Protein AF-A0A7C4PJX9-F1 (afdb_monomer)

Structure (mmCIF, N/CA/C/O backbone):
data_AF-A0A7C4PJX9-F1
#
_entry.id   AF-A0A7C4PJX9-F1
#
loop_
_atom_site.group_PDB
_atom_site.id
_atom_site.type_symbol
_atom_site.label_atom_id
_atom_site.label_alt_id
_atom_site.label_comp_id
_atom_site.label_asym_id
_atom_site.label_entity_id
_atom_site.label_seq_id
_atom_site.pdbx_PDB_ins_code
_atom_site.Cartn_x
_atom_site.Cartn_y
_atom_site.Cartn_z
_atom_site.occupancy
_atom_site.B_iso_or_equiv
_atom_site.auth_seq_id
_atom_site.auth_comp_id
_atom_site.auth_asym_id
_atom_site.auth_atom_id
_atom_site.pdbx_PDB_model_num
ATOM 1 N N . MET A 1 1 ? -7.390 -19.485 -11.712 1.00 56.84 1 MET A N 1
ATOM 2 C CA . MET A 1 1 ? -7.363 -19.940 -10.306 1.00 56.84 1 MET A CA 1
ATOM 3 C C . MET A 1 1 ? -5.936 -19.762 -9.829 1.00 56.84 1 MET A C 1
ATOM 5 O O . MET A 1 1 ? -5.062 -20.282 -10.514 1.00 56.84 1 MET A O 1
ATOM 9 N N . PRO A 1 2 ? -5.689 -19.004 -8.754 1.00 65.12 2 PRO A N 1
ATOM 10 C CA . PRO A 1 2 ? -4.346 -18.823 -8.218 1.00 65.12 2 PRO A CA 1
ATOM 11 C C . PRO A 1 2 ? -3.757 -20.163 -7.769 1.00 65.12 2 PRO A C 1
ATOM 13 O O . PRO A 1 2 ? -4.494 -21.071 -7.369 1.00 65.12 2 PRO A O 1
ATOM 16 N N . ALA A 1 3 ? -2.431 -20.285 -7.821 1.00 69.81 3 ALA A N 1
ATOM 17 C CA . ALA A 1 3 ? -1.739 -21.431 -7.244 1.00 69.81 3 ALA A CA 1
ATOM 18 C C . ALA A 1 3 ? -2.084 -21.565 -5.748 1.00 69.81 3 ALA A C 1
ATOM 20 O O . ALA A 1 3 ? -2.091 -20.576 -5.015 1.00 69.81 3 ALA A O 1
ATOM 21 N N . SER A 1 4 ? -2.327 -22.789 -5.262 1.00 69.38 4 SER A N 1
ATOM 22 C CA . SER A 1 4 ? -2.661 -23.030 -3.844 1.00 69.38 4 SER A CA 1
ATOM 23 C C . SER A 1 4 ? -1.623 -22.435 -2.880 1.00 69.38 4 SER A C 1
ATOM 25 O O . SER A 1 4 ? -1.973 -22.034 -1.771 1.00 69.38 4 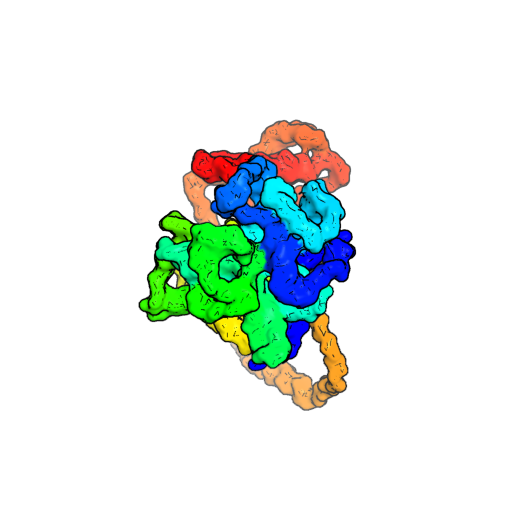SER A O 1
ATOM 27 N N . ASN A 1 5 ? -0.358 -22.349 -3.304 1.00 84.25 5 ASN A N 1
ATOM 28 C CA . ASN A 1 5 ? 0.725 -21.776 -2.510 1.00 84.25 5 ASN A CA 1
ATOM 29 C C . ASN A 1 5 ? 0.586 -20.260 -2.315 1.00 84.25 5 ASN A C 1
ATOM 31 O O . ASN A 1 5 ? 0.915 -19.767 -1.237 1.00 84.25 5 ASN A O 1
ATOM 35 N N . SER A 1 6 ? 0.063 -19.517 -3.299 1.00 92.44 6 SER A N 1
ATOM 36 C CA . SER A 1 6 ? -0.053 -18.057 -3.194 1.00 92.44 6 SER A CA 1
ATOM 37 C C . SER A 1 6 ? -1.141 -17.641 -2.202 1.00 92.44 6 SER A C 1
ATOM 39 O O . SER A 1 6 ? -0.950 -16.693 -1.443 1.00 92.44 6 SER A O 1
ATOM 41 N N . LEU A 1 7 ? -2.249 -18.386 -2.123 1.00 95.69 7 LEU A N 1
ATOM 42 C CA . LEU A 1 7 ? -3.302 -18.137 -1.133 1.00 95.69 7 LEU A CA 1
ATOM 43 C C . LEU A 1 7 ? -2.803 -18.369 0.298 1.00 95.69 7 LEU A C 1
ATOM 45 O O . LEU A 1 7 ? -2.981 -17.506 1.156 1.00 95.69 7 LEU A O 1
ATOM 49 N N . VAL A 1 8 ? -2.114 -19.491 0.542 1.00 95.00 8 VAL A N 1
ATOM 50 C CA . VAL A 1 8 ? -1.496 -19.784 1.849 1.00 95.00 8 VAL A CA 1
ATOM 51 C C . VAL A 1 8 ? -0.460 -18.722 2.202 1.00 95.00 8 VAL A C 1
ATOM 53 O O . VAL A 1 8 ? -0.429 -18.231 3.332 1.00 95.00 8 VAL A O 1
ATOM 56 N N . TYR A 1 9 ? 0.356 -18.321 1.226 1.00 96.31 9 TYR A N 1
ATOM 57 C CA . TYR A 1 9 ? 1.306 -17.238 1.403 1.00 96.31 9 TYR A CA 1
ATOM 58 C C . TYR A 1 9 ? 0.586 -15.958 1.833 1.00 96.31 9 TYR A C 1
ATOM 60 O O . TYR A 1 9 ? 0.879 -15.442 2.906 1.00 96.31 9 TYR A O 1
ATOM 68 N N . TYR A 1 10 ? -0.395 -15.467 1.080 1.00 98.19 10 TYR A N 1
ATOM 69 C CA . TYR A 1 10 ? -1.060 -14.196 1.378 1.00 98.19 10 TYR A CA 1
ATOM 70 C C . TYR A 1 10 ? -1.984 -14.219 2.605 1.00 98.19 10 TYR A C 1
ATOM 72 O O . TYR A 1 10 ? -2.353 -13.149 3.086 1.00 98.19 10 TYR A O 1
ATOM 80 N N . ALA A 1 11 ? -2.327 -15.390 3.148 1.00 97.75 11 ALA A N 1
ATOM 81 C CA . ALA A 1 11 ? -3.053 -15.503 4.415 1.00 97.75 11 ALA A CA 1
ATOM 82 C C . ALA A 1 11 ? -2.164 -15.238 5.643 1.00 97.75 11 ALA A C 1
ATOM 84 O O . ALA A 1 11 ? -2.649 -14.775 6.671 1.00 97.75 11 ALA A O 1
ATOM 85 N N . ALA A 1 12 ? -0.856 -15.495 5.550 1.00 96.88 12 ALA A N 1
ATOM 86 C CA . ALA A 1 12 ? 0.074 -15.279 6.657 1.00 96.88 12 ALA A CA 1
ATOM 87 C C . ALA A 1 12 ? 0.579 -13.826 6.735 1.00 96.88 12 ALA A C 1
ATOM 89 O O . ALA A 1 12 ? 0.829 -13.183 5.711 1.00 96.88 12 ALA A O 1
ATOM 90 N N . HIS A 1 13 ? 0.844 -13.334 7.947 1.00 97.31 13 HIS A N 1
ATOM 91 C CA . HIS A 1 13 ? 1.487 -12.033 8.163 1.00 97.31 13 HIS A CA 1
ATOM 92 C C . HIS A 1 13 ? 2.916 -11.979 7.591 1.00 97.31 13 HIS A C 1
ATOM 94 O O . HIS A 1 13 ? 3.589 -12.998 7.419 1.00 97.31 13 HIS A O 1
ATOM 100 N N . GLY A 1 14 ? 3.360 -10.767 7.262 1.00 94.69 14 GLY A N 1
ATOM 101 C CA . GLY A 1 14 ? 4.760 -10.410 7.040 1.00 94.69 14 GLY A CA 1
ATOM 102 C C . GLY A 1 14 ? 5.290 -9.559 8.194 1.00 94.69 14 GLY A C 1
ATOM 103 O O . GLY A 1 14 ? 4.556 -9.233 9.124 1.00 94.69 14 GLY A O 1
ATOM 104 N N . ILE A 1 15 ? 6.553 -9.138 8.112 1.00 94.06 15 ILE A N 1
ATOM 105 C CA . ILE A 1 15 ? 7.243 -8.411 9.197 1.00 94.06 15 ILE A CA 1
ATOM 106 C C . ILE A 1 15 ? 6.504 -7.129 9.607 1.00 94.06 15 ILE A C 1
ATOM 108 O O . ILE A 1 15 ? 6.506 -6.782 10.789 1.00 94.06 15 ILE A O 1
ATOM 112 N N . LEU A 1 16 ? 5.898 -6.432 8.637 1.00 96.62 16 LEU A N 1
ATOM 113 C CA . LEU A 1 16 ? 5.214 -5.153 8.841 1.00 96.62 16 LEU A CA 1
ATOM 114 C C . LEU A 1 16 ? 3.712 -5.300 9.098 1.00 96.62 16 LEU A C 1
ATOM 116 O O . LEU A 1 16 ? 3.120 -4.393 9.669 1.00 96.62 16 LEU A O 1
ATOM 120 N N . SER A 1 17 ? 3.095 -6.415 8.705 1.00 98.00 17 SER A N 1
ATOM 121 C CA . SER A 1 17 ? 1.667 -6.671 8.942 1.00 98.00 17 SER A CA 1
ATOM 122 C C . SER A 1 17 ? 1.394 -7.456 10.223 1.00 98.00 17 SER A C 1
ATOM 124 O O . SER A 1 17 ? 0.240 -7.528 10.632 1.00 98.00 17 SER A O 1
ATOM 126 N N . ASP A 1 18 ? 2.404 -8.066 10.844 1.00 96.81 18 ASP A N 1
ATOM 127 C CA . ASP A 1 18 ? 2.259 -8.759 12.127 1.00 96.81 18 ASP A CA 1
ATOM 128 C C . ASP A 1 18 ? 2.002 -7.753 13.265 1.00 96.81 18 ASP A C 1
ATOM 130 O O . ASP A 1 18 ? 2.744 -6.782 13.446 1.00 96.81 18 ASP A O 1
ATOM 134 N N . ALA A 1 19 ? 0.937 -7.992 14.029 1.00 95.56 19 ALA A N 1
ATOM 135 C CA . ALA A 1 19 ? 0.555 -7.180 15.179 1.00 95.56 19 ALA A CA 1
ATOM 136 C C . ALA A 1 19 ? 1.385 -7.477 16.438 1.00 95.56 19 ALA A C 1
ATOM 138 O O . ALA A 1 19 ? 1.333 -6.695 17.384 1.00 95.56 19 ALA A O 1
ATOM 139 N N . ARG A 1 20 ? 2.148 -8.578 16.454 1.00 94.69 20 ARG A N 1
ATOM 140 C CA . ARG A 1 20 ? 3.080 -8.972 17.520 1.00 94.69 20 ARG A CA 1
ATOM 141 C C . ARG A 1 20 ? 2.438 -8.882 18.911 1.00 94.69 20 ARG A C 1
ATOM 143 O O . ARG A 1 20 ? 1.403 -9.500 19.158 1.00 94.69 20 ARG A O 1
ATOM 150 N N . GLU A 1 21 ? 3.021 -8.111 19.827 1.00 94.06 21 GLU A N 1
ATOM 151 C CA . GLU A 1 21 ? 2.525 -7.904 21.190 1.00 94.06 21 GLU A CA 1
ATOM 152 C C . GLU A 1 21 ? 1.100 -7.315 21.258 1.00 94.06 21 GLU A C 1
ATOM 154 O O . GLU A 1 21 ? 0.418 -7.454 22.277 1.00 94.06 21 GLU A O 1
ATOM 159 N N . HIS A 1 22 ? 0.612 -6.721 20.165 1.00 97.19 22 HIS A N 1
ATOM 160 C CA . HIS A 1 22 ? -0.725 -6.142 20.049 1.00 97.19 22 HIS A CA 1
ATOM 161 C C . HIS A 1 22 ? -1.753 -7.077 19.392 1.00 97.19 22 HIS A C 1
ATOM 163 O O . HIS A 1 22 ? -2.909 -6.683 19.240 1.00 97.19 22 HIS A O 1
ATOM 169 N N . ALA A 1 23 ? -1.396 -8.325 19.056 1.00 94.12 23 ALA A N 1
ATOM 170 C CA . ALA A 1 23 ? -2.309 -9.278 18.408 1.00 94.12 23 ALA A CA 1
ATOM 171 C C . ALA A 1 23 ? -3.622 -9.493 19.187 1.00 94.12 23 ALA A C 1
ATOM 173 O O . ALA A 1 23 ? -4.683 -9.678 18.594 1.00 94.12 23 ALA A O 1
ATOM 174 N N . ARG A 1 24 ? -3.582 -9.379 20.523 1.00 93.50 24 ARG A N 1
ATOM 175 C CA . ARG A 1 24 ? -4.772 -9.469 21.387 1.00 93.50 24 ARG A CA 1
ATOM 176 C C . ARG A 1 24 ? -5.849 -8.418 21.083 1.00 93.50 24 ARG A C 1
ATOM 178 O O . ARG A 1 24 ? -7.010 -8.664 21.380 1.00 93.50 24 ARG A O 1
ATOM 185 N N . TYR A 1 25 ? -5.492 -7.267 20.506 1.00 93.25 25 TYR A N 1
ATOM 186 C CA . TYR A 1 25 ? -6.456 -6.209 20.167 1.00 93.25 25 TYR A CA 1
ATOM 187 C C . TYR A 1 25 ? -7.328 -6.561 18.959 1.00 93.25 25 TYR A C 1
ATOM 189 O O . TYR A 1 25 ? -8.335 -5.902 18.720 1.00 93.25 25 TYR A O 1
ATOM 197 N N . LEU A 1 26 ? -6.953 -7.597 18.206 1.00 95.19 26 LEU A N 1
ATOM 198 C CA . LEU A 1 26 ? -7.621 -7.995 16.973 1.00 95.19 26 LEU A CA 1
ATOM 199 C C . LEU A 1 26 ? -8.705 -9.068 17.182 1.00 95.19 26 LEU A C 1
ATOM 201 O O . LEU A 1 26 ? -9.339 -9.478 16.213 1.00 95.19 26 LEU A O 1
ATOM 205 N N . ALA A 1 27 ? -8.906 -9.545 18.417 1.00 90.56 27 ALA A N 1
ATOM 206 C CA . ALA A 1 27 ? -9.759 -10.699 18.715 1.00 90.56 27 ALA A CA 1
ATOM 207 C C . ALA A 1 27 ? -11.239 -10.492 18.340 1.00 90.56 27 ALA A C 1
ATOM 209 O O . ALA A 1 27 ? -11.874 -11.421 17.849 1.00 90.56 27 ALA A O 1
ATOM 210 N N . ASP A 1 28 ? -11.758 -9.276 18.523 1.00 93.06 28 ASP A N 1
ATOM 211 C CA . ASP A 1 28 ? -13.185 -8.957 18.366 1.00 93.06 28 ASP A CA 1
ATOM 212 C C . ASP A 1 28 ? -13.511 -8.282 17.021 1.00 93.06 28 ASP A C 1
ATOM 214 O O . ASP A 1 28 ? -14.561 -7.656 16.858 1.00 93.06 28 ASP A O 1
ATOM 218 N N . LEU A 1 29 ? -12.604 -8.362 16.040 1.00 97.38 29 LEU A N 1
ATOM 219 C CA . LEU A 1 29 ? -12.814 -7.735 14.737 1.00 97.38 29 LEU A CA 1
ATOM 220 C C . LEU A 1 29 ? -13.951 -8.412 13.951 1.00 97.38 29 LEU A C 1
ATOM 222 O O . LEU A 1 29 ? -14.021 -9.642 13.898 1.00 97.38 29 LEU A O 1
ATOM 226 N N . PRO A 1 30 ? -14.806 -7.634 13.261 1.00 97.94 30 PRO A N 1
ATOM 227 C CA . PRO A 1 30 ? -15.859 -8.192 12.422 1.00 97.94 30 PRO A CA 1
ATOM 228 C C . PRO A 1 30 ? -15.275 -8.927 11.206 1.00 97.94 30 PRO A C 1
ATOM 230 O O . PRO A 1 30 ? -14.234 -8.553 10.667 1.00 97.94 30 PRO A O 1
ATOM 233 N N . THR A 1 31 ? -15.968 -9.962 10.737 1.00 96.25 31 THR A N 1
ATOM 234 C CA . THR A 1 31 ? -15.573 -10.739 9.545 1.00 96.25 31 THR A CA 1
ATOM 235 C C . THR A 1 31 ? -16.146 -10.178 8.242 1.00 96.25 31 THR A C 1
ATOM 237 O O . THR A 1 31 ? -15.593 -10.419 7.164 1.00 96.25 31 THR A O 1
ATOM 240 N N . ASP A 1 32 ? -17.237 -9.411 8.329 1.00 97.50 32 ASP A N 1
ATOM 241 C CA . ASP A 1 32 ? -17.813 -8.690 7.197 1.00 97.50 32 ASP A CA 1
ATOM 242 C C . ASP A 1 32 ? -16.852 -7.604 6.690 1.00 97.50 32 ASP A C 1
ATOM 244 O O . ASP A 1 32 ? -16.293 -6.830 7.468 1.00 97.50 32 ASP A O 1
ATOM 248 N N . LEU A 1 33 ? -16.667 -7.540 5.369 1.00 98.00 33 LEU A N 1
ATOM 249 C CA . LEU A 1 33 ? -15.699 -6.640 4.741 1.00 98.00 33 LEU A CA 1
ATOM 250 C C . LEU A 1 33 ? -16.056 -5.163 4.938 1.00 98.00 33 LEU A C 1
ATOM 252 O O . LEU A 1 33 ? -15.157 -4.354 5.166 1.00 98.00 33 LEU A O 1
ATOM 256 N N . ALA A 1 34 ? -17.345 -4.813 4.880 1.00 98.31 34 ALA A N 1
ATOM 257 C CA . ALA A 1 34 ? -17.796 -3.437 5.052 1.00 98.31 34 ALA A CA 1
ATOM 258 C C . ALA A 1 34 ? -17.598 -2.979 6.501 1.00 98.31 34 ALA A C 1
ATOM 260 O O . ALA A 1 34 ? -17.039 -1.910 6.748 1.00 98.31 34 ALA A O 1
ATOM 261 N N . ALA A 1 35 ? -18.000 -3.815 7.461 1.00 98.62 35 ALA A N 1
ATOM 262 C CA . ALA A 1 35 ? -17.795 -3.557 8.880 1.00 98.62 35 ALA A CA 1
ATOM 263 C C . ALA A 1 35 ? -16.302 -3.446 9.221 1.00 98.62 35 ALA A C 1
ATOM 265 O O . ALA A 1 35 ? -15.901 -2.531 9.939 1.00 98.62 35 ALA A O 1
ATOM 266 N N . LEU A 1 36 ? -15.460 -4.321 8.664 1.00 98.62 36 LEU A N 1
ATOM 267 C CA . LEU A 1 36 ? -14.018 -4.286 8.897 1.00 98.62 36 LEU A CA 1
ATOM 268 C C . LEU A 1 36 ? -13.357 -3.038 8.292 1.00 98.62 36 LEU A C 1
ATOM 270 O O . LEU A 1 36 ? -12.480 -2.443 8.918 1.00 98.62 36 LEU A O 1
ATOM 274 N N . ALA A 1 37 ? -13.806 -2.590 7.116 1.00 98.75 37 ALA A N 1
ATOM 275 C CA . ALA A 1 37 ? -13.355 -1.329 6.531 1.00 98.75 37 ALA A CA 1
ATOM 276 C C . ALA A 1 37 ? -13.764 -0.133 7.409 1.00 98.75 37 ALA A C 1
ATOM 278 O O . ALA A 1 37 ? -12.944 0.745 7.665 1.00 98.75 37 ALA A O 1
ATOM 279 N N . LYS A 1 38 ? -14.990 -0.131 7.957 1.00 98.69 38 LYS A N 1
ATOM 280 C CA . LYS A 1 38 ? -15.456 0.908 8.895 1.00 98.69 38 LYS A CA 1
ATOM 281 C C . LYS A 1 38 ? -14.620 0.967 10.174 1.00 98.69 38 LYS A C 1
ATOM 283 O O . LYS A 1 38 ? -14.388 2.063 10.677 1.00 98.69 38 LYS A O 1
ATOM 288 N N . VAL A 1 39 ? -14.119 -0.170 10.666 1.00 98.81 39 VAL A N 1
ATOM 289 C CA . VAL A 1 39 ? -13.153 -0.188 11.777 1.00 98.81 39 VAL A CA 1
ATOM 290 C C . VAL A 1 39 ? -11.888 0.581 11.392 1.00 98.81 39 VAL A C 1
ATOM 292 O O . VAL A 1 39 ? -11.510 1.511 12.094 1.00 98.81 39 VAL A O 1
ATOM 295 N N . VAL A 1 40 ? -11.267 0.271 10.249 1.00 98.81 40 VAL A N 1
ATOM 296 C CA . VAL A 1 40 ? -10.054 0.976 9.784 1.00 98.81 40 VAL A CA 1
ATOM 297 C C . VAL A 1 40 ? -10.301 2.482 9.620 1.00 98.81 40 VAL A C 1
ATOM 299 O O . VAL A 1 40 ? -9.517 3.287 10.121 1.00 98.81 40 VAL A O 1
ATOM 302 N N . GLN A 1 41 ? -11.425 2.868 9.010 1.00 98.75 41 GLN A N 1
ATOM 303 C CA . GLN A 1 41 ? -11.845 4.270 8.839 1.00 98.75 41 GLN A CA 1
ATOM 304 C C . GLN A 1 41 ? -12.064 4.993 10.176 1.00 98.75 41 GLN A C 1
ATOM 306 O O . GLN A 1 41 ? -11.821 6.193 10.296 1.00 98.75 41 GLN A O 1
ATOM 311 N N . GLY A 1 42 ? -12.532 4.270 11.195 1.00 98.50 42 GLY A N 1
ATOM 312 C CA . GLY A 1 42 ? -12.728 4.788 12.545 1.00 98.50 42 GLY A CA 1
ATOM 313 C C . GLY A 1 42 ? -11.434 4.961 13.342 1.00 98.50 42 GLY A C 1
ATOM 314 O O . GLY A 1 42 ? -11.458 5.668 14.348 1.00 98.50 42 GLY A O 1
ATOM 315 N N . LEU A 1 43 ? -10.329 4.345 12.911 1.00 98.69 43 LEU A N 1
ATOM 316 C CA . LEU A 1 43 ? -9.036 4.360 13.603 1.00 98.69 43 LEU A CA 1
ATOM 317 C C . LEU A 1 43 ? -8.016 5.305 12.963 1.00 98.69 43 LEU A C 1
ATOM 319 O O . LEU A 1 43 ? -7.169 5.846 13.675 1.00 98.69 43 LEU A O 1
ATOM 323 N N . LEU A 1 44 ? -8.086 5.497 11.645 1.00 98.69 44 LEU A N 1
ATOM 324 C CA . LEU A 1 44 ? -7.110 6.264 10.875 1.00 98.69 44 LEU A CA 1
ATOM 325 C C . LEU A 1 44 ? -7.712 7.542 10.277 1.00 98.69 44 LEU A C 1
ATOM 327 O O . LEU A 1 44 ? -8.900 7.615 9.967 1.00 98.69 44 LEU A O 1
ATOM 331 N N . ILE A 1 45 ? -6.873 8.562 10.098 1.00 98.25 45 ILE A N 1
ATOM 332 C CA . ILE A 1 45 ? -7.219 9.786 9.371 1.00 98.25 45 ILE A CA 1
ATOM 333 C C . ILE A 1 45 ? -6.097 10.193 8.417 1.00 98.25 45 ILE A C 1
ATOM 335 O O . ILE A 1 45 ? -4.925 10.254 8.796 1.00 98.25 45 ILE A O 1
ATOM 339 N N . HIS A 1 46 ? -6.458 10.504 7.172 1.00 97.38 46 HIS A N 1
ATOM 340 C CA . HIS A 1 46 ? -5.499 10.914 6.154 1.00 97.38 46 HIS A CA 1
ATOM 341 C C . HIS A 1 46 ? -5.091 12.389 6.329 1.00 97.38 46 HIS A C 1
ATOM 343 O O . HIS A 1 46 ? -5.950 13.265 6.223 1.00 97.38 46 HIS A O 1
ATOM 349 N N . PRO A 1 47 ? -3.799 12.735 6.533 1.00 95.25 47 PRO A N 1
ATOM 350 C CA . PRO A 1 47 ? -3.386 14.111 6.853 1.00 95.25 47 PRO A CA 1
ATOM 351 C C . PRO A 1 47 ? -3.681 15.172 5.790 1.00 95.25 47 PRO A C 1
ATOM 353 O O . PRO A 1 47 ? -3.637 16.363 6.101 1.00 95.25 47 PRO A O 1
ATOM 356 N N . PHE A 1 48 ? -3.910 14.752 4.543 1.00 92.06 48 PHE A N 1
ATOM 357 C CA . PHE A 1 48 ? -4.311 15.635 3.440 1.00 92.06 48 PHE A CA 1
ATOM 358 C C . PHE A 1 48 ? -5.830 15.776 3.285 1.00 92.06 48 PHE A C 1
ATOM 360 O O . PHE A 1 48 ? -6.263 16.633 2.530 1.00 92.06 48 PHE A O 1
ATOM 367 N N . GLU A 1 49 ? -6.616 14.996 4.029 1.00 94.81 49 GLU A N 1
ATOM 368 C CA . GLU A 1 49 ? -8.084 14.990 3.970 1.00 94.81 49 GLU A CA 1
ATOM 369 C C . GLU A 1 49 ? -8.721 15.577 5.241 1.00 94.81 49 GLU A C 1
ATOM 371 O O . GLU A 1 49 ? -9.938 15.593 5.384 1.00 94.81 49 GLU A O 1
ATOM 376 N N . ILE A 1 50 ? -7.916 16.076 6.184 1.00 95.94 50 ILE A N 1
ATOM 377 C CA . ILE A 1 50 ? -8.376 16.558 7.501 1.00 95.94 50 ILE A CA 1
ATOM 378 C C . ILE A 1 50 ? -9.380 17.714 7.416 1.00 95.94 50 ILE A C 1
ATOM 380 O O . ILE A 1 50 ? -10.229 17.849 8.298 1.00 95.94 50 ILE A O 1
ATOM 384 N N . ASP A 1 51 ? -9.323 18.499 6.337 1.00 96.25 51 ASP A N 1
ATOM 385 C CA . ASP A 1 51 ? -10.234 19.618 6.091 1.00 96.25 51 ASP A CA 1
ATOM 386 C C . ASP A 1 51 ? -11.682 19.131 5.915 1.00 96.25 51 ASP A C 1
ATOM 388 O O . ASP A 1 51 ? -12.609 19.812 6.349 1.00 96.25 51 ASP A O 1
ATOM 392 N N . ILE A 1 52 ? -11.884 17.922 5.368 1.00 97.25 52 ILE A N 1
ATOM 393 C CA . ILE A 1 52 ? -13.208 17.286 5.229 1.00 97.25 52 ILE A CA 1
ATOM 394 C C . ILE A 1 52 ? -13.854 17.073 6.602 1.00 97.25 52 ILE A C 1
ATOM 396 O O . ILE A 1 52 ? -15.069 17.178 6.750 1.00 97.25 52 ILE A O 1
ATOM 400 N N . TYR A 1 53 ? -13.032 16.811 7.617 1.00 97.38 53 TYR A N 1
ATOM 401 C CA . TYR A 1 53 ? -13.472 16.499 8.973 1.00 97.38 53 TYR A CA 1
ATOM 402 C C . TYR A 1 53 ? -13.441 17.709 9.914 1.00 97.38 53 TYR A C 1
ATOM 404 O O . TYR A 1 53 ? -13.817 17.578 11.078 1.00 97.38 53 TYR A O 1
ATOM 412 N N . GLY A 1 54 ? -12.980 18.874 9.444 1.00 96.62 54 GLY A N 1
ATOM 413 C CA . GLY A 1 54 ? -12.879 20.088 10.255 1.00 96.62 54 GLY A CA 1
ATOM 414 C C . GLY A 1 54 ? -11.904 19.969 11.431 1.00 96.62 54 GLY A C 1
ATOM 415 O O . GLY A 1 54 ? -12.163 20.538 12.491 1.00 96.62 54 GLY A O 1
ATOM 416 N N . VAL A 1 55 ? -10.808 19.216 11.271 1.00 96.31 55 VAL A N 1
ATOM 417 C CA . VAL A 1 55 ? -9.803 19.013 12.329 1.00 96.31 55 VAL A CA 1
ATOM 418 C C . VAL A 1 55 ? -8.416 19.483 11.914 1.00 96.31 55 VAL A C 1
ATOM 420 O O . VAL A 1 55 ? -8.034 19.422 10.749 1.00 96.31 55 VAL A O 1
ATOM 423 N N . GLU A 1 56 ? -7.617 19.890 12.898 1.00 95.19 56 GLU A N 1
ATOM 424 C CA . GLU A 1 56 ? -6.195 20.165 12.718 1.00 95.19 56 GLU A CA 1
ATOM 425 C C . GLU A 1 56 ? -5.354 19.097 13.416 1.00 95.19 56 GLU A C 1
ATOM 427 O O . GLU A 1 56 ? -5.580 18.766 14.578 1.00 95.19 56 GLU A O 1
ATOM 432 N N . LEU A 1 57 ? -4.336 18.586 12.719 1.00 92.62 57 LEU A N 1
ATOM 433 C CA . LEU A 1 57 ? -3.355 17.676 13.309 1.00 92.62 57 LEU A CA 1
ATOM 434 C C . LEU A 1 57 ? -2.116 18.436 13.774 1.00 92.62 57 LEU A C 1
ATOM 436 O O . LEU A 1 57 ? -1.528 19.224 13.016 1.00 92.62 57 LEU A O 1
ATOM 440 N N . SER A 1 58 ? -1.669 18.127 14.992 1.00 93.44 58 SER A N 1
ATOM 441 C CA . SER A 1 58 ? -0.406 18.625 15.537 1.00 93.44 58 SER A CA 1
ATOM 442 C C . SER A 1 58 ? 0.798 18.168 14.701 1.00 93.44 58 SER A C 1
ATOM 444 O O . SER A 1 58 ? 0.740 17.197 13.942 1.00 93.44 58 SER A O 1
ATOM 446 N N . LYS A 1 59 ? 1.948 18.838 14.865 1.00 92.06 59 LYS A N 1
ATOM 447 C CA . LYS A 1 59 ? 3.197 18.431 14.192 1.00 92.06 59 LYS A CA 1
ATOM 448 C C . LYS A 1 59 ? 3.624 17.005 14.549 1.00 92.06 59 LYS A C 1
ATOM 450 O O . LYS A 1 59 ? 4.227 16.343 13.714 1.00 92.06 59 LYS A O 1
ATOM 455 N N . VAL A 1 60 ? 3.331 16.559 15.772 1.00 91.69 60 VAL A N 1
ATOM 456 C CA . VAL A 1 60 ? 3.648 15.203 16.239 1.00 91.69 60 VAL A CA 1
ATOM 457 C C . VAL A 1 60 ? 2.735 14.191 15.556 1.00 91.69 60 VAL A C 1
ATOM 459 O O . VAL A 1 60 ? 3.247 13.258 14.950 1.00 91.69 60 VAL A O 1
ATOM 462 N N . GLN A 1 61 ? 1.419 14.434 15.541 1.00 92.00 61 GLN A N 1
ATOM 463 C CA . GLN A 1 61 ? 0.463 13.566 14.841 1.00 92.00 61 GLN A CA 1
ATOM 464 C C . GLN A 1 61 ? 0.809 13.429 13.360 1.00 92.00 61 GLN A C 1
ATOM 466 O O . GLN A 1 61 ? 0.874 12.335 12.827 1.00 92.00 61 GLN A O 1
ATOM 471 N N . ARG A 1 62 ? 1.173 14.522 12.681 1.00 91.50 62 ARG A N 1
ATOM 472 C CA . ARG A 1 62 ? 1.581 14.459 11.265 1.00 91.50 62 ARG A CA 1
ATOM 473 C C . ARG A 1 62 ? 2.824 13.600 11.003 1.00 91.50 62 ARG A C 1
ATOM 475 O O . ARG A 1 62 ? 3.035 13.230 9.854 1.00 91.50 62 ARG A O 1
ATOM 482 N N . LYS A 1 63 ? 3.646 13.304 12.018 1.00 92.69 63 LYS A N 1
ATOM 483 C CA . LYS A 1 63 ? 4.795 12.390 11.908 1.00 92.69 63 LYS A CA 1
ATOM 484 C C . LYS A 1 63 ? 4.396 10.916 12.128 1.00 92.69 63 LYS A C 1
ATOM 486 O O . LYS A 1 63 ? 5.209 10.044 11.844 1.00 92.69 63 LYS A O 1
ATOM 491 N N . GLU A 1 64 ? 3.167 10.617 12.553 1.00 95.81 64 GLU A N 1
ATOM 492 C CA . GLU A 1 64 ? 2.673 9.239 12.741 1.00 95.81 64 GLU A CA 1
ATOM 493 C C . GLU A 1 64 ? 2.581 8.457 11.417 1.00 95.81 64 GLU A C 1
ATOM 495 O O . GLU A 1 64 ? 2.757 7.245 11.420 1.00 95.81 64 GLU A O 1
ATOM 500 N N . VAL A 1 65 ? 2.480 9.135 10.265 1.00 93.00 65 VAL A N 1
ATOM 501 C CA . VAL A 1 65 ? 2.566 8.506 8.924 1.00 93.00 65 VAL A CA 1
ATOM 502 C C . VAL A 1 65 ? 3.906 7.816 8.630 1.00 93.00 65 VAL A C 1
ATOM 504 O O . VAL A 1 65 ? 4.070 7.200 7.578 1.00 93.00 65 VAL A O 1
ATOM 507 N N . PHE A 1 66 ? 4.902 7.977 9.506 1.00 94.00 66 PHE A N 1
ATOM 508 C CA . PHE A 1 66 ? 6.192 7.297 9.413 1.00 94.00 66 PHE A CA 1
ATOM 509 C C . PHE A 1 66 ? 6.272 6.030 10.275 1.00 94.00 66 PHE A C 1
ATOM 511 O O . PHE A 1 66 ? 7.307 5.360 10.238 1.00 94.00 66 PHE A O 1
ATOM 518 N N . LEU A 1 67 ? 5.218 5.687 11.028 1.00 94.69 67 LEU A N 1
ATOM 519 C CA . LEU A 1 67 ? 5.097 4.374 11.662 1.00 94.69 67 LEU A CA 1
ATOM 520 C C . LEU A 1 67 ? 5.020 3.306 10.568 1.00 94.69 67 LEU A C 1
ATOM 522 O O . LEU A 1 67 ? 4.300 3.454 9.583 1.00 94.69 67 LEU A O 1
ATOM 526 N N . ARG A 1 68 ? 5.807 2.238 10.702 1.00 94.81 68 ARG A N 1
ATOM 527 C CA . ARG A 1 68 ? 6.010 1.279 9.607 1.00 94.81 68 ARG A CA 1
ATOM 528 C C . ARG A 1 68 ? 5.185 0.030 9.799 1.00 94.81 68 ARG A C 1
ATOM 530 O O . ARG A 1 68 ? 4.624 -0.483 8.841 1.00 94.81 68 ARG A O 1
ATOM 537 N N . SER A 1 69 ? 5.141 -0.496 11.008 1.00 97.31 69 SER A N 1
ATOM 538 C CA . SER A 1 69 ? 4.495 -1.770 11.290 1.00 97.31 69 SER A CA 1
ATOM 539 C C . SER A 1 69 ? 3.089 -1.589 11.845 1.00 97.31 69 SER A C 1
ATOM 541 O O . SER A 1 69 ? 2.772 -0.599 12.503 1.00 97.31 69 SER A O 1
ATOM 543 N N . VAL A 1 70 ? 2.252 -2.598 11.625 1.00 98.62 70 VAL A N 1
ATOM 544 C CA . VAL A 1 70 ? 0.940 -2.716 12.262 1.00 98.62 70 VAL A CA 1
ATOM 545 C C . VAL A 1 70 ? 1.078 -2.742 13.777 1.00 98.62 70 VAL A C 1
ATOM 547 O O . VAL A 1 70 ? 0.287 -2.085 14.440 1.00 98.62 70 VAL A O 1
ATOM 550 N N . SER A 1 71 ? 2.105 -3.400 14.332 1.00 98.12 71 SER A N 1
ATOM 551 C CA . SER A 1 71 ? 2.360 -3.349 15.779 1.00 98.12 71 SER A CA 1
ATOM 552 C C . SER A 1 71 ? 2.540 -1.911 16.286 1.00 98.12 71 SER A C 1
ATOM 554 O O . SER A 1 71 ? 1.880 -1.514 17.241 1.00 98.12 71 SER A O 1
ATOM 556 N N . GLU A 1 72 ? 3.360 -1.094 15.619 1.00 98.12 72 GLU A N 1
ATOM 557 C CA . GLU A 1 72 ? 3.558 0.313 16.002 1.00 98.12 72 GLU A CA 1
ATOM 558 C C . GLU A 1 72 ? 2.276 1.141 15.864 1.00 98.12 72 GLU A C 1
ATOM 560 O O . GLU A 1 72 ? 1.955 1.928 16.754 1.00 98.12 72 GLU A O 1
ATOM 565 N N . MET A 1 73 ? 1.527 0.952 14.771 1.00 98.69 73 MET A N 1
ATOM 566 C CA . MET A 1 73 ? 0.251 1.641 14.566 1.00 98.69 73 MET A CA 1
ATOM 567 C C . MET A 1 73 ? -0.761 1.271 15.657 1.00 98.69 73 MET A C 1
ATOM 569 O O . MET A 1 73 ? -1.391 2.155 16.227 1.00 98.69 73 MET A O 1
ATOM 573 N N . LEU A 1 74 ? -0.890 -0.015 15.994 1.00 98.62 74 LEU A N 1
ATOM 574 C CA . LEU A 1 74 ? -1.796 -0.490 17.042 1.00 98.62 74 LEU A CA 1
ATOM 575 C C . LEU A 1 74 ? -1.381 -0.006 18.433 1.00 98.62 74 LEU A C 1
ATOM 577 O O . LEU A 1 74 ? -2.244 0.404 19.209 1.00 98.62 74 LEU A O 1
ATOM 581 N N . GLY A 1 75 ? -0.080 -0.009 18.736 1.00 98.19 75 GLY A N 1
ATOM 582 C CA . GLY A 1 75 ? 0.450 0.568 19.969 1.00 98.19 75 GLY A CA 1
ATOM 583 C C . GLY A 1 75 ? 0.075 2.042 20.089 1.00 98.19 75 GLY A C 1
ATOM 584 O O . GLY A 1 75 ? -0.499 2.456 21.096 1.00 98.19 75 GLY A O 1
ATOM 585 N N . ARG A 1 76 ? 0.280 2.817 19.017 1.00 98.12 76 ARG A N 1
ATOM 586 C CA . ARG A 1 76 ? -0.057 4.242 18.996 1.00 98.12 76 ARG A CA 1
ATOM 587 C C . ARG A 1 76 ? -1.562 4.511 19.079 1.00 98.12 76 ARG A C 1
ATOM 589 O O . ARG A 1 76 ? -1.971 5.416 19.800 1.00 98.12 76 ARG A O 1
ATOM 596 N N . ILE A 1 77 ? -2.387 3.725 18.386 1.00 98.31 77 ILE A N 1
ATOM 597 C CA . ILE A 1 77 ? -3.855 3.789 18.485 1.00 98.31 77 ILE A CA 1
ATOM 598 C C . ILE A 1 77 ? -4.298 3.560 19.933 1.00 98.31 77 ILE A C 1
ATOM 600 O O . ILE A 1 77 ? -5.124 4.311 20.441 1.00 98.31 77 ILE A O 1
ATOM 604 N N . HIS A 1 78 ? -3.726 2.560 20.607 1.00 96.75 78 HIS A N 1
ATOM 605 C CA . HIS A 1 78 ? -4.059 2.245 21.993 1.00 96.75 78 HIS A CA 1
ATOM 606 C C . HIS A 1 78 ? -3.598 3.330 22.981 1.00 96.75 78 HIS A C 1
ATOM 608 O O . HIS A 1 78 ? -4.302 3.615 23.947 1.00 96.75 78 HIS A O 1
ATOM 614 N N . GLU A 1 79 ? -2.440 3.955 22.743 1.00 96.69 79 GLU A N 1
ATOM 615 C CA . GLU A 1 79 ? -1.971 5.110 23.524 1.00 96.69 79 GLU A CA 1
ATOM 616 C C . GLU A 1 79 ? -2.883 6.333 23.381 1.00 96.69 79 GLU A C 1
ATOM 618 O O . GLU A 1 79 ? -3.075 7.068 24.350 1.00 96.69 79 GLU A O 1
ATOM 623 N N . LEU A 1 80 ? -3.399 6.578 22.172 1.00 95.06 80 LEU A N 1
ATOM 624 C CA . LEU A 1 80 ? -4.336 7.668 21.898 1.00 95.06 80 LEU A CA 1
ATOM 625 C C . LEU A 1 80 ? -5.686 7.416 22.574 1.00 95.06 80 LEU A C 1
ATOM 627 O O . LEU A 1 80 ? -6.228 8.313 23.216 1.00 95.06 80 LEU A O 1
ATOM 631 N N . ASP A 1 81 ? -6.212 6.199 22.442 1.00 96.50 81 ASP A N 1
ATOM 632 C CA . ASP A 1 81 ? -7.464 5.783 23.060 1.00 96.50 81 ASP A CA 1
ATOM 633 C C . ASP A 1 81 ? -7.477 4.253 23.280 1.00 96.50 81 ASP A C 1
ATOM 635 O O . ASP A 1 81 ? -7.436 3.484 22.310 1.00 96.50 81 ASP A O 1
ATOM 639 N N . PRO A 1 82 ? -7.578 3.782 24.538 1.00 96.31 82 PRO A N 1
ATOM 640 C CA . PRO A 1 82 ? -7.437 2.369 24.868 1.00 96.31 82 PRO A CA 1
ATOM 641 C C . PRO A 1 82 ? -8.707 1.532 24.661 1.00 96.31 82 PRO A C 1
ATOM 643 O O . PRO A 1 82 ? -8.654 0.321 24.894 1.00 96.31 82 PRO A O 1
ATOM 646 N N . ARG A 1 83 ? -9.852 2.125 24.276 1.00 97.44 83 ARG A N 1
ATOM 647 C CA . ARG A 1 83 ? -11.095 1.351 24.048 1.00 97.44 83 ARG A CA 1
ATOM 648 C C . ARG A 1 83 ? -10.908 0.350 22.884 1.00 97.44 83 ARG A C 1
ATOM 650 O O . ARG A 1 83 ? -9.976 0.526 22.097 1.00 97.44 83 ARG A O 1
ATOM 657 N N . PRO A 1 84 ? -11.755 -0.684 22.740 1.00 97.94 84 PRO A N 1
ATOM 658 C CA . PRO A 1 84 ? -11.653 -1.660 21.652 1.00 97.94 84 PRO A CA 1
ATOM 659 C C . PRO A 1 84 ? -11.553 -1.028 20.260 1.00 97.94 84 PRO A C 1
ATOM 661 O O . PRO A 1 84 ? -12.167 0.003 19.994 1.00 97.94 84 PRO A O 1
ATOM 664 N N . LEU A 1 85 ? -10.831 -1.687 19.345 1.00 98.19 85 LEU A N 1
ATOM 665 C CA . LEU A 1 85 ? -10.628 -1.197 17.974 1.00 98.19 85 LEU A CA 1
ATOM 666 C C . LEU A 1 85 ? -11.943 -0.997 17.209 1.00 98.19 85 LEU A C 1
ATOM 668 O O . LEU A 1 85 ? -12.021 -0.151 16.327 1.00 98.19 85 LEU A O 1
ATOM 672 N N . THR A 1 86 ? -12.979 -1.761 17.555 1.00 97.88 86 THR A N 1
ATOM 673 C CA . THR A 1 86 ? -14.316 -1.676 16.956 1.00 97.88 86 THR A CA 1
ATOM 674 C C . THR A 1 86 ? -15.074 -0.401 17.323 1.00 97.88 86 THR A C 1
ATOM 676 O O . THR A 1 86 ? -16.088 -0.096 16.696 1.00 97.88 86 THR A O 1
ATOM 679 N N . GLU A 1 87 ? -14.618 0.347 18.329 1.00 98.06 87 GLU A N 1
ATOM 680 C CA . GLU A 1 87 ? -15.183 1.647 18.673 1.00 98.06 87 GLU A CA 1
ATOM 681 C C . GLU A 1 87 ? -14.514 2.757 17.858 1.00 98.06 87 GLU A C 1
ATOM 683 O O . GLU A 1 87 ? -13.338 3.073 18.039 1.00 98.06 87 GLU A O 1
ATOM 688 N N . ALA A 1 88 ? -15.286 3.391 16.972 1.00 97.38 88 ALA A N 1
ATOM 689 C CA . ALA A 1 88 ? -14.788 4.487 16.150 1.00 97.38 88 ALA A CA 1
ATOM 690 C C . ALA A 1 88 ? -14.320 5.681 17.000 1.00 97.38 88 ALA A C 1
ATOM 692 O O . ALA A 1 88 ? -14.952 6.059 17.993 1.00 97.38 88 ALA A O 1
ATOM 693 N N . ARG A 1 89 ? -13.225 6.312 16.568 1.00 97.62 89 ARG A N 1
ATOM 694 C CA . ARG A 1 89 ? -12.679 7.528 17.179 1.00 97.62 89 ARG A CA 1
ATOM 695 C C . ARG A 1 89 ? -13.234 8.776 16.512 1.00 97.62 89 ARG A C 1
ATOM 697 O O . ARG A 1 89 ? -13.529 8.773 15.304 1.00 97.62 89 ARG A O 1
ATOM 704 N N . LEU A 1 90 ? -13.318 9.867 17.276 1.00 96.88 90 LEU A N 1
ATOM 705 C CA . LEU A 1 90 ? -13.530 11.179 16.673 1.00 96.88 90 LEU A CA 1
ATOM 706 C C . LEU A 1 90 ? -12.347 11.497 15.745 1.00 96.88 90 LEU A C 1
ATOM 708 O O . LEU A 1 90 ? -11.228 11.079 16.034 1.00 96.88 90 LEU A O 1
ATOM 712 N N . PRO A 1 91 ? -12.538 12.245 14.644 1.00 97.06 91 PRO A N 1
ATOM 713 C CA . PRO A 1 91 ? -11.464 12.489 13.677 1.00 97.06 91 PRO A CA 1
ATOM 714 C C . PRO A 1 91 ? -10.160 13.043 14.284 1.00 97.06 91 PRO A C 1
ATOM 716 O O . PRO A 1 91 ? -9.079 12.666 13.846 1.00 97.06 91 PRO A O 1
ATOM 719 N N . ALA A 1 92 ? -10.242 13.875 15.329 1.00 95.38 92 ALA A N 1
ATOM 720 C CA . ALA A 1 92 ? -9.073 14.428 16.024 1.00 95.38 92 ALA A CA 1
ATOM 721 C C . ALA A 1 92 ? -8.311 13.411 16.905 1.00 95.38 92 ALA A C 1
ATOM 723 O O . ALA A 1 92 ? -7.167 13.664 17.284 1.00 95.38 92 ALA A O 1
ATOM 724 N N . GLU A 1 93 ? -8.943 12.283 17.234 1.00 95.88 93 GLU A N 1
ATOM 725 C CA . GLU A 1 93 ? -8.422 11.198 18.080 1.00 95.88 93 GLU A CA 1
ATOM 726 C C . GLU A 1 93 ? -7.870 10.025 17.249 1.00 95.88 93 GLU A C 1
ATOM 728 O O . GLU A 1 93 ? -7.304 9.082 17.799 1.00 95.88 93 GLU A O 1
ATOM 733 N N . ARG A 1 94 ? -8.049 10.058 15.922 1.00 98.12 94 ARG A N 1
ATOM 734 C CA . ARG A 1 94 ? -7.558 9.025 15.003 1.00 98.12 94 ARG A CA 1
ATOM 735 C C . ARG A 1 94 ? -6.050 9.141 14.800 1.00 98.12 94 ARG A C 1
ATOM 737 O O . ARG A 1 94 ? -5.493 10.239 14.785 1.00 98.12 94 ARG A O 1
ATOM 744 N N . LEU A 1 95 ? -5.409 7.997 14.579 1.00 98.62 95 LEU A N 1
ATOM 745 C CA . LEU A 1 95 ? -4.007 7.930 14.180 1.00 98.62 95 LEU A CA 1
ATOM 746 C C . LEU A 1 95 ? -3.845 8.546 12.785 1.00 98.62 95 LEU A C 1
ATOM 748 O O . LEU A 1 95 ? -4.578 8.196 11.856 1.00 98.62 95 LEU A O 1
ATOM 752 N N . ALA A 1 96 ? -2.870 9.434 12.611 1.00 98.19 96 ALA A N 1
ATOM 753 C CA . ALA A 1 96 ? -2.599 9.989 11.293 1.00 98.19 96 ALA A CA 1
ATOM 754 C C . ALA A 1 96 ? -1.905 8.940 10.401 1.00 98.19 96 ALA A C 1
ATOM 756 O O . ALA A 1 96 ? -0.786 8.517 10.689 1.00 98.19 96 ALA A O 1
ATOM 757 N N . GLY A 1 97 ? -2.547 8.547 9.299 1.00 97.25 97 GLY A N 1
ATOM 758 C CA . GLY A 1 97 ? -2.066 7.501 8.388 1.00 97.25 97 GLY A CA 1
ATOM 759 C C . GLY A 1 97 ? -2.465 7.785 6.943 1.00 97.25 97 GLY A C 1
ATOM 760 O O . GLY A 1 97 ? -3.516 8.366 6.692 1.00 97.25 97 GLY A O 1
ATOM 761 N N . ASN A 1 98 ? -1.632 7.413 5.975 1.00 96.69 98 ASN A N 1
ATOM 762 C CA . ASN A 1 98 ? -1.929 7.608 4.551 1.00 96.69 98 ASN A CA 1
ATOM 763 C C . ASN A 1 98 ? -2.626 6.377 3.929 1.00 96.69 98 ASN A C 1
ATOM 765 O O . ASN A 1 98 ? -2.962 5.422 4.635 1.00 96.69 98 ASN A O 1
ATOM 769 N N . CYS A 1 99 ? -2.861 6.381 2.614 1.00 98.12 99 CYS A N 1
ATOM 770 C CA . CYS A 1 99 ? -3.511 5.272 1.902 1.00 98.12 99 CYS A CA 1
ATOM 771 C C . CYS A 1 99 ? -2.838 3.910 2.121 1.00 98.12 99 CYS A C 1
ATOM 773 O O . CYS A 1 99 ? -3.526 2.903 2.299 1.00 98.12 99 CYS A O 1
ATOM 775 N N . ARG A 1 100 ? -1.502 3.868 2.200 1.00 98.44 100 ARG A N 1
ATOM 776 C CA . ARG A 1 100 ? -0.753 2.641 2.501 1.00 98.44 100 ARG A CA 1
ATOM 777 C C . ARG A 1 100 ? -1.087 2.113 3.891 1.00 98.44 100 ARG A C 1
ATOM 779 O O . ARG A 1 100 ? -1.202 0.904 4.058 1.00 98.44 100 ARG A O 1
ATOM 786 N N . ASP A 1 101 ? -1.245 2.990 4.877 1.00 98.75 101 ASP A N 1
ATOM 787 C CA . ASP A 1 101 ? -1.510 2.592 6.265 1.00 98.75 101 ASP A CA 1
ATOM 788 C C . ASP A 1 101 ? -2.924 2.020 6.415 1.00 98.75 101 ASP A C 1
ATOM 790 O O . ASP A 1 101 ? -3.105 0.991 7.066 1.00 98.75 101 ASP A O 1
ATOM 794 N N . HIS A 1 102 ? -3.904 2.608 5.719 1.00 98.88 102 HIS A N 1
ATOM 795 C CA . HIS A 1 102 ? -5.266 2.068 5.639 1.00 98.88 102 HIS A CA 1
ATOM 796 C C . HIS A 1 102 ? -5.285 0.691 4.969 1.00 98.88 102 HIS A C 1
ATOM 798 O O . HIS A 1 102 ? -5.858 -0.254 5.517 1.00 98.88 102 HIS A O 1
ATOM 804 N N . ALA A 1 103 ? -4.619 0.552 3.818 1.00 98.88 103 ALA A N 1
ATOM 805 C CA . ALA A 1 103 ? -4.522 -0.722 3.116 1.00 98.88 103 ALA A CA 1
ATOM 806 C C . ALA A 1 103 ? -3.815 -1.788 3.971 1.00 98.88 103 ALA A C 1
ATOM 808 O O . ALA A 1 103 ? -4.318 -2.905 4.117 1.00 98.88 103 ALA A O 1
ATOM 809 N N . LEU A 1 104 ? -2.683 -1.448 4.597 1.00 98.88 104 LEU A N 1
ATOM 810 C CA . LEU A 1 104 ? -1.926 -2.386 5.421 1.00 98.88 104 LEU A CA 1
ATOM 811 C C . LEU A 1 104 ? -2.699 -2.827 6.664 1.00 98.88 104 LEU A C 1
ATOM 813 O O . LEU A 1 104 ? -2.722 -4.023 6.954 1.00 98.88 104 LEU A O 1
ATOM 817 N N . LEU A 1 105 ? -3.327 -1.899 7.389 1.00 98.81 105 LEU A N 1
ATOM 818 C CA . LEU A 1 105 ? -4.082 -2.237 8.593 1.00 98.81 105 LEU A CA 1
ATOM 819 C C . LEU A 1 105 ? -5.261 -3.158 8.246 1.00 98.81 105 LEU A C 1
ATOM 821 O O . LEU A 1 105 ? -5.435 -4.200 8.875 1.00 98.81 105 LEU A O 1
ATOM 825 N N . PHE A 1 106 ? -5.992 -2.846 7.171 1.00 98.88 106 PHE A N 1
ATOM 826 C CA . PHE A 1 106 ? -7.064 -3.702 6.663 1.00 98.88 106 PHE A CA 1
ATOM 827 C C . PHE A 1 106 ? -6.558 -5.086 6.225 1.00 98.88 106 PHE A C 1
ATOM 829 O O . PHE A 1 106 ? -7.142 -6.110 6.572 1.00 98.88 106 PHE A O 1
ATOM 836 N N . CYS A 1 107 ? -5.435 -5.137 5.503 1.00 98.94 107 CYS A N 1
ATOM 837 C CA . CYS A 1 107 ? -4.796 -6.384 5.085 1.00 98.94 107 CYS A CA 1
ATOM 838 C C . CYS A 1 107 ? -4.383 -7.246 6.289 1.00 98.94 107 CYS A C 1
ATOM 840 O O . CYS A 1 107 ? -4.629 -8.451 6.307 1.00 98.94 107 CYS A O 1
ATOM 842 N N . ALA A 1 108 ? -3.806 -6.639 7.327 1.00 98.81 108 ALA A N 1
ATOM 843 C CA . ALA A 1 108 ? -3.432 -7.343 8.547 1.00 98.81 108 ALA A CA 1
ATOM 844 C C . ALA A 1 108 ? -4.649 -7.889 9.300 1.00 98.81 108 ALA A C 1
ATOM 846 O O . ALA A 1 108 ? -4.604 -9.019 9.779 1.00 98.81 108 ALA A O 1
ATOM 847 N N . PHE A 1 109 ? -5.753 -7.142 9.353 1.00 98.75 109 PHE A N 1
ATOM 848 C CA . PHE A 1 109 ? -6.992 -7.622 9.965 1.00 98.75 109 PHE A CA 1
ATOM 849 C C . PHE A 1 109 ? -7.557 -8.849 9.239 1.00 98.75 109 PHE A C 1
ATOM 851 O O . PHE A 1 109 ? -7.986 -9.808 9.878 1.00 98.75 109 PHE A O 1
ATOM 858 N N . LEU A 1 110 ? -7.497 -8.863 7.907 1.00 98.69 110 LEU A N 1
ATOM 859 C CA . LEU A 1 110 ? -7.892 -10.021 7.102 1.00 98.69 110 LEU A CA 1
ATOM 860 C C . LEU A 1 110 ? -6.979 -11.232 7.338 1.00 98.69 110 LEU A C 1
ATOM 862 O O . LEU A 1 110 ? -7.472 -12.344 7.534 1.00 98.69 110 LEU A O 1
ATOM 866 N N . ARG A 1 111 ? -5.658 -11.021 7.375 1.00 98.38 111 ARG A N 1
ATOM 867 C CA . ARG A 1 111 ? -4.667 -12.078 7.649 1.00 98.38 111 ARG A CA 1
ATOM 868 C C . ARG A 1 111 ? -4.822 -12.671 9.048 1.00 98.38 111 ARG A C 1
ATOM 870 O O . ARG A 1 111 ? -4.722 -13.883 9.209 1.00 98.38 111 ARG A O 1
ATOM 877 N N . GLN A 1 112 ? -5.182 -11.852 10.036 1.00 97.50 112 GLN A N 1
ATOM 878 C CA . GLN A 1 112 ? -5.492 -12.317 11.391 1.00 97.50 112 GLN A CA 1
ATOM 879 C C . GLN A 1 112 ? -6.687 -13.286 11.416 1.00 97.50 112 GLN A C 1
ATOM 881 O O . GLN A 1 112 ? -6.743 -14.182 12.257 1.00 97.50 112 GLN A O 1
ATOM 886 N N . GLN A 1 113 ? -7.625 -13.129 10.478 1.00 96.44 113 GLN A N 1
ATOM 887 C CA . GLN A 1 113 ? -8.768 -14.024 10.271 1.00 96.44 113 GLN A CA 1
ATOM 888 C C . GLN A 1 113 ? -8.432 -15.216 9.350 1.00 96.44 113 GLN A C 1
ATOM 890 O O . GLN A 1 113 ? -9.326 -15.967 8.968 1.00 96.44 113 GLN A O 1
ATOM 895 N N . GLY A 1 114 ? -7.163 -15.385 8.956 1.00 96.12 114 GLY A N 1
ATOM 896 C CA . GLY A 1 114 ? -6.705 -16.440 8.049 1.00 96.12 114 GLY A CA 1
ATOM 897 C C . GLY A 1 114 ? -7.074 -16.221 6.579 1.00 96.12 114 GLY A C 1
ATOM 898 O O . GLY A 1 114 ? -6.948 -17.143 5.776 1.00 96.12 114 GLY A O 1
ATOM 899 N N . ARG A 1 115 ? -7.538 -15.024 6.201 1.00 97.56 115 ARG A N 1
ATOM 900 C CA . ARG A 1 115 ? -7.965 -14.723 4.830 1.00 97.56 115 ARG A CA 1
ATOM 901 C C . ARG A 1 115 ? -6.771 -14.299 3.989 1.00 97.56 115 ARG A C 1
ATOM 903 O O . ARG A 1 115 ? -6.009 -13.417 4.387 1.00 97.56 115 ARG A O 1
ATOM 910 N N . ALA A 1 116 ? -6.640 -14.880 2.798 1.00 98.44 116 ALA A N 1
ATOM 911 C CA . ALA A 1 116 ? -5.608 -14.482 1.851 1.00 98.44 116 ALA A CA 1
ATOM 912 C C . ALA A 1 116 ? -5.821 -13.025 1.417 1.00 98.44 116 ALA A C 1
ATOM 914 O O . ALA A 1 116 ? -6.828 -12.700 0.784 1.00 98.44 116 ALA A O 1
ATOM 915 N N . ALA A 1 117 ? -4.875 -12.155 1.774 1.00 98.75 117 ALA A N 1
ATOM 916 C CA . ALA A 1 117 ? -4.927 -10.732 1.474 1.00 98.75 117 ALA A CA 1
ATOM 917 C C . ALA A 1 117 ? -3.544 -10.177 1.110 1.00 98.75 117 ALA A C 1
ATOM 919 O O . ALA A 1 117 ? -2.516 -10.563 1.679 1.00 98.75 117 ALA A O 1
ATOM 920 N N . ARG A 1 118 ? -3.504 -9.241 0.162 1.00 98.69 118 ARG A N 1
ATOM 921 C CA . ARG A 1 118 ? -2.277 -8.572 -0.281 1.00 98.69 118 ARG A CA 1
ATOM 922 C C . ARG A 1 118 ? -2.514 -7.091 -0.509 1.00 98.69 118 ARG A C 1
ATOM 924 O O . ARG A 1 118 ? -3.551 -6.691 -1.026 1.00 98.69 118 ARG A O 1
ATOM 931 N N . VAL A 1 119 ? -1.541 -6.281 -0.120 1.00 98.75 119 VAL A N 1
ATOM 932 C CA . VAL A 1 119 ? -1.562 -4.844 -0.383 1.00 98.75 119 VAL A CA 1
ATOM 933 C C . VAL A 1 119 ? -1.058 -4.602 -1.801 1.00 98.75 119 VAL A C 1
ATOM 935 O O . VAL A 1 119 ? -0.100 -5.245 -2.227 1.00 98.75 119 VAL A O 1
ATOM 938 N N . ARG A 1 120 ? -1.705 -3.683 -2.517 1.00 98.50 120 ARG A N 1
ATOM 939 C CA . ARG A 1 120 ? -1.331 -3.255 -3.862 1.00 98.50 120 ARG A CA 1
ATOM 940 C C . ARG A 1 120 ? -1.018 -1.776 -3.880 1.00 98.50 120 ARG A C 1
ATOM 942 O O . ARG A 1 120 ? -1.820 -0.960 -3.429 1.00 98.50 120 ARG A O 1
ATOM 949 N N . ALA A 1 121 ? 0.126 -1.454 -4.458 1.00 98.00 121 ALA A N 1
ATOM 950 C CA . ALA A 1 121 ? 0.545 -0.100 -4.754 1.00 98.00 121 ALA A CA 1
ATOM 951 C C . ALA A 1 121 ? 0.211 0.192 -6.226 1.00 98.00 121 ALA A C 1
ATOM 953 O O . ALA A 1 121 ? 0.541 -0.588 -7.119 1.00 98.00 121 ALA A O 1
ATOM 954 N N . GLY A 1 122 ? -0.462 1.301 -6.510 1.00 97.75 122 GLY A N 1
ATOM 955 C CA . GLY A 1 122 ? -0.926 1.576 -7.866 1.00 97.75 122 GLY A CA 1
ATOM 956 C C . GLY A 1 122 ? -1.525 2.960 -7.998 1.00 97.75 122 GLY A C 1
ATOM 957 O O . GLY A 1 122 ? -1.019 3.907 -7.396 1.00 97.75 122 GLY A O 1
ATOM 958 N N . PHE A 1 123 ? -2.563 3.079 -8.824 1.00 98.38 123 PHE A N 1
ATOM 959 C CA . PHE A 1 123 ? -3.156 4.364 -9.147 1.00 98.38 123 PHE A CA 1
ATOM 960 C C . PHE A 1 123 ? -4.677 4.308 -9.313 1.00 98.38 123 PHE A C 1
ATOM 962 O O . PHE A 1 123 ? -5.197 3.504 -10.085 1.00 98.38 123 PHE A O 1
ATOM 969 N N . ALA A 1 124 ? -5.381 5.209 -8.633 1.00 98.12 124 ALA A N 1
ATOM 970 C CA . ALA A 1 124 ? -6.829 5.347 -8.642 1.00 98.12 124 ALA A CA 1
ATOM 971 C C . ALA A 1 124 ? -7.301 6.432 -9.626 1.00 98.12 124 ALA A C 1
ATOM 973 O O . ALA A 1 124 ? -6.729 7.520 -9.711 1.00 98.12 124 ALA A O 1
ATOM 974 N N . THR A 1 125 ? -8.393 6.161 -10.337 1.00 97.44 125 THR A N 1
ATOM 975 C CA . THR A 1 125 ? -9.038 7.113 -11.264 1.00 97.44 125 THR A CA 1
ATOM 976 C C . THR A 1 125 ? -10.205 7.877 -10.635 1.00 97.44 125 THR A C 1
ATOM 978 O O . THR A 1 125 ? -10.701 8.829 -11.229 1.00 97.44 125 THR A O 1
ATOM 981 N N . TYR A 1 126 ? -10.641 7.483 -9.436 1.00 96.94 126 TYR A N 1
ATOM 982 C CA . TYR A 1 126 ? -11.851 7.998 -8.782 1.00 96.94 126 TYR A CA 1
ATOM 983 C C . TYR A 1 126 ? -11.587 9.023 -7.672 1.00 96.94 126 TYR A C 1
ATOM 985 O O . TYR A 1 126 ? -12.538 9.577 -7.134 1.00 96.94 126 TYR A O 1
ATOM 993 N N . LEU A 1 127 ? -10.325 9.279 -7.308 1.00 95.12 127 LEU A N 1
ATOM 994 C CA . LEU A 1 127 ? -9.981 10.220 -6.232 1.00 95.12 127 LEU A CA 1
ATOM 995 C C . LEU A 1 127 ? -9.940 11.677 -6.707 1.00 95.12 127 LEU A C 1
ATOM 997 O O . LEU A 1 127 ? -10.177 12.601 -5.936 1.00 95.12 127 LEU A O 1
ATOM 1001 N N . THR A 1 128 ? -9.585 11.909 -7.972 1.00 91.12 128 THR A N 1
ATOM 1002 C CA . THR A 1 128 ? -9.487 13.254 -8.540 1.00 91.12 128 THR A CA 1
ATOM 1003 C C . THR A 1 128 ? -9.544 13.217 -10.062 1.00 91.12 128 THR A C 1
ATOM 1005 O O . THR A 1 128 ? -8.996 12.322 -10.692 1.00 91.12 128 THR A O 1
ATOM 1008 N N . GLU A 1 129 ? -10.126 14.246 -10.674 1.00 88.56 129 GLU A N 1
ATOM 1009 C CA . GLU A 1 129 ? -10.130 14.416 -12.136 1.00 88.56 129 GLU A CA 1
ATOM 1010 C C . GLU A 1 129 ? -8.802 14.980 -12.678 1.00 88.56 129 GLU A C 1
ATOM 1012 O O . GLU A 1 129 ? -8.584 15.051 -13.887 1.00 88.56 129 GLU A O 1
ATOM 1017 N N . LYS A 1 130 ? -7.900 15.436 -11.797 1.00 88.69 130 LYS A N 1
ATOM 1018 C CA . LYS A 1 130 ? -6.671 16.148 -12.196 1.00 88.69 130 LYS A CA 1
ATOM 1019 C C . LYS A 1 130 ? -5.574 15.224 -12.722 1.00 88.69 130 LYS A C 1
ATOM 1021 O O . LYS A 1 130 ? -4.691 15.693 -13.442 1.00 88.69 130 LYS A O 1
ATOM 1026 N N . MET A 1 131 ? -5.568 13.970 -12.280 1.00 93.31 131 MET A N 1
ATOM 1027 C CA . MET A 1 131 ? -4.587 12.943 -12.629 1.00 93.31 131 MET A CA 1
ATOM 1028 C C . MET A 1 131 ? -5.097 11.569 -12.193 1.00 93.31 131 MET A C 1
ATOM 1030 O O . MET A 1 131 ? -6.021 11.482 -11.391 1.00 93.31 131 MET A O 1
ATOM 1034 N N . ILE A 1 132 ? -4.445 10.512 -12.665 1.00 96.81 132 ILE A N 1
ATOM 1035 C CA . ILE A 1 132 ? -4.624 9.159 -12.144 1.00 96.81 132 ILE A CA 1
ATOM 1036 C C . ILE A 1 132 ? -3.734 9.063 -10.895 1.00 96.81 132 ILE A C 1
ATOM 1038 O O . ILE A 1 132 ? -2.505 8.969 -10.995 1.00 96.81 132 ILE A O 1
ATOM 1042 N N . ALA A 1 133 ? -4.359 9.241 -9.732 1.00 96.25 133 ALA A N 1
ATOM 1043 C CA . ALA A 1 133 ? -3.691 9.500 -8.459 1.00 96.25 133 ALA A CA 1
ATOM 1044 C C . ALA A 1 133 ? -2.982 8.253 -7.938 1.00 96.25 133 ALA A C 1
ATOM 1046 O O . ALA A 1 133 ? -3.547 7.171 -8.042 1.00 96.25 133 ALA A O 1
ATOM 1047 N N . ASP A 1 134 ? -1.786 8.375 -7.360 1.00 96.19 134 ASP A N 1
ATOM 1048 C CA . ASP A 1 134 ? -1.199 7.249 -6.631 1.00 96.19 134 ASP A CA 1
ATOM 1049 C C . ASP A 1 134 ? -2.117 6.831 -5.488 1.00 96.19 134 ASP A C 1
ATOM 1051 O O . ASP A 1 134 ? -2.731 7.664 -4.821 1.00 96.19 134 ASP A O 1
ATOM 1055 N N . HIS A 1 135 ? -2.247 5.526 -5.294 1.00 98.00 135 HIS A N 1
ATOM 1056 C CA . HIS A 1 135 ? -3.098 5.010 -4.240 1.00 98.00 135 HIS A CA 1
ATOM 1057 C C . HIS A 1 135 ? -2.719 3.591 -3.848 1.00 98.00 135 HIS A C 1
ATOM 1059 O O . HIS A 1 135 ? -2.082 2.859 -4.612 1.00 98.00 135 HIS A O 1
ATOM 1065 N N . TRP A 1 136 ? -3.127 3.206 -2.644 1.00 98.62 136 TRP A N 1
ATOM 1066 C CA . TRP A 1 136 ? -2.883 1.885 -2.085 1.00 98.62 136 TRP A CA 1
ATOM 1067 C C . TRP A 1 136 ? -4.202 1.249 -1.676 1.00 98.62 136 TRP A C 1
ATOM 1069 O O . TRP A 1 136 ? -5.042 1.882 -1.046 1.00 98.62 136 TRP A O 1
ATOM 1079 N N . VAL A 1 137 ? -4.366 -0.017 -2.039 1.00 98.81 137 VAL A N 1
ATOM 1080 C CA . VAL A 1 137 ? -5.591 -0.792 -1.814 1.00 98.81 137 VAL A CA 1
ATOM 1081 C C . VAL A 1 137 ? -5.233 -2.201 -1.364 1.00 98.81 137 VAL A C 1
ATOM 1083 O O . VAL A 1 137 ? -4.082 -2.630 -1.476 1.00 98.81 137 VAL A O 1
ATOM 1086 N N . THR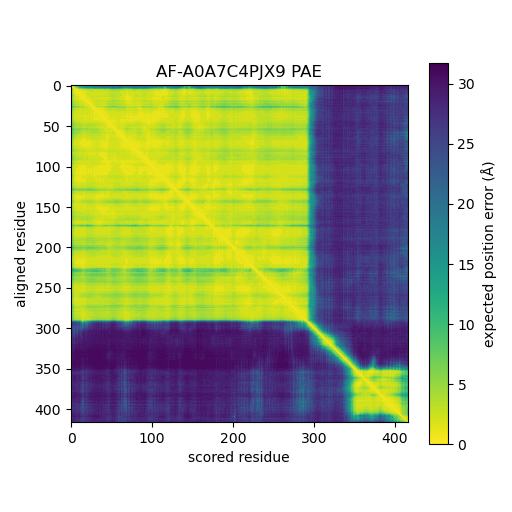 A 1 138 ? -6.219 -2.947 -0.883 1.00 98.88 138 THR A N 1
ATOM 1087 C CA . THR A 1 138 ? -6.041 -4.342 -0.476 1.00 98.88 138 THR A CA 1
ATOM 1088 C C . THR A 1 138 ? -6.817 -5.254 -1.405 1.00 98.88 138 THR A C 1
ATOM 1090 O O . THR A 1 138 ? -8.008 -5.065 -1.628 1.00 98.88 138 THR A O 1
ATOM 1093 N N . GLU A 1 139 ? -6.153 -6.269 -1.939 1.00 98.69 139 GLU A N 1
ATOM 1094 C CA . GLU A 1 139 ? -6.805 -7.387 -2.608 1.00 98.69 139 GLU A CA 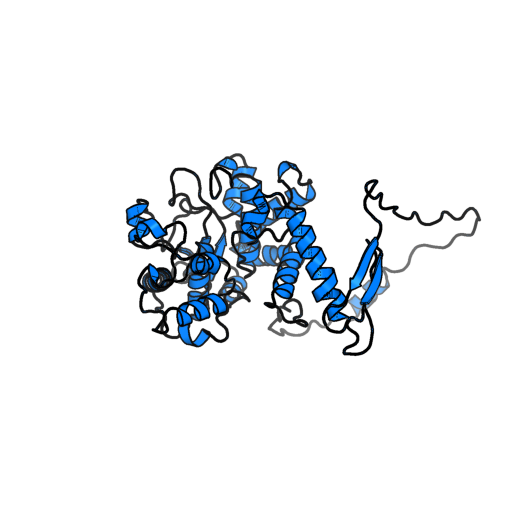1
ATOM 1095 C C . GLU A 1 139 ? -7.048 -8.504 -1.589 1.00 98.69 139 GLU A C 1
ATOM 1097 O O . GLU A 1 139 ? -6.123 -8.911 -0.888 1.00 98.69 139 GLU A O 1
ATOM 1102 N N . VAL A 1 140 ? -8.280 -9.004 -1.507 1.00 98.62 140 VAL A N 1
ATOM 1103 C CA . VAL A 1 140 ? -8.674 -10.143 -0.665 1.00 98.62 140 VAL A CA 1
ATOM 1104 C C . VAL A 1 140 ? -9.268 -11.246 -1.529 1.00 98.62 140 VAL A C 1
ATOM 1106 O O . VAL A 1 140 ? -10.034 -10.970 -2.452 1.00 98.62 140 VAL A O 1
ATOM 1109 N N . TRP A 1 141 ? -8.908 -12.497 -1.257 1.00 97.94 141 TRP A N 1
ATOM 1110 C CA . TRP A 1 141 ? -9.472 -13.634 -1.976 1.00 97.94 141 TRP A CA 1
ATOM 1111 C C . TRP A 1 141 ? -10.930 -13.857 -1.561 1.00 97.94 141 TRP A C 1
ATOM 1113 O O . TRP A 1 141 ? -11.238 -14.011 -0.376 1.00 97.94 141 TRP A O 1
ATOM 1123 N N . ASP A 1 142 ? -11.829 -13.862 -2.542 1.00 96.06 142 ASP A N 1
ATOM 1124 C CA . ASP A 1 142 ? -13.213 -14.290 -2.381 1.00 96.06 142 ASP A CA 1
ATOM 1125 C C . ASP A 1 142 ? -13.345 -15.725 -2.889 1.00 96.06 142 ASP A C 1
ATOM 1127 O O . ASP A 1 142 ? -13.388 -15.977 -4.096 1.00 96.06 142 ASP A O 1
ATOM 1131 N N . GLU A 1 143 ? -13.413 -16.667 -1.950 1.00 92.88 143 GLU A N 1
ATOM 1132 C CA . GLU A 1 143 ? -13.557 -18.093 -2.2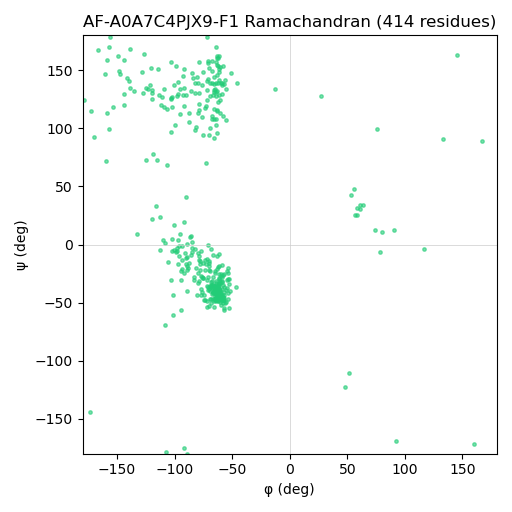45 1.00 92.88 143 GLU A CA 1
ATOM 1133 C C . GLU A 1 143 ? -14.857 -18.412 -2.986 1.00 92.88 143 GLU A C 1
ATOM 1135 O O . GLU A 1 143 ? -14.854 -19.262 -3.874 1.00 92.88 143 GLU A O 1
ATOM 1140 N N . ALA A 1 144 ? -15.952 -17.714 -2.668 1.00 93.06 144 ALA A N 1
ATOM 1141 C CA . ALA A 1 144 ? -17.250 -17.965 -3.284 1.00 93.06 144 ALA A CA 1
ATOM 1142 C C . ALA A 1 144 ? -17.278 -17.502 -4.747 1.00 93.06 144 ALA A C 1
ATOM 1144 O O . ALA A 1 144 ? -17.880 -18.164 -5.592 1.00 93.06 144 ALA A O 1
ATOM 1145 N N . ALA A 1 145 ? -16.614 -16.384 -5.057 1.00 93.81 145 ALA A N 1
ATOM 1146 C CA . ALA A 1 145 ? -16.500 -15.873 -6.424 1.00 93.81 145 ALA A CA 1
ATOM 1147 C C . ALA A 1 145 ? -15.287 -16.421 -7.197 1.00 93.81 145 ALA A C 1
ATOM 1149 O O . ALA A 1 145 ? -15.189 -16.195 -8.404 1.00 93.81 145 ALA A O 1
ATOM 1150 N N . GLY A 1 146 ? -14.351 -17.104 -6.530 1.00 94.88 146 GLY A N 1
ATOM 1151 C CA . GLY A 1 146 ? -13.132 -17.632 -7.143 1.00 94.88 146 GLY A CA 1
ATOM 1152 C C . GLY A 1 146 ? -12.227 -16.548 -7.736 1.00 94.88 146 GLY A C 1
ATOM 1153 O O . GLY A 1 146 ? -11.596 -16.779 -8.772 1.00 94.88 146 GLY A O 1
ATOM 1154 N N . ARG A 1 147 ? -12.185 -15.356 -7.121 1.00 95.50 147 ARG A N 1
ATOM 1155 C CA . ARG A 1 147 ? -11.373 -14.219 -7.585 1.00 95.50 147 ARG A CA 1
ATOM 1156 C C . ARG A 1 147 ? -10.895 -13.332 -6.441 1.00 95.50 147 ARG A C 1
ATOM 1158 O O . ARG A 1 147 ? -11.483 -13.301 -5.364 1.00 95.50 147 ARG A O 1
ATOM 1165 N N . TRP A 1 148 ? -9.880 -12.523 -6.721 1.00 97.19 148 TRP A N 1
ATOM 1166 C CA . TRP A 1 148 ? -9.520 -11.400 -5.862 1.00 97.19 148 TRP A CA 1
ATOM 1167 C C . TRP A 1 148 ? -10.563 -10.279 -5.974 1.00 97.19 148 TRP A C 1
ATOM 1169 O O . TRP A 1 148 ? -10.965 -9.888 -7.074 1.00 97.19 148 TRP A O 1
ATOM 1179 N N . ARG A 1 149 ? -10.991 -9.752 -4.826 1.00 97.56 149 ARG A N 1
ATOM 1180 C CA . ARG A 1 149 ? -11.724 -8.487 -4.707 1.00 97.56 149 ARG A CA 1
ATOM 1181 C C . ARG A 1 149 ? -10.763 -7.399 -4.280 1.00 97.56 149 ARG A C 1
ATOM 1183 O O . ARG A 1 149 ? -9.946 -7.625 -3.392 1.00 97.56 149 ARG A O 1
ATOM 1190 N N . ARG A 1 150 ? -10.873 -6.224 -4.889 1.00 98.00 150 ARG A N 1
ATOM 1191 C CA . ARG A 1 150 ? -10.029 -5.073 -4.573 1.00 98.00 150 ARG A CA 1
ATOM 1192 C C . ARG A 1 150 ? -10.810 -4.083 -3.724 1.00 98.00 150 ARG A C 1
ATOM 1194 O O . ARG A 1 150 ? -11.893 -3.666 -4.113 1.00 98.00 150 ARG A O 1
ATOM 1201 N N . ILE A 1 151 ? -10.250 -3.722 -2.578 1.00 98.75 151 ILE A N 1
ATOM 1202 C CA . ILE A 1 151 ? -10.921 -2.952 -1.536 1.00 98.75 151 ILE A CA 1
ATOM 1203 C C . ILE A 1 151 ? -10.078 -1.743 -1.168 1.00 98.75 151 ILE A C 1
ATOM 1205 O O . ILE A 1 151 ? -8.893 -1.864 -0.854 1.00 98.75 151 ILE A O 1
ATOM 1209 N N . ASP A 1 152 ? -10.722 -0.587 -1.154 1.00 98.75 152 ASP A N 1
ATOM 1210 C CA . ASP A 1 152 ? -10.176 0.650 -0.627 1.00 98.75 152 ASP A CA 1
ATOM 1211 C C . ASP A 1 152 ? -10.779 0.942 0.749 1.00 98.75 152 ASP A C 1
ATOM 1213 O O . ASP A 1 152 ? -11.875 1.489 0.886 1.00 98.75 152 ASP A O 1
ATOM 1217 N N . ALA A 1 153 ? -10.038 0.555 1.787 1.00 98.50 153 ALA A N 1
ATOM 1218 C CA . ALA A 1 153 ? -10.449 0.739 3.172 1.00 98.50 153 ALA A CA 1
ATOM 1219 C C . ALA A 1 153 ? -10.281 2.185 3.675 1.00 98.50 153 ALA A C 1
ATOM 1221 O O . ALA A 1 153 ? -10.699 2.471 4.794 1.00 98.50 153 ALA A O 1
ATOM 1222 N N . GLN A 1 154 ? -9.698 3.103 2.891 1.00 98.50 154 GLN A N 1
ATOM 1223 C CA . GLN A 1 154 ? -9.557 4.505 3.298 1.00 98.50 154 GLN A CA 1
ATOM 1224 C C . GLN A 1 154 ? -10.867 5.282 3.158 1.00 98.50 154 GLN A C 1
ATOM 1226 O O . GLN A 1 154 ? -11.166 6.148 3.979 1.00 98.50 154 GLN A O 1
ATOM 1231 N N . ILE A 1 155 ? -11.628 5.004 2.103 1.00 98.25 155 ILE A N 1
ATOM 1232 C CA . ILE A 1 155 ? -12.702 5.885 1.648 1.00 98.25 155 ILE A CA 1
ATOM 1233 C C . ILE A 1 155 ? -13.966 5.673 2.482 1.00 98.25 155 ILE A C 1
ATOM 1235 O O . ILE A 1 155 ? -14.725 4.722 2.278 1.00 98.25 155 ILE A O 1
ATOM 1239 N N . ASP A 1 156 ? -14.184 6.582 3.432 1.00 97.62 156 ASP A N 1
ATOM 1240 C CA . ASP A 1 156 ? -15.382 6.640 4.266 1.00 97.62 156 ASP A CA 1
ATOM 1241 C C . ASP A 1 156 ? -16.496 7.499 3.644 1.00 97.62 156 ASP A C 1
ATOM 1243 O O . ASP A 1 156 ? -16.361 8.055 2.553 1.00 97.62 156 ASP A O 1
ATOM 1247 N N . ASP A 1 157 ? -17.629 7.610 4.339 1.00 97.19 157 ASP A N 1
ATOM 1248 C CA . ASP A 1 157 ? -18.807 8.295 3.798 1.00 97.19 157 ASP A CA 1
ATOM 1249 C C . ASP A 1 157 ? -18.581 9.803 3.615 1.00 97.19 157 ASP A C 1
ATOM 1251 O O . ASP A 1 157 ? -19.192 10.402 2.729 1.00 97.19 157 ASP A O 1
ATOM 1255 N N . GLU A 1 158 ? -17.703 10.419 4.410 1.00 97.56 158 GLU A N 1
ATOM 1256 C CA . GLU A 1 158 ? -17.392 11.846 4.302 1.00 97.56 158 GLU A CA 1
ATOM 1257 C C . GLU A 1 158 ? -16.465 12.118 3.114 1.00 97.56 158 GLU A C 1
ATOM 1259 O O . GLU A 1 158 ? -16.754 13.007 2.311 1.00 97.56 158 GLU A O 1
ATOM 1264 N N . GLN A 1 159 ? -15.436 11.290 2.904 1.00 97.44 159 GLN A N 1
ATOM 1265 C CA . GLN A 1 159 ? -14.607 11.346 1.695 1.00 97.44 159 GLN A CA 1
ATOM 1266 C C . GLN A 1 159 ? -15.432 11.087 0.429 1.00 97.44 159 GLN A C 1
ATOM 1268 O O . GLN A 1 159 ? -15.261 11.796 -0.565 1.00 97.44 159 GLN A O 1
ATOM 1273 N N . ARG A 1 160 ? -16.376 10.130 0.455 1.00 97.25 160 ARG A N 1
ATOM 1274 C CA . ARG A 1 160 ? -17.262 9.880 -0.698 1.00 97.25 160 ARG A CA 1
ATOM 1275 C C . ARG A 1 160 ? -18.084 11.106 -1.065 1.00 97.25 160 ARG A C 1
ATOM 1277 O O . ARG A 1 160 ? -18.176 11.432 -2.246 1.00 97.25 160 ARG A O 1
ATOM 1284 N N . LYS A 1 161 ? -18.657 11.794 -0.074 1.00 97.19 161 LYS A N 1
ATOM 1285 C CA . LYS A 1 161 ? -19.425 13.029 -0.292 1.00 97.19 161 LYS A CA 1
ATOM 1286 C C . LYS A 1 161 ? -18.533 14.159 -0.802 1.00 97.19 161 LYS A C 1
ATOM 1288 O O . LYS A 1 161 ? -18.892 14.805 -1.782 1.00 97.19 161 LYS A O 1
ATOM 1293 N N . ALA A 1 162 ? -17.386 14.386 -0.161 1.00 96.38 162 ALA A N 1
ATOM 1294 C CA . ALA A 1 162 ? -16.492 15.499 -0.477 1.00 96.38 162 ALA A CA 1
ATOM 1295 C C . ALA A 1 162 ? -15.897 15.402 -1.890 1.00 96.38 162 ALA A C 1
ATOM 1297 O O . ALA A 1 162 ? -15.815 16.407 -2.594 1.00 96.38 162 ALA A O 1
ATOM 1298 N N . HIS A 1 163 ? -15.534 14.190 -2.315 1.00 95.00 163 HIS A N 1
ATOM 1299 C CA . HIS A 1 163 ? -14.892 13.932 -3.609 1.00 95.00 163 HIS A CA 1
ATOM 1300 C C . HIS A 1 163 ? -15.844 13.375 -4.674 1.00 95.00 163 HIS A C 1
ATOM 1302 O O . HIS A 1 163 ? -15.405 13.042 -5.770 1.00 95.00 163 HIS A O 1
ATOM 1308 N N . ASN A 1 164 ? -17.144 13.274 -4.374 1.00 95.62 164 ASN A N 1
ATOM 1309 C CA . ASN A 1 164 ? -18.163 12.696 -5.258 1.00 95.62 164 ASN A CA 1
ATOM 1310 C C . ASN A 1 164 ? -17.806 11.274 -5.756 1.00 95.62 164 ASN A C 1
ATOM 1312 O O . ASN A 1 164 ? -17.979 10.932 -6.929 1.00 95.62 164 ASN A O 1
ATOM 1316 N N . ILE A 1 165 ? -17.289 10.431 -4.857 1.00 96.62 165 ILE A N 1
ATOM 1317 C CA . ILE A 1 165 ? -16.855 9.065 -5.181 1.00 96.62 165 ILE A CA 1
ATOM 1318 C C . ILE A 1 165 ? -18.074 8.144 -5.233 1.00 96.62 165 ILE A C 1
ATOM 1320 O O . ILE A 1 165 ? -18.704 7.849 -4.215 1.00 96.62 165 ILE A O 1
ATOM 1324 N N . THR A 1 166 ? -18.378 7.643 -6.429 1.00 95.88 166 THR A N 1
ATOM 1325 C CA . THR A 1 166 ? -19.544 6.780 -6.688 1.00 95.88 166 THR A CA 1
ATOM 1326 C C . THR A 1 166 ? -19.195 5.309 -6.891 1.00 95.88 166 THR A C 1
ATOM 1328 O O . THR A 1 166 ? -20.085 4.467 -6.787 1.00 95.88 166 THR A O 1
ATOM 1331 N N . VAL A 1 167 ? -17.918 4.986 -7.128 1.00 96.94 167 VAL A N 1
ATOM 1332 C CA . VAL A 1 167 ? -17.450 3.600 -7.277 1.00 96.94 167 VAL A CA 1
ATOM 1333 C C . VAL A 1 167 ? -17.678 2.789 -5.996 1.00 96.94 167 VAL A C 1
ATOM 1335 O O . VAL A 1 167 ? -17.726 3.346 -4.892 1.00 96.94 167 VAL A O 1
ATOM 1338 N N . ASP A 1 168 ? -17.822 1.472 -6.151 1.00 97.31 168 ASP A N 1
ATOM 1339 C CA . ASP A 1 168 ? -17.866 0.537 -5.027 1.00 97.31 168 ASP A CA 1
ATOM 1340 C C . ASP A 1 168 ? -16.450 0.323 -4.481 1.00 97.31 168 ASP A C 1
ATOM 1342 O O . ASP A 1 168 ? -15.601 -0.284 -5.130 1.00 97.31 168 ASP A O 1
ATOM 1346 N N . THR A 1 169 ? -16.183 0.840 -3.283 1.00 97.88 169 THR A N 1
ATOM 1347 C CA . THR A 1 169 ? -14.869 0.745 -2.636 1.00 97.88 169 THR A CA 1
ATOM 1348 C C . THR A 1 169 ? -14.629 -0.607 -1.967 1.00 97.88 169 THR A C 1
ATOM 1350 O O . THR A 1 169 ? -13.509 -0.868 -1.538 1.00 97.88 169 THR A O 1
ATOM 1353 N N . LEU A 1 170 ? -15.635 -1.487 -1.897 1.00 97.81 170 LEU A N 1
ATOM 1354 C CA . LEU A 1 170 ? -15.518 -2.856 -1.379 1.00 97.81 170 LEU A CA 1
ATOM 1355 C C . LEU A 1 170 ? -15.343 -3.905 -2.488 1.00 97.81 170 LEU A C 1
ATOM 1357 O O . LEU A 1 170 ? -15.127 -5.085 -2.193 1.00 97.81 170 LEU A O 1
ATOM 1361 N N . ASP A 1 171 ? -15.430 -3.488 -3.749 1.00 97.62 171 ASP A N 1
ATOM 1362 C CA . ASP A 1 171 ? -15.137 -4.303 -4.924 1.00 97.62 171 ASP A CA 1
ATOM 1363 C C . ASP A 1 171 ? -14.848 -3.397 -6.130 1.00 97.62 171 ASP A C 1
ATOM 1365 O O . ASP A 1 171 ? -15.658 -3.243 -7.046 1.00 97.62 171 ASP A O 1
ATOM 1369 N N . LEU A 1 172 ? -13.686 -2.743 -6.095 1.00 97.62 172 LEU A N 1
ATOM 1370 C CA . LEU A 1 172 ? -13.296 -1.764 -7.103 1.00 97.62 172 LEU A CA 1
ATOM 1371 C C . LEU A 1 172 ? -13.275 -2.395 -8.504 1.00 97.62 172 LEU A C 1
ATOM 1373 O O . LEU A 1 172 ? -12.595 -3.411 -8.706 1.00 97.62 172 LEU A O 1
ATOM 1377 N N . PRO A 1 173 ? -13.936 -1.775 -9.499 1.00 94.06 173 PRO A N 1
ATOM 1378 C CA . PRO A 1 173 ? -13.871 -2.253 -10.869 1.00 94.06 173 PRO A CA 1
ATOM 1379 C C . PRO A 1 173 ? -12.460 -2.063 -11.443 1.00 94.06 173 PRO A C 1
ATOM 1381 O O . PRO A 1 173 ? -11.664 -1.245 -10.971 1.00 94.06 173 PRO A O 1
ATOM 1384 N N . GLY A 1 174 ? -12.128 -2.837 -12.478 1.00 86.81 174 GLY A N 1
ATOM 1385 C CA . GLY A 1 174 ? -10.769 -2.878 -13.030 1.00 86.81 174 GLY A CA 1
ATOM 1386 C C . GLY A 1 174 ? -10.260 -1.541 -13.586 1.00 86.81 174 GLY A C 1
ATOM 1387 O O . GLY A 1 174 ? -9.057 -1.317 -13.609 1.00 86.81 174 GLY A O 1
ATOM 1388 N N . ASP A 1 175 ? -11.154 -0.646 -13.998 1.00 91.81 175 ASP A N 1
ATOM 1389 C CA . ASP A 1 175 ? -10.852 0.695 -14.510 1.00 91.81 175 ASP A CA 1
ATOM 1390 C C . ASP A 1 175 ? -10.819 1.786 -13.421 1.00 91.81 175 ASP A C 1
ATOM 1392 O O . ASP A 1 175 ? -10.328 2.893 -13.668 1.00 91.81 175 ASP A O 1
ATOM 1396 N N . ALA A 1 176 ? -11.280 1.478 -12.203 1.00 96.75 176 ALA A N 1
ATOM 1397 C CA . ALA A 1 176 ? -11.166 2.370 -11.051 1.00 96.75 176 ALA A CA 1
ATOM 1398 C C . ALA A 1 176 ? -9.738 2.411 -10.484 1.00 96.75 176 ALA A C 1
ATOM 1400 O O . ALA A 1 176 ? -9.326 3.423 -9.915 1.00 96.75 176 ALA A O 1
ATOM 1401 N N . PHE A 1 177 ? -8.974 1.325 -10.629 1.00 98.06 177 PHE A N 1
ATOM 1402 C CA . PHE A 1 177 ? -7.621 1.217 -10.092 1.00 98.06 177 PHE A CA 1
ATOM 1403 C C . PHE A 1 177 ? -6.699 0.426 -11.021 1.00 98.06 177 PHE A C 1
ATOM 1405 O O . PHE A 1 177 ? -6.905 -0.767 -11.251 1.00 98.06 177 PHE A O 1
ATOM 1412 N N . TYR A 1 178 ? -5.629 1.074 -11.474 1.00 98.06 178 TYR A N 1
ATOM 1413 C CA . TYR A 1 178 ? -4.526 0.440 -12.185 1.00 98.06 178 TYR A CA 1
ATOM 1414 C C . TYR A 1 178 ? -3.470 -0.016 -11.185 1.00 98.06 178 TYR A C 1
ATOM 1416 O O . TYR A 1 178 ? -2.985 0.784 -10.384 1.00 98.06 178 TYR A O 1
ATOM 1424 N N . THR A 1 179 ? -3.047 -1.277 -11.261 1.00 98.12 179 THR A N 1
ATOM 1425 C CA . THR A 1 179 ? -1.843 -1.696 -10.533 1.00 98.12 179 THR A CA 1
ATOM 1426 C C . THR A 1 179 ? -0.621 -0.947 -11.070 1.00 98.12 179 THR A C 1
ATOM 1428 O O . THR A 1 179 ? -0.643 -0.424 -12.193 1.00 98.12 179 THR A O 1
ATOM 1431 N N . ALA A 1 180 ? 0.472 -0.890 -10.304 1.00 98.06 180 ALA A N 1
ATOM 1432 C CA . ALA A 1 180 ? 1.678 -0.221 -10.784 1.00 98.06 180 ALA A CA 1
ATOM 1433 C C . ALA A 1 180 ? 2.208 -0.833 -12.097 1.00 98.06 180 ALA A C 1
ATOM 1435 O O . ALA A 1 180 ? 2.666 -0.096 -12.974 1.00 98.06 180 ALA A O 1
ATOM 1436 N N . ALA A 1 181 ? 2.080 -2.153 -12.278 1.00 98.31 181 ALA A N 1
ATOM 1437 C CA . ALA A 1 181 ? 2.426 -2.813 -13.535 1.00 98.31 181 ALA A CA 1
ATOM 1438 C C . ALA A 1 181 ? 1.477 -2.485 -14.685 1.00 98.31 181 ALA A C 1
ATOM 1440 O O . ALA A 1 181 ? 1.956 -2.250 -15.794 1.00 98.31 181 ALA A O 1
ATOM 1441 N N . ASP A 1 182 ? 0.165 -2.409 -14.448 1.00 98.00 182 ASP A N 1
ATOM 1442 C CA . ASP A 1 182 ? -0.781 -2.014 -15.498 1.00 98.00 182 ASP A CA 1
ATOM 1443 C C . ASP A 1 182 ? -0.457 -0.612 -16.015 1.00 98.00 182 ASP A C 1
ATOM 1445 O O . ASP A 1 182 ? -0.330 -0.402 -17.224 1.00 98.00 182 ASP A O 1
ATOM 1449 N N . ALA A 1 183 ? -0.240 0.336 -15.099 1.00 98.19 183 ALA A N 1
ATOM 1450 C CA . ALA A 1 183 ? 0.140 1.703 -15.438 1.00 98.19 183 ALA A CA 1
ATOM 1451 C C . ALA A 1 183 ? 1.484 1.754 -16.188 1.00 98.19 183 ALA A C 1
ATOM 1453 O O . ALA A 1 183 ? 1.600 2.433 -17.216 1.00 98.19 183 ALA A O 1
ATOM 1454 N N . TRP A 1 184 ? 2.485 0.994 -15.723 1.00 98.50 184 TRP A N 1
ATOM 1455 C CA . TRP A 1 184 ? 3.780 0.863 -16.394 1.00 98.50 184 TRP A CA 1
ATOM 1456 C C . TRP A 1 184 ? 3.616 0.363 -17.830 1.00 98.50 184 TRP A C 1
ATOM 1458 O O . TRP A 1 184 ? 4.047 1.023 -18.777 1.00 98.50 184 TRP A O 1
ATOM 1468 N N . ILE A 1 185 ? 2.934 -0.768 -18.013 1.00 98.38 185 ILE A N 1
ATOM 1469 C CA . ILE A 1 185 ? 2.757 -1.431 -19.308 1.00 98.38 185 ILE A CA 1
ATOM 1470 C C . ILE A 1 185 ? 1.938 -0.566 -20.269 1.00 98.38 185 ILE A C 1
ATOM 1472 O O . ILE A 1 185 ? 2.281 -0.483 -21.451 1.00 98.38 185 ILE A O 1
ATOM 1476 N N . LEU A 1 186 ? 0.898 0.125 -19.792 1.00 98.06 186 LEU A N 1
ATOM 1477 C CA . LEU A 1 186 ? 0.139 1.085 -20.598 1.00 98.06 186 LEU A CA 1
ATOM 1478 C C . LEU A 1 186 ? 1.035 2.209 -21.125 1.00 98.06 186 LEU A C 1
ATOM 1480 O O . LEU A 1 186 ? 0.978 2.531 -22.316 1.00 98.06 186 LEU A O 1
ATOM 1484 N N . CYS A 1 187 ? 1.898 2.765 -20.274 1.00 98.12 187 CYS A N 1
ATOM 1485 C CA . CYS A 1 187 ? 2.840 3.807 -20.675 1.00 98.12 187 CYS A CA 1
ATOM 1486 C C . CYS A 1 187 ? 3.904 3.278 -21.646 1.00 98.12 187 CYS A C 1
ATOM 1488 O O . CYS A 1 187 ? 4.193 3.929 -22.652 1.00 98.12 187 CYS A O 1
ATOM 1490 N N . ARG A 1 188 ? 4.462 2.083 -21.397 1.00 97.56 188 ARG A N 1
ATOM 1491 C CA . ARG A 1 188 ? 5.464 1.447 -22.275 1.00 97.56 188 ARG A CA 1
ATOM 1492 C C . ARG A 1 188 ? 4.897 1.120 -23.656 1.00 97.56 188 ARG A C 1
ATOM 1494 O O . ARG A 1 188 ? 5.610 1.236 -24.645 1.00 97.56 188 ARG A O 1
ATOM 1501 N N . LYS A 1 189 ? 3.608 0.775 -23.735 1.00 97.81 189 LYS A N 1
ATOM 1502 C CA . LYS A 1 189 ? 2.876 0.521 -24.989 1.00 97.81 189 LYS A CA 1
ATOM 1503 C C . LYS A 1 189 ? 2.294 1.787 -25.633 1.00 97.81 189 LYS A C 1
ATOM 1505 O O . LYS A 1 189 ? 1.525 1.667 -26.583 1.00 97.81 189 LYS A O 1
ATOM 1510 N N . HIS A 1 190 ? 2.612 2.979 -25.119 1.00 97.25 190 HIS A N 1
ATOM 1511 C CA . HIS A 1 190 ? 2.085 4.266 -25.595 1.00 97.25 190 HIS A CA 1
ATOM 1512 C C . HIS A 1 190 ? 0.548 4.375 -25.585 1.00 97.25 190 HIS A C 1
ATOM 1514 O O . HIS A 1 190 ? -0.028 5.165 -26.331 1.00 97.25 190 HIS A O 1
ATOM 1520 N N . LYS A 1 191 ? -0.125 3.599 -24.727 1.00 97.50 191 LYS A N 1
ATOM 1521 C CA . LYS A 1 191 ? -1.582 3.651 -24.528 1.00 97.50 191 LYS A CA 1
ATOM 1522 C C . LYS A 1 191 ? -2.005 4.679 -23.474 1.00 97.50 191 LYS A C 1
ATOM 1524 O O . LYS A 1 191 ? -3.173 5.042 -23.428 1.00 97.50 191 LYS A O 1
ATOM 1529 N N . ALA A 1 192 ? -1.066 5.150 -22.657 1.00 96.75 192 ALA A N 1
ATOM 1530 C CA . ALA A 1 192 ? -1.250 6.242 -21.705 1.00 96.75 192 ALA A CA 1
ATOM 1531 C C . ALA A 1 192 ? 0.033 7.084 -21.615 1.00 96.75 192 ALA A C 1
ATOM 1533 O O . ALA A 1 192 ? 1.117 6.610 -21.975 1.00 96.75 192 ALA A O 1
ATOM 1534 N N . LYS A 1 193 ? -0.064 8.335 -21.147 1.00 97.44 193 LYS A N 1
ATOM 1535 C CA . LYS A 1 193 ? 1.119 9.170 -20.903 1.00 97.44 193 LYS A CA 1
ATOM 1536 C C . LYS A 1 193 ? 1.560 8.981 -19.459 1.00 97.44 193 LYS A C 1
ATOM 1538 O O . LYS A 1 193 ? 0.759 9.098 -18.542 1.00 97.44 193 LYS A O 1
ATOM 1543 N N . SER A 1 194 ? 2.859 8.796 -19.233 1.00 97.25 194 SER A N 1
ATOM 1544 C CA . SER A 1 194 ? 3.379 8.641 -17.867 1.00 97.25 194 SER A CA 1
ATOM 1545 C C . SER A 1 194 ? 3.069 9.844 -16.974 1.00 97.25 194 SER A C 1
ATOM 1547 O O . SER A 1 194 ? 2.867 9.687 -15.775 1.00 97.25 194 SER A O 1
ATOM 1549 N N . GLY A 1 195 ? 2.998 11.048 -17.552 1.00 96.81 195 GLY A N 1
ATOM 1550 C CA . GLY A 1 195 ? 2.648 12.282 -16.844 1.00 96.81 195 GLY A CA 1
ATOM 1551 C C . GLY A 1 195 ? 1.209 12.350 -16.321 1.00 96.81 195 GLY A C 1
ATOM 1552 O O . GLY A 1 195 ? 0.914 13.275 -15.561 1.00 96.81 195 GLY A O 1
ATOM 1553 N N . ASP A 1 196 ? 0.347 11.404 -16.698 1.00 96.19 196 ASP A N 1
ATOM 1554 C CA . ASP A 1 196 ? -1.022 11.295 -16.187 1.00 96.19 196 ASP A CA 1
ATOM 1555 C C . ASP A 1 196 ? -1.059 10.582 -14.823 1.00 96.19 196 ASP A C 1
ATOM 1557 O O . ASP A 1 196 ? -2.010 10.776 -14.073 1.00 96.19 196 ASP A O 1
ATOM 1561 N N . PHE A 1 197 ? -0.014 9.818 -14.473 1.00 97.62 197 PHE A N 1
ATOM 1562 C CA . PHE A 1 197 ? 0.078 9.031 -13.239 1.00 97.62 197 PHE A CA 1
ATOM 1563 C C . PHE A 1 197 ? 0.966 9.707 -12.191 1.00 97.62 197 PHE A C 1
ATOM 1565 O O . PHE A 1 197 ? 2.134 10.015 -12.467 1.00 97.62 197 PHE A O 1
ATOM 1572 N N . GLY A 1 198 ? 0.452 9.898 -10.974 1.00 94.44 198 GLY A N 1
ATOM 1573 C CA . GLY A 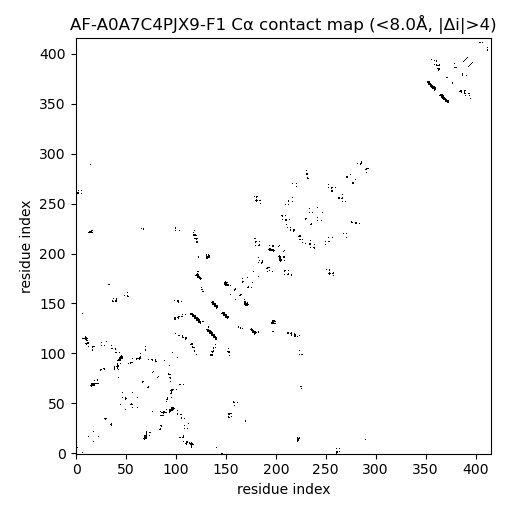1 198 ? 1.246 10.384 -9.843 1.00 94.44 198 GLY A CA 1
ATOM 1574 C C . GLY A 1 198 ? 0.433 10.977 -8.698 1.00 94.44 198 GLY A C 1
ATOM 1575 O O . GLY A 1 198 ? -0.784 10.939 -8.706 1.00 94.44 198 GLY A O 1
ATOM 1576 N N . PHE A 1 199 ? 1.129 11.578 -7.737 1.00 89.50 199 PHE A N 1
ATOM 1577 C CA . PHE A 1 199 ? 0.540 12.179 -6.536 1.00 89.50 199 PHE A CA 1
ATOM 1578 C C . PHE A 1 199 ? 0.152 13.646 -6.723 1.00 89.50 199 PHE A C 1
ATOM 1580 O O . PHE A 1 199 ? -0.851 14.139 -6.212 1.00 89.50 199 PHE A O 1
ATOM 1587 N N . ASN A 1 200 ? 0.997 14.404 -7.426 1.00 89.12 200 ASN A N 1
ATOM 1588 C CA . ASN A 1 200 ? 0.732 15.809 -7.712 1.00 89.12 200 ASN A CA 1
ATOM 1589 C C . ASN A 1 200 ? 1.478 16.285 -8.962 1.00 89.12 200 ASN A C 1
ATOM 1591 O O . ASN A 1 200 ? 2.293 15.572 -9.546 1.00 89.12 200 ASN A O 1
ATOM 1595 N N . ARG A 1 201 ? 1.277 17.555 -9.341 1.00 85.19 201 ARG A N 1
ATOM 1596 C CA . ARG A 1 201 ? 1.894 18.160 -10.537 1.00 85.19 201 ARG A CA 1
ATOM 1597 C C . ARG A 1 201 ? 3.424 18.010 -10.607 1.00 85.19 201 ARG A C 1
ATOM 1599 O O . ARG A 1 201 ? 3.967 17.995 -11.710 1.00 85.19 201 ARG A O 1
ATOM 1606 N N . LYS A 1 202 ? 4.110 17.944 -9.460 1.00 88.00 202 LYS A N 1
ATOM 1607 C CA . LYS A 1 202 ? 5.573 17.787 -9.354 1.00 88.00 202 LYS A CA 1
ATOM 1608 C C . LYS A 1 202 ? 6.014 16.328 -9.199 1.00 88.00 202 LYS A C 1
ATOM 1610 O O . LYS A 1 202 ? 7.167 16.029 -9.477 1.00 88.00 202 LYS A O 1
ATOM 1615 N N . ARG A 1 203 ? 5.134 15.446 -8.725 1.00 89.75 203 ARG A N 1
ATOM 1616 C CA . ARG A 1 203 ? 5.413 14.035 -8.433 1.00 89.75 203 ARG A CA 1
ATOM 1617 C C . ARG A 1 203 ? 4.523 13.154 -9.305 1.00 89.75 203 ARG A C 1
ATOM 1619 O O . ARG A 1 203 ? 3.490 12.684 -8.848 1.00 89.75 203 ARG A O 1
ATOM 1626 N N . ARG A 1 204 ? 4.915 13.011 -10.570 1.00 94.38 204 ARG A N 1
ATOM 1627 C CA . ARG A 1 204 ? 4.233 12.233 -11.615 1.00 94.38 204 ARG A CA 1
ATOM 1628 C C . ARG A 1 204 ? 5.223 11.844 -12.712 1.00 94.38 204 ARG A C 1
ATOM 1630 O O . ARG A 1 204 ? 6.338 12.371 -12.726 1.00 94.38 204 ARG A O 1
ATOM 1637 N N . GLY A 1 205 ? 4.838 10.976 -13.643 1.00 96.31 205 GLY A N 1
ATOM 1638 C CA . GLY A 1 205 ? 5.720 10.570 -14.743 1.00 96.31 205 GLY A CA 1
ATOM 1639 C C . GLY A 1 205 ? 6.541 9.316 -14.455 1.00 96.31 205 GLY A C 1
ATOM 1640 O O . GLY A 1 205 ? 6.339 8.619 -13.464 1.00 96.31 205 GLY A O 1
ATOM 1641 N N . TRP A 1 206 ? 7.511 9.040 -15.330 1.00 96.56 206 TRP A N 1
ATOM 1642 C CA . TRP A 1 206 ? 8.305 7.806 -15.308 1.00 96.56 206 TRP A CA 1
ATOM 1643 C C . TRP A 1 206 ? 9.037 7.536 -13.993 1.00 96.56 206 TRP A C 1
ATOM 1645 O O . TRP A 1 206 ? 9.053 6.400 -13.526 1.00 96.56 206 TRP A O 1
ATOM 1655 N N . ASN A 1 207 ? 9.609 8.571 -13.373 1.00 94.19 207 ASN A N 1
ATOM 1656 C CA . ASN A 1 207 ? 10.265 8.436 -12.071 1.00 94.19 207 ASN A CA 1
ATOM 1657 C C . ASN A 1 207 ? 9.290 7.962 -10.991 1.00 94.19 207 ASN A C 1
ATOM 1659 O O . ASN A 1 207 ? 9.643 7.134 -10.157 1.00 94.19 207 ASN A O 1
ATOM 1663 N N . TYR A 1 208 ? 8.059 8.467 -11.039 1.00 93.69 208 TYR A N 1
ATOM 1664 C CA . TYR A 1 208 ? 7.032 8.122 -10.073 1.00 93.69 208 TYR A CA 1
ATOM 1665 C C . TYR A 1 208 ? 6.479 6.711 -10.325 1.00 93.69 208 TYR A C 1
ATOM 1667 O O . TYR A 1 208 ? 6.460 5.899 -9.406 1.00 93.69 208 TYR A O 1
ATOM 1675 N N . LEU A 1 209 ? 6.142 6.383 -11.580 1.00 96.00 209 LEU A N 1
ATOM 1676 C CA . LEU A 1 209 ? 5.704 5.040 -11.994 1.00 96.00 209 LEU A CA 1
ATOM 1677 C C . LEU A 1 209 ? 6.693 3.952 -11.576 1.00 96.00 209 LEU A C 1
ATOM 1679 O O . LEU A 1 209 ? 6.298 2.940 -11.013 1.00 96.00 209 LEU A O 1
ATOM 1683 N N . LYS A 1 210 ? 7.985 4.181 -11.820 1.00 95.12 210 LYS A N 1
ATOM 1684 C CA . LYS A 1 210 ? 9.054 3.261 -11.431 1.00 95.12 210 LYS A CA 1
ATOM 1685 C C . LYS A 1 210 ? 9.083 3.015 -9.925 1.00 95.12 210 LYS A C 1
ATOM 1687 O O . LYS A 1 210 ? 9.182 1.871 -9.500 1.00 95.12 210 LYS A O 1
ATOM 1692 N N . ASN A 1 211 ? 9.020 4.079 -9.122 1.00 95.19 211 ASN A N 1
ATOM 1693 C CA . ASN A 1 211 ? 9.043 3.926 -7.670 1.00 95.19 211 ASN A CA 1
ATOM 1694 C C . ASN A 1 211 ? 7.804 3.170 -7.183 1.00 95.19 211 ASN A C 1
ATOM 1696 O O . ASN A 1 211 ? 7.922 2.275 -6.354 1.00 95.19 211 ASN A O 1
ATOM 1700 N N . GLN A 1 212 ? 6.635 3.482 -7.747 1.00 96.44 212 GLN A N 1
ATOM 1701 C CA . GLN A 1 212 ? 5.394 2.787 -7.421 1.00 96.44 212 GLN A CA 1
ATOM 1702 C C . GLN A 1 212 ? 5.450 1.301 -7.802 1.00 96.44 212 GLN A C 1
ATOM 1704 O O . GLN A 1 212 ? 4.964 0.467 -7.046 1.00 96.44 212 GLN A O 1
ATOM 1709 N N . LEU A 1 213 ? 6.092 0.965 -8.927 1.00 97.75 213 LEU A N 1
ATOM 1710 C CA . LEU A 1 213 ? 6.302 -0.412 -9.376 1.00 97.75 213 LEU A CA 1
ATOM 1711 C C . LEU A 1 213 ? 7.176 -1.213 -8.403 1.00 97.75 213 LEU A C 1
ATOM 1713 O O . LEU A 1 213 ? 6.840 -2.345 -8.067 1.00 97.75 213 LEU A O 1
ATOM 1717 N N . LEU A 1 214 ? 8.264 -0.613 -7.912 1.00 97.75 214 LEU A N 1
ATOM 1718 C CA . LEU A 1 214 ? 9.140 -1.236 -6.914 1.00 97.75 214 LEU A CA 1
ATOM 1719 C C . LEU A 1 214 ? 8.434 -1.410 -5.560 1.00 97.75 214 LEU A C 1
ATOM 1721 O O . LEU A 1 214 ? 8.608 -2.434 -4.903 1.00 97.75 214 LEU A O 1
ATOM 1725 N N . LEU A 1 215 ? 7.606 -0.440 -5.160 1.00 97.56 215 LEU A N 1
ATOM 1726 C CA . LEU A 1 215 ? 6.787 -0.530 -3.949 1.00 97.56 215 LEU A CA 1
ATOM 1727 C C . LEU A 1 215 ? 5.708 -1.618 -4.057 1.00 97.56 215 LEU A C 1
ATOM 1729 O O . LEU A 1 215 ? 5.512 -2.349 -3.090 1.00 97.56 215 LEU A O 1
ATOM 1733 N N . ASP A 1 216 ? 5.050 -1.767 -5.214 1.00 98.38 216 ASP A N 1
ATOM 1734 C CA . ASP A 1 216 ? 4.079 -2.849 -5.450 1.00 98.38 216 ASP A CA 1
ATOM 1735 C C . ASP A 1 216 ? 4.780 -4.213 -5.399 1.00 98.38 216 ASP A C 1
ATOM 1737 O O . ASP A 1 216 ? 4.346 -5.097 -4.666 1.00 98.38 216 ASP A O 1
ATOM 1741 N N . LEU A 1 217 ? 5.933 -4.366 -6.064 1.00 98.31 217 LEU A N 1
ATOM 1742 C CA . LEU A 1 217 ? 6.737 -5.591 -5.986 1.00 98.31 217 LEU A CA 1
ATOM 1743 C C . LEU A 1 217 ? 7.129 -5.940 -4.540 1.00 98.31 217 LEU A C 1
ATOM 1745 O O . LEU A 1 217 ? 6.995 -7.091 -4.123 1.00 98.31 217 LEU A O 1
ATOM 1749 N N . ALA A 1 218 ? 7.591 -4.962 -3.756 1.00 97.69 218 ALA A N 1
ATOM 1750 C CA . ALA A 1 218 ? 7.934 -5.180 -2.353 1.00 97.69 218 ALA A CA 1
ATOM 1751 C C . ALA A 1 218 ? 6.701 -5.587 -1.523 1.00 97.69 218 ALA A C 1
ATOM 1753 O O . ALA A 1 218 ? 6.758 -6.565 -0.775 1.00 97.69 218 ALA A O 1
ATOM 1754 N N . ALA A 1 219 ? 5.563 -4.908 -1.700 1.00 98.31 219 ALA A N 1
ATOM 1755 C CA . ALA A 1 219 ? 4.317 -5.234 -1.007 1.00 98.31 219 ALA A CA 1
ATOM 1756 C C . ALA A 1 219 ? 3.816 -6.651 -1.343 1.00 98.31 219 ALA A C 1
ATOM 1758 O O . ALA A 1 219 ? 3.390 -7.389 -0.450 1.00 98.31 219 ALA A O 1
ATOM 1759 N N . LEU A 1 220 ? 3.948 -7.078 -2.602 1.00 98.44 220 LEU A N 1
ATOM 1760 C CA . LEU A 1 220 ? 3.629 -8.436 -3.052 1.00 98.44 220 LEU A CA 1
ATOM 1761 C C . LEU A 1 220 ? 4.544 -9.505 -2.434 1.00 98.44 220 LEU A C 1
ATOM 1763 O O . LEU A 1 220 ? 4.109 -10.645 -2.260 1.00 98.44 220 LEU A O 1
ATOM 1767 N N . ASN A 1 221 ? 5.749 -9.117 -2.010 1.00 97.50 221 ASN A N 1
ATOM 1768 C CA . ASN A 1 221 ? 6.676 -9.914 -1.203 1.00 97.50 221 ASN A CA 1
ATOM 1769 C C . ASN A 1 221 ? 6.507 -9.692 0.318 1.00 97.50 221 ASN A C 1
ATOM 1771 O O . ASN A 1 221 ? 7.399 -10.019 1.096 1.00 97.50 221 ASN A O 1
ATOM 1775 N N . LYS A 1 222 ? 5.354 -9.162 0.763 1.00 96.19 222 LYS A N 1
ATOM 1776 C CA . LYS A 1 222 ? 5.023 -8.858 2.175 1.00 96.19 222 LYS A CA 1
ATOM 1777 C C . LYS A 1 222 ? 5.987 -7.886 2.863 1.00 96.19 222 LYS A C 1
ATOM 1779 O O . LYS A 1 222 ? 6.227 -7.955 4.073 1.00 96.19 222 LYS A O 1
ATOM 1784 N N . LEU A 1 223 ? 6.545 -6.980 2.071 1.00 96.44 223 LEU A N 1
ATOM 1785 C CA . LEU A 1 223 ? 7.345 -5.851 2.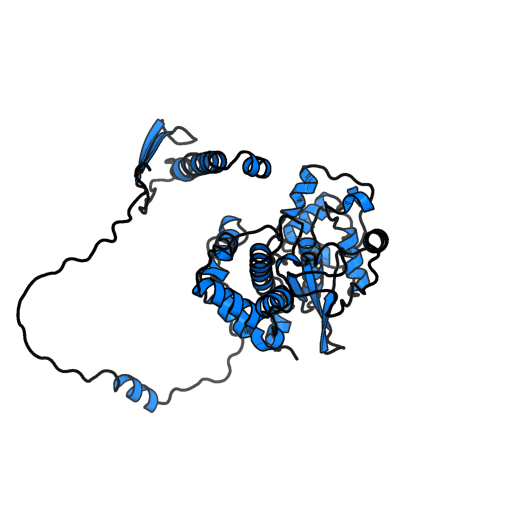517 1.00 96.44 223 LEU A CA 1
ATOM 1786 C C . LEU A 1 223 ? 6.576 -4.588 2.139 1.00 96.44 223 LEU A C 1
ATOM 1788 O O . LEU A 1 223 ? 6.913 -3.892 1.185 1.00 96.44 223 LEU A O 1
ATOM 1792 N N . GLU A 1 224 ? 5.485 -4.320 2.855 1.00 97.00 224 GLU A N 1
ATOM 1793 C CA . GLU A 1 224 ? 4.598 -3.188 2.586 1.00 97.00 224 GLU A CA 1
ATOM 1794 C C . GLU A 1 224 ? 5.263 -1.863 3.011 1.00 97.00 224 GLU A C 1
ATOM 1796 O O . GLU A 1 224 ? 4.897 -1.284 4.018 1.00 97.00 224 GLU A O 1
ATOM 1801 N N . LEU A 1 225 ? 6.297 -1.391 2.314 1.00 94.88 225 LEU A N 1
ATOM 1802 C CA . LEU A 1 225 ? 7.113 -0.228 2.710 1.00 94.88 225 LEU A CA 1
ATOM 1803 C C . LEU A 1 225 ? 6.331 1.101 2.751 1.00 94.88 225 LEU A C 1
ATOM 1805 O O . LEU A 1 225 ? 5.190 1.188 2.298 1.00 94.88 225 LEU A O 1
ATOM 1809 N N . LEU A 1 226 ? 6.938 2.160 3.300 1.00 92.81 226 LEU A N 1
ATOM 1810 C CA . LEU A 1 226 ? 6.304 3.485 3.314 1.00 92.81 226 LEU A CA 1
ATOM 1811 C C . LEU A 1 226 ? 6.248 4.059 1.888 1.00 92.81 226 LEU A C 1
ATOM 1813 O O . LEU A 1 226 ? 7.237 4.010 1.158 1.00 92.81 226 LEU A O 1
ATOM 1817 N N . ALA A 1 227 ? 5.134 4.697 1.514 1.00 81.00 227 ALA A N 1
ATOM 1818 C CA . ALA A 1 227 ? 4.903 5.204 0.153 1.00 81.00 227 ALA A CA 1
ATOM 1819 C C . ALA A 1 227 ? 5.966 6.210 -0.347 1.00 81.00 227 ALA A C 1
ATOM 1821 O O . ALA A 1 227 ? 6.196 6.350 -1.546 1.00 81.00 227 ALA A O 1
ATOM 1822 N N . GLY A 1 228 ? 6.631 6.918 0.571 1.00 78.62 228 GLY A N 1
ATOM 1823 C CA . GLY A 1 228 ? 7.687 7.883 0.257 1.00 78.62 228 GLY A CA 1
ATOM 1824 C C . GLY A 1 228 ? 9.105 7.309 0.199 1.00 78.62 228 GLY A C 1
ATOM 1825 O O . GLY A 1 228 ? 10.045 8.081 0.006 1.00 78.62 228 GLY A O 1
ATOM 1826 N N . GLU A 1 229 ? 9.295 6.006 0.415 1.00 81.38 229 GLU A N 1
ATOM 1827 C CA . GLU A 1 229 ? 10.632 5.418 0.430 1.00 81.38 229 GLU A CA 1
ATOM 1828 C C . GLU A 1 229 ? 11.225 5.242 -0.967 1.00 81.38 229 GLU A C 1
ATOM 1830 O O . GLU A 1 229 ? 10.574 4.793 -1.907 1.00 81.38 229 GLU A O 1
ATOM 1835 N N . ALA A 1 230 ? 12.510 5.582 -1.069 1.00 79.88 230 ALA A N 1
ATOM 1836 C CA . ALA A 1 230 ? 13.352 5.368 -2.238 1.00 79.88 230 ALA A CA 1
ATOM 1837 C C . ALA A 1 230 ? 14.585 4.568 -1.797 1.00 79.88 230 ALA A C 1
ATOM 1839 O O . ALA A 1 230 ? 15.672 5.119 -1.629 1.00 79.88 230 ALA A O 1
ATOM 1840 N N . LEU A 1 231 ? 14.383 3.277 -1.513 1.00 80.44 231 LEU A N 1
ATOM 1841 C CA . LEU A 1 231 ? 15.440 2.390 -1.001 1.00 80.44 231 LEU A CA 1
ATOM 1842 C C . LEU A 1 231 ? 16.377 1.891 -2.099 1.00 80.44 231 LEU A C 1
ATOM 1844 O O . LEU A 1 231 ? 17.522 1.537 -1.830 1.00 80.44 231 LEU A O 1
ATOM 1848 N N . TRP A 1 232 ? 15.886 1.863 -3.332 1.00 87.75 232 TRP A N 1
ATOM 1849 C CA . TRP A 1 232 ? 16.602 1.301 -4.461 1.00 87.75 232 TRP A CA 1
ATOM 1850 C C . TRP A 1 232 ? 17.414 2.364 -5.191 1.00 87.75 232 TRP A C 1
ATOM 1852 O O . TRP A 1 232 ? 16.964 3.497 -5.390 1.00 87.75 232 TRP A O 1
ATOM 1862 N N . GLN A 1 233 ? 18.580 1.972 -5.704 1.00 83.50 233 GLN A N 1
ATOM 1863 C CA . GLN A 1 233 ? 19.287 2.780 -6.698 1.00 83.50 233 GLN A CA 1
ATOM 1864 C C . GLN A 1 233 ? 18.375 3.066 -7.899 1.00 83.50 233 GLN A C 1
ATOM 1866 O O . GLN A 1 233 ? 18.291 4.206 -8.358 1.00 83.50 233 GLN A O 1
ATOM 1871 N N . LEU A 1 234 ? 17.589 2.062 -8.304 1.00 86.06 234 LEU A N 1
ATOM 1872 C CA . LEU A 1 234 ? 16.542 2.197 -9.309 1.00 86.06 234 LEU A CA 1
ATOM 1873 C C . LEU A 1 234 ? 15.583 3.348 -8.989 1.00 86.06 234 LEU A C 1
ATOM 1875 O O . LEU A 1 234 ? 15.244 4.087 -9.900 1.00 86.06 234 LEU A O 1
ATOM 1879 N N . SER A 1 235 ? 15.190 3.578 -7.733 1.00 85.38 235 SER A N 1
ATOM 1880 C CA . SER A 1 235 ? 14.300 4.690 -7.357 1.00 85.38 235 SER A CA 1
ATOM 1881 C C . SER A 1 235 ? 14.961 6.067 -7.423 1.00 85.38 235 SER A C 1
ATOM 1883 O O . SER A 1 235 ? 14.280 7.058 -7.678 1.00 85.38 235 SER A O 1
ATOM 1885 N N . THR A 1 236 ? 16.269 6.151 -7.177 1.00 85.56 236 THR A N 1
ATOM 1886 C CA . THR A 1 236 ? 16.980 7.432 -6.998 1.00 85.56 236 THR A CA 1
ATOM 1887 C C . THR A 1 236 ? 17.575 8.000 -8.285 1.00 85.56 236 THR A C 1
ATOM 1889 O O . THR A 1 236 ? 17.760 9.212 -8.390 1.00 85.56 236 THR A O 1
ATOM 1892 N N . VAL A 1 237 ? 17.858 7.157 -9.280 1.00 89.06 237 VAL A N 1
ATOM 1893 C CA . VAL A 1 237 ? 18.336 7.593 -10.601 1.00 89.06 237 VAL A CA 1
ATOM 1894 C C . VAL A 1 237 ? 17.158 8.074 -11.451 1.00 89.06 237 VAL A C 1
ATOM 1896 O O . VAL A 1 237 ? 16.108 7.442 -11.459 1.00 89.06 237 VAL A O 1
ATOM 1899 N N . ASP A 1 238 ? 17.299 9.162 -12.210 1.00 92.25 238 ASP A N 1
ATOM 1900 C CA . ASP A 1 238 ? 16.254 9.577 -13.158 1.00 92.25 238 ASP A CA 1
ATOM 1901 C C . ASP A 1 238 ? 16.031 8.521 -14.250 1.00 92.25 238 ASP A C 1
ATOM 1903 O O . ASP A 1 238 ? 16.983 7.981 -14.804 1.00 92.25 238 ASP A O 1
ATOM 1907 N N . TYR A 1 239 ? 14.776 8.260 -14.618 1.00 93.44 239 TYR A N 1
ATOM 1908 C CA . TYR A 1 239 ? 14.403 7.258 -15.622 1.00 93.44 239 TYR A CA 1
ATOM 1909 C C . TYR A 1 239 ? 15.133 7.452 -16.959 1.00 93.44 239 TYR A C 1
ATOM 1911 O O . TYR A 1 239 ? 15.634 6.495 -17.551 1.00 93.44 239 TYR A O 1
ATOM 1919 N N . GLU A 1 240 ? 15.260 8.701 -17.413 1.00 93.44 240 GLU A N 1
ATOM 1920 C CA . GLU A 1 240 ? 15.971 9.025 -18.656 1.00 93.44 240 GLU A CA 1
ATOM 1921 C C . GLU A 1 240 ? 17.463 8.674 -18.600 1.00 93.44 240 GLU A C 1
ATOM 1923 O O . GLU A 1 240 ? 18.079 8.463 -19.642 1.00 93.44 240 GLU A O 1
ATOM 1928 N N . ARG A 1 241 ? 18.024 8.549 -17.393 1.00 95.44 241 ARG A N 1
ATOM 1929 C CA . ARG A 1 241 ? 19.429 8.224 -17.129 1.00 95.44 241 ARG A CA 1
ATOM 1930 C C . ARG A 1 241 ? 19.667 6.758 -16.768 1.00 95.44 241 ARG A C 1
ATOM 1932 O O . ARG A 1 241 ? 20.825 6.387 -16.612 1.00 95.44 241 ARG A O 1
ATOM 1939 N N . LEU A 1 242 ? 18.613 5.950 -16.622 1.00 94.00 242 LEU A N 1
ATOM 1940 C CA . LEU A 1 242 ? 18.759 4.504 -16.452 1.00 94.00 242 LEU A CA 1
ATOM 1941 C C . LEU A 1 242 ? 19.383 3.893 -17.703 1.00 94.00 242 LEU A C 1
ATOM 1943 O O . LEU A 1 242 ? 19.008 4.262 -18.825 1.00 94.00 242 LEU A O 1
ATOM 1947 N N . ASP A 1 243 ? 20.292 2.947 -17.496 1.00 94.88 243 ASP A N 1
ATOM 1948 C CA . ASP A 1 243 ? 20.842 2.147 -18.578 1.00 94.88 243 ASP A CA 1
ATOM 1949 C C . ASP A 1 243 ? 19.814 1.132 -19.115 1.00 94.88 243 ASP A C 1
ATOM 1951 O O . ASP A 1 243 ? 18.652 1.075 -18.696 1.00 94.88 243 ASP A O 1
ATOM 1955 N N . ALA A 1 244 ? 20.220 0.375 -20.134 1.00 95.69 244 ALA A N 1
ATOM 1956 C CA . ALA A 1 244 ? 19.342 -0.592 -20.780 1.00 95.69 244 ALA A CA 1
ATOM 1957 C C . ALA A 1 244 ? 18.981 -1.770 -19.863 1.00 95.69 244 ALA A C 1
ATOM 1959 O O . ALA A 1 244 ? 17.882 -2.306 -19.988 1.00 95.69 244 ALA A O 1
ATOM 1960 N N . GLU A 1 245 ? 19.878 -2.156 -18.955 1.00 95.69 245 GLU A N 1
ATOM 1961 C CA . GLU A 1 245 ? 19.681 -3.294 -18.063 1.00 95.69 245 GLU A CA 1
ATOM 1962 C C . GLU A 1 245 ? 18.661 -2.952 -16.976 1.00 95.69 245 GLU A C 1
ATOM 1964 O O . GLU A 1 245 ? 17.682 -3.674 -16.805 1.00 95.69 245 GLU A O 1
ATOM 1969 N N . ASP A 1 246 ? 18.808 -1.797 -16.329 1.00 95.44 246 ASP A N 1
ATOM 1970 C CA . ASP A 1 246 ? 17.867 -1.321 -15.317 1.00 95.44 246 ASP A CA 1
ATOM 1971 C C . ASP A 1 246 ? 16.467 -1.091 -15.905 1.00 95.44 246 ASP A C 1
ATOM 1973 O O . ASP A 1 246 ? 15.451 -1.386 -15.272 1.00 95.44 246 ASP A O 1
ATOM 1977 N N . ARG A 1 247 ? 16.378 -0.590 -17.146 1.00 96.12 247 ARG A N 1
ATOM 1978 C CA . ARG A 1 247 ? 15.087 -0.474 -17.847 1.00 96.12 247 ARG A CA 1
ATOM 1979 C C . ARG A 1 247 ? 14.478 -1.838 -18.142 1.00 96.12 247 ARG A C 1
ATOM 1981 O O . ARG A 1 247 ? 13.265 -1.988 -18.003 1.00 96.12 247 ARG A O 1
ATOM 1988 N N . HIS A 1 248 ? 15.299 -2.804 -18.549 1.00 96.94 248 HIS A N 1
ATOM 1989 C CA . HIS A 1 248 ? 14.839 -4.162 -18.803 1.00 96.94 248 HIS A CA 1
ATOM 1990 C C . HIS A 1 248 ? 14.339 -4.831 -17.523 1.00 96.94 248 HIS A C 1
ATOM 1992 O O . HIS A 1 248 ? 13.270 -5.429 -17.551 1.00 96.94 248 HIS A O 1
ATOM 1998 N N . LEU A 1 249 ? 15.036 -4.655 -16.398 1.00 97.56 249 LEU A N 1
ATOM 1999 C CA . LEU A 1 249 ? 14.599 -5.160 -15.099 1.00 97.56 249 LEU A CA 1
ATOM 2000 C C . LEU A 1 249 ? 13.229 -4.593 -14.702 1.00 97.56 249 LEU A C 1
ATOM 2002 O O . LEU A 1 249 ? 12.356 -5.335 -14.271 1.00 97.56 249 LEU A O 1
ATOM 2006 N N . LEU A 1 250 ? 12.988 -3.294 -14.898 1.00 98.00 250 LEU A N 1
ATOM 2007 C CA . LEU A 1 250 ? 11.670 -2.703 -14.625 1.00 98.00 250 LEU A CA 1
ATOM 2008 C C . LEU A 1 250 ? 10.572 -3.266 -15.541 1.00 98.00 250 LEU A C 1
ATOM 2010 O O . LEU A 1 250 ? 9.454 -3.505 -15.085 1.00 98.00 250 LEU A O 1
ATOM 2014 N N . ASP A 1 251 ? 10.886 -3.514 -16.814 1.00 98.31 251 ASP A N 1
ATOM 2015 C CA . ASP A 1 251 ? 9.965 -4.181 -17.738 1.00 98.31 251 ASP A CA 1
ATOM 2016 C C . ASP A 1 251 ? 9.687 -5.639 -17.310 1.00 98.31 251 ASP A C 1
ATOM 2018 O O . ASP A 1 251 ? 8.535 -6.071 -17.365 1.00 98.31 251 ASP A O 1
ATOM 2022 N N . GLN A 1 252 ? 10.700 -6.372 -16.828 1.00 98.19 252 GLN A N 1
ATOM 2023 C CA . GLN A 1 252 ? 10.552 -7.724 -16.273 1.00 98.19 252 GLN A CA 1
ATOM 2024 C C . GLN A 1 252 ? 9.678 -7.727 -15.015 1.00 98.19 252 GLN A C 1
ATOM 2026 O O . GLN A 1 252 ? 8.740 -8.514 -14.936 1.00 98.19 252 GLN A O 1
ATOM 2031 N N . ILE A 1 253 ? 9.917 -6.809 -14.071 1.00 98.50 253 ILE A N 1
ATOM 2032 C CA . ILE A 1 253 ? 9.097 -6.663 -12.859 1.00 98.50 253 ILE A CA 1
ATOM 2033 C C . ILE A 1 253 ? 7.629 -6.467 -13.238 1.00 98.50 253 ILE A C 1
ATOM 2035 O O . ILE A 1 253 ? 6.760 -7.173 -12.736 1.00 98.50 253 ILE A O 1
ATOM 2039 N N . ALA A 1 254 ? 7.337 -5.543 -14.157 1.00 98.62 254 ALA A N 1
ATOM 2040 C CA . ALA A 1 254 ? 5.964 -5.318 -14.593 1.00 98.62 254 ALA A CA 1
ATOM 2041 C C . ALA A 1 254 ? 5.351 -6.564 -15.259 1.00 98.62 254 ALA A C 1
ATOM 2043 O O . ALA A 1 254 ? 4.179 -6.863 -15.031 1.00 98.62 254 ALA A O 1
ATOM 2044 N N . ALA A 1 255 ? 6.139 -7.301 -16.047 1.00 98.12 255 ALA A N 1
ATOM 2045 C CA . ALA A 1 255 ? 5.693 -8.514 -16.723 1.00 98.12 255 ALA A CA 1
ATOM 2046 C C . ALA A 1 255 ? 5.356 -9.659 -15.755 1.00 98.12 255 ALA A C 1
ATOM 2048 O O . ALA A 1 255 ? 4.407 -10.386 -16.030 1.00 98.12 255 ALA A O 1
ATOM 2049 N N . VAL A 1 256 ? 6.069 -9.793 -14.628 1.00 97.44 256 VAL A N 1
ATOM 2050 C CA . VAL A 1 256 ? 5.816 -10.862 -13.641 1.00 97.44 256 VAL A CA 1
ATOM 2051 C C . VAL A 1 256 ? 4.782 -10.491 -12.581 1.00 97.44 256 VAL A C 1
ATOM 2053 O O . VAL A 1 256 ? 4.222 -11.385 -11.958 1.00 97.44 256 VAL A O 1
ATOM 2056 N N . ILE A 1 257 ? 4.494 -9.206 -12.343 1.00 97.25 257 ILE A N 1
ATOM 2057 C CA . ILE A 1 257 ? 3.455 -8.819 -11.369 1.00 97.25 257 ILE A CA 1
ATOM 2058 C C . ILE A 1 257 ? 2.093 -8.509 -12.009 1.00 97.25 257 ILE A C 1
ATOM 2060 O O . ILE A 1 257 ? 1.095 -8.466 -11.293 1.00 97.25 257 ILE A O 1
ATOM 2064 N N . GLN A 1 258 ? 2.007 -8.273 -13.326 1.00 96.50 258 GLN A N 1
ATOM 2065 C CA . GLN A 1 258 ? 0.711 -8.063 -13.991 1.00 96.50 258 GLN A CA 1
ATOM 2066 C C . GLN A 1 258 ? -0.158 -9.341 -13.968 1.00 96.50 258 GLN A C 1
ATOM 2068 O O . GLN A 1 258 ? -1.280 -9.269 -13.464 1.00 96.50 258 GLN A O 1
ATOM 2073 N N . PRO A 1 259 ? 0.321 -10.514 -14.428 1.00 95.19 259 PRO A N 1
ATOM 2074 C CA . PRO A 1 259 ? -0.406 -11.777 -14.331 1.00 95.19 259 PRO A CA 1
ATOM 2075 C C . PRO A 1 259 ? -0.085 -12.517 -13.019 1.00 95.19 259 PRO A C 1
ATOM 2077 O O . PRO A 1 259 ? 0.079 -13.729 -13.016 1.00 95.19 259 PRO A O 1
ATOM 2080 N N . LEU A 1 260 ? 0.015 -11.797 -11.893 1.00 93.38 260 LEU A N 1
ATOM 2081 C CA . LEU A 1 260 ? 0.588 -12.285 -10.627 1.00 93.38 260 LEU A CA 1
ATOM 2082 C C . LEU A 1 260 ? 0.110 -13.672 -10.167 1.00 93.38 260 LEU A C 1
ATOM 2084 O O . LEU A 1 260 ? 0.884 -14.416 -9.576 1.00 93.38 260 LEU A O 1
ATOM 2088 N N . ASP A 1 261 ? -1.156 -14.021 -10.388 1.00 91.12 261 ASP A N 1
ATOM 2089 C CA . ASP A 1 261 ? -1.687 -15.320 -9.961 1.00 91.12 261 ASP A CA 1
ATOM 2090 C C . ASP A 1 261 ? -1.119 -16.503 -10.771 1.00 91.12 261 ASP A C 1
ATOM 2092 O O . ASP A 1 261 ? -1.145 -17.635 -10.288 1.00 91.12 261 ASP A O 1
ATOM 2096 N N . GLU A 1 262 ? -0.618 -16.241 -11.981 1.00 93.44 262 GLU A N 1
ATOM 2097 C CA . GLU A 1 262 ? 0.025 -17.192 -12.898 1.00 93.44 262 GLU A CA 1
ATOM 2098 C C . GLU A 1 262 ? 1.554 -17.194 -12.740 1.00 93.44 262 GLU A C 1
ATOM 2100 O O . GLU A 1 262 ? 2.192 -18.222 -12.949 1.00 93.44 262 GLU A O 1
ATOM 2105 N N . SER A 1 263 ? 2.134 -16.054 -12.360 1.00 94.88 263 SER A N 1
ATOM 2106 C CA . SER A 1 263 ? 3.581 -15.815 -12.260 1.00 94.88 263 SER A CA 1
ATOM 2107 C C . SER A 1 263 ? 4.060 -15.609 -10.818 1.00 94.88 263 SER A C 1
ATOM 2109 O O . SER A 1 263 ? 5.094 -14.982 -10.589 1.00 94.88 263 SER A O 1
ATOM 2111 N N . PHE A 1 264 ? 3.321 -16.116 -9.828 1.00 94.94 264 PHE A N 1
ATOM 2112 C CA . PHE A 1 264 ? 3.616 -15.899 -8.409 1.00 94.94 264 PHE A CA 1
ATOM 2113 C C . PHE A 1 264 ? 5.022 -16.387 -8.028 1.00 94.94 264 PHE A C 1
ATOM 2115 O O . PHE A 1 264 ? 5.802 -15.626 -7.457 1.00 94.94 264 PHE A O 1
ATOM 2122 N N . GLU A 1 265 ? 5.373 -17.623 -8.387 1.00 93.94 265 GLU A N 1
ATOM 2123 C CA . GLU A 1 265 ? 6.692 -18.191 -8.095 1.00 93.94 265 GLU A CA 1
ATOM 2124 C C . GLU A 1 265 ? 7.817 -17.467 -8.853 1.00 93.94 265 GLU A C 1
ATOM 2126 O O . GLU A 1 265 ? 8.902 -17.269 -8.308 1.00 93.94 265 GLU A O 1
ATOM 2131 N N . GLU A 1 266 ? 7.562 -17.025 -10.088 1.00 95.75 266 GLU A N 1
ATOM 2132 C CA . GLU A 1 266 ? 8.524 -16.248 -10.882 1.00 95.75 266 GLU A CA 1
ATOM 2133 C C . GLU A 1 266 ? 8.780 -14.871 -10.257 1.00 95.75 266 GLU A C 1
ATOM 2135 O O . GLU A 1 266 ? 9.924 -14.432 -10.156 1.00 95.75 266 GLU A O 1
ATOM 2140 N N . MET A 1 267 ? 7.723 -14.215 -9.773 1.00 96.62 267 MET A N 1
ATOM 2141 C CA . MET A 1 267 ? 7.804 -12.944 -9.060 1.00 96.62 267 MET A CA 1
ATOM 2142 C C . MET A 1 267 ? 8.649 -13.071 -7.785 1.00 96.62 267 MET A C 1
ATOM 2144 O O . MET A 1 267 ? 9.526 -12.233 -7.557 1.00 96.62 267 MET A O 1
ATOM 2148 N N . GLN A 1 268 ? 8.437 -14.127 -6.989 1.00 94.50 268 GLN A N 1
ATOM 2149 C CA . GLN A 1 268 ? 9.248 -14.386 -5.794 1.00 94.50 268 GLN A CA 1
ATOM 2150 C C . GLN A 1 268 ? 10.716 -14.639 -6.161 1.00 94.50 268 GLN A C 1
ATOM 2152 O O . GLN A 1 268 ? 11.611 -14.000 -5.609 1.00 94.50 268 GLN A O 1
ATOM 2157 N N . ALA A 1 269 ? 10.968 -15.505 -7.148 1.00 93.94 269 ALA A N 1
ATOM 2158 C CA . ALA A 1 269 ? 12.318 -15.829 -7.598 1.00 93.94 269 ALA A CA 1
ATOM 2159 C C . ALA A 1 269 ? 13.071 -14.599 -8.131 1.00 93.94 269 ALA A C 1
ATOM 21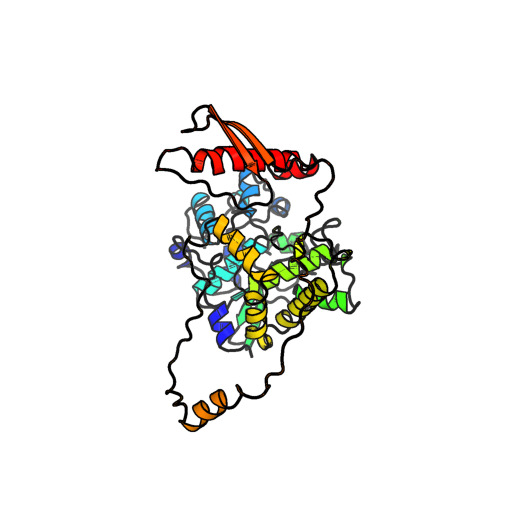61 O O . ALA A 1 269 ? 14.254 -14.429 -7.831 1.00 93.94 269 ALA A O 1
ATOM 2162 N N . LEU A 1 270 ? 12.401 -13.719 -8.884 1.00 95.81 270 LEU A N 1
ATOM 2163 C CA . LEU A 1 270 ? 12.981 -12.462 -9.360 1.00 95.81 270 LEU A CA 1
ATOM 2164 C C . LEU A 1 270 ? 13.381 -11.558 -8.188 1.00 95.81 270 LEU A C 1
ATOM 2166 O O . LEU A 1 270 ? 14.495 -11.039 -8.165 1.00 95.81 270 LEU A O 1
ATOM 2170 N N . PHE A 1 271 ? 12.487 -11.381 -7.211 1.00 95.38 271 PHE A N 1
ATOM 2171 C CA . PHE A 1 271 ? 12.748 -10.519 -6.059 1.00 95.38 271 PHE A CA 1
ATOM 2172 C C . PHE A 1 271 ? 13.912 -11.028 -5.196 1.00 95.38 271 PHE A C 1
ATOM 2174 O O . PHE A 1 271 ? 14.726 -10.235 -4.721 1.00 95.38 271 PHE A O 1
ATOM 2181 N N . GLU A 1 272 ? 14.016 -12.344 -5.011 1.00 89.56 272 GLU A N 1
ATOM 2182 C CA . GLU A 1 272 ? 15.061 -12.972 -4.197 1.00 89.56 272 GLU A CA 1
ATOM 2183 C C . GLU A 1 272 ? 16.423 -13.023 -4.897 1.00 89.56 272 GLU A C 1
ATOM 2185 O O . GLU A 1 272 ? 17.446 -12.782 -4.257 1.00 89.56 272 GLU A O 1
ATOM 2190 N N . SER A 1 273 ? 16.455 -13.333 -6.196 1.00 86.75 273 SER A N 1
ATOM 2191 C CA . SER A 1 273 ? 17.708 -13.569 -6.924 1.00 86.75 273 SER A CA 1
ATOM 2192 C C . SER A 1 273 ? 18.403 -12.297 -7.414 1.00 86.75 273 SER A C 1
ATOM 2194 O O . SER A 1 273 ? 19.632 -12.292 -7.536 1.00 86.75 273 SER A O 1
ATOM 2196 N N . ASP A 1 274 ? 17.666 -11.212 -7.679 1.00 90.94 274 ASP A N 1
ATOM 2197 C CA . ASP A 1 274 ? 18.276 -9.940 -8.064 1.00 90.94 274 ASP A CA 1
ATOM 2198 C C . ASP A 1 274 ? 18.620 -9.110 -6.819 1.00 90.94 274 ASP A C 1
ATOM 2200 O O . ASP A 1 274 ? 17.760 -8.502 -6.173 1.00 90.94 274 ASP A O 1
ATOM 2204 N N . HIS A 1 275 ? 19.916 -9.055 -6.505 1.00 88.69 275 HIS A N 1
ATOM 2205 C CA . HIS A 1 275 ? 20.465 -8.293 -5.382 1.00 88.69 275 HIS A CA 1
ATOM 2206 C C . HIS A 1 275 ? 20.046 -6.814 -5.375 1.00 88.69 275 HIS A C 1
ATOM 2208 O O . HIS A 1 275 ? 19.992 -6.191 -4.317 1.00 88.69 275 HIS A O 1
ATOM 2214 N N . ARG A 1 276 ? 19.700 -6.229 -6.531 1.00 90.50 276 ARG A N 1
ATOM 2215 C CA . ARG A 1 276 ? 19.223 -4.844 -6.609 1.00 90.50 276 ARG A CA 1
ATOM 2216 C C . ARG A 1 276 ? 17.832 -4.669 -6.016 1.00 90.50 276 ARG A C 1
ATOM 2218 O O . ARG A 1 276 ? 17.465 -3.524 -5.784 1.00 90.50 276 ARG A O 1
ATOM 2225 N N . LEU A 1 277 ? 17.059 -5.737 -5.797 1.00 92.19 277 LEU A N 1
ATOM 2226 C CA . LEU A 1 277 ? 15.659 -5.681 -5.365 1.00 92.19 277 LEU A CA 1
ATOM 2227 C C . LEU A 1 277 ? 15.489 -5.965 -3.872 1.00 92.19 277 LEU A C 1
ATOM 2229 O O . LEU A 1 277 ? 15.013 -5.096 -3.138 1.00 92.19 277 LEU A O 1
ATOM 2233 N N . SER A 1 278 ? 15.879 -7.148 -3.408 1.00 89.31 278 SER A N 1
ATOM 2234 C CA . SER A 1 278 ? 15.642 -7.578 -2.025 1.00 89.31 278 SER A CA 1
ATOM 2235 C C . SER A 1 278 ? 16.658 -7.011 -1.028 1.00 89.31 278 SER A C 1
ATOM 2237 O O . SER A 1 278 ? 16.271 -6.530 0.043 1.00 89.31 278 SER A O 1
ATOM 2239 N N . GLU A 1 279 ? 17.952 -7.011 -1.362 1.00 87.12 279 GLU A N 1
ATOM 2240 C CA . GLU A 1 279 ? 19.016 -6.633 -0.420 1.00 87.12 279 GLU A CA 1
ATOM 2241 C C . GLU A 1 279 ? 18.893 -5.205 0.136 1.00 87.12 279 GLU A C 1
ATOM 2243 O O . GLU A 1 279 ? 19.068 -5.047 1.352 1.00 87.12 279 GLU A O 1
ATOM 2248 N N . PRO A 1 280 ? 18.562 -4.156 -0.654 1.00 89.31 280 PRO A N 1
ATOM 2249 C CA . PRO A 1 280 ? 18.414 -2.804 -0.117 1.00 89.31 280 PRO A CA 1
ATOM 2250 C C . PRO A 1 280 ? 17.291 -2.715 0.919 1.00 89.31 280 PRO A C 1
ATOM 2252 O O . PRO A 1 280 ? 17.422 -2.011 1.924 1.00 89.31 280 PRO A O 1
ATOM 2255 N N . VAL A 1 281 ? 16.207 -3.470 0.709 1.00 88.38 281 VAL A N 1
ATOM 2256 C CA . VAL A 1 281 ? 15.057 -3.506 1.617 1.00 88.38 281 VAL A CA 1
ATOM 2257 C C . VAL A 1 281 ? 15.427 -4.206 2.916 1.00 88.38 281 VAL A C 1
ATOM 2259 O O . VAL A 1 281 ? 15.271 -3.627 3.992 1.00 88.38 281 VAL A O 1
ATOM 2262 N N . PHE A 1 282 ? 15.975 -5.421 2.837 1.00 87.12 282 PHE A N 1
ATOM 2263 C CA . PHE A 1 282 ? 16.370 -6.176 4.026 1.00 87.12 282 PHE A CA 1
ATOM 2264 C C . PHE A 1 282 ? 17.477 -5.466 4.810 1.00 87.12 282 PHE A C 1
ATOM 2266 O O . PHE A 1 282 ? 17.400 -5.375 6.036 1.00 87.12 282 PHE A O 1
ATOM 2273 N N . SER A 1 283 ? 18.457 -4.873 4.124 1.00 85.31 283 SER A N 1
ATOM 2274 C CA . SER A 1 283 ? 19.500 -4.060 4.759 1.00 85.31 283 SER A CA 1
ATOM 2275 C C . SER A 1 283 ? 18.898 -2.887 5.526 1.00 85.31 283 SER A C 1
ATOM 2277 O O . SER A 1 283 ? 19.258 -2.644 6.680 1.00 85.31 283 SER A O 1
ATOM 2279 N N . LYS A 1 284 ? 17.931 -2.182 4.925 1.00 86.12 284 LYS A N 1
ATOM 2280 C CA . LYS A 1 284 ? 17.236 -1.076 5.586 1.00 86.12 284 LYS A CA 1
ATOM 2281 C C . LYS A 1 284 ? 16.443 -1.548 6.802 1.00 86.12 284 LYS A C 1
ATOM 2283 O O . LYS A 1 284 ? 16.559 -0.940 7.863 1.00 86.12 284 LYS A O 1
ATOM 2288 N N . LEU A 1 285 ? 15.664 -2.618 6.671 1.00 84.50 285 LEU A N 1
ATOM 2289 C CA . LEU A 1 285 ? 14.860 -3.158 7.769 1.00 84.50 285 LEU A CA 1
ATOM 2290 C C . LEU A 1 285 ? 15.728 -3.677 8.921 1.00 84.50 285 LEU A C 1
ATOM 2292 O O . LEU A 1 285 ? 15.361 -3.487 10.078 1.00 84.50 285 LEU A O 1
ATOM 2296 N N . LYS A 1 286 ? 16.904 -4.246 8.626 1.00 84.69 286 LYS A N 1
ATOM 2297 C CA . LYS A 1 286 ? 17.901 -4.624 9.635 1.00 84.69 286 LYS A CA 1
ATOM 2298 C C . LYS A 1 286 ? 18.456 -3.407 10.368 1.00 84.69 286 LYS A C 1
ATOM 2300 O O . LYS A 1 286 ? 18.462 -3.394 11.593 1.00 84.69 286 LYS A O 1
ATOM 2305 N N . LEU A 1 287 ? 18.859 -2.361 9.642 1.00 83.25 287 LEU A N 1
ATOM 2306 C CA . LEU A 1 287 ? 19.343 -1.109 10.243 1.00 83.25 287 LEU A CA 1
ATOM 2307 C C . LEU A 1 287 ? 18.292 -0.427 11.127 1.00 83.25 287 LEU A C 1
ATOM 2309 O O . LEU A 1 287 ? 18.641 0.241 12.094 1.00 83.25 287 LEU A O 1
ATOM 2313 N N . LEU A 1 288 ? 17.015 -0.585 10.785 1.00 83.38 288 LEU A N 1
ATOM 2314 C CA . LEU A 1 288 ? 15.892 -0.058 11.555 1.00 83.38 288 LEU A CA 1
ATOM 2315 C C . LEU A 1 288 ? 15.443 -0.982 12.703 1.00 83.38 288 LEU A C 1
ATOM 2317 O O . LEU A 1 288 ? 14.536 -0.614 13.441 1.00 83.38 288 LEU A O 1
ATOM 2321 N N . GLY A 1 289 ? 16.042 -2.167 12.862 1.00 84.56 289 GLY A N 1
ATOM 2322 C CA . GLY A 1 289 ? 15.715 -3.102 13.943 1.00 84.56 289 GLY A CA 1
ATOM 2323 C C . GLY A 1 289 ? 14.463 -3.960 13.721 1.00 84.56 289 GLY A C 1
ATOM 2324 O O . GLY A 1 289 ? 14.038 -4.656 14.639 1.00 84.56 289 GLY A O 1
ATOM 2325 N N . TYR A 1 290 ? 13.879 -3.974 12.516 1.00 80.88 290 TYR A N 1
ATOM 2326 C CA . TYR A 1 290 ? 12.749 -4.863 12.195 1.00 80.88 290 TYR A CA 1
ATOM 2327 C C . TYR A 1 290 ? 13.184 -6.310 11.923 1.00 80.88 290 TYR A C 1
ATOM 2329 O O . TYR A 1 290 ? 12.351 -7.217 11.970 1.00 80.88 290 TYR A O 1
ATOM 2337 N N . LEU A 1 291 ? 14.479 -6.523 11.662 1.00 77.44 291 LEU A N 1
ATOM 2338 C CA . LEU A 1 291 ? 15.118 -7.827 11.484 1.00 77.44 291 LEU A CA 1
ATOM 2339 C C . LEU A 1 291 ? 16.214 -8.002 12.539 1.00 77.44 291 LEU A C 1
ATOM 2341 O O . LEU A 1 291 ? 17.031 -7.103 12.732 1.00 77.44 291 LEU A O 1
ATOM 2345 N N . GLY A 1 292 ? 16.246 -9.157 13.210 1.00 59.38 292 GLY A N 1
ATOM 2346 C CA . GLY A 1 292 ? 17.261 -9.456 14.225 1.00 59.38 292 GLY A CA 1
ATOM 2347 C C . GLY A 1 292 ? 18.684 -9.520 13.652 1.00 59.38 292 GLY A C 1
ATOM 2348 O O . GLY A 1 292 ? 18.879 -9.807 12.470 1.00 59.38 292 GLY A O 1
ATOM 2349 N N . GLU A 1 293 ? 19.701 -9.308 14.499 1.00 47.78 293 GLU A N 1
ATOM 2350 C CA . GLU A 1 293 ? 21.120 -9.312 14.089 1.00 47.78 293 GLU A CA 1
ATOM 2351 C C . GLU A 1 293 ? 21.562 -10.633 13.422 1.00 47.78 293 GLU A C 1
ATOM 2353 O O . GLU A 1 293 ? 22.437 -10.600 12.551 1.00 47.78 293 GLU A O 1
ATOM 2358 N N . ASN A 1 294 ? 20.869 -11.738 13.741 1.00 38.28 294 ASN A N 1
ATOM 2359 C CA . ASN A 1 294 ? 21.077 -13.105 13.243 1.00 38.28 294 ASN A CA 1
ATOM 2360 C C . ASN A 1 294 ? 19.862 -13.702 12.500 1.00 38.28 294 ASN A C 1
ATOM 2362 O O . ASN A 1 294 ? 19.734 -14.923 12.447 1.00 38.28 294 ASN A O 1
ATOM 2366 N N . ALA A 1 295 ? 18.941 -12.894 11.965 1.00 34.03 295 ALA A N 1
ATOM 2367 C CA . ALA A 1 295 ? 17.883 -13.450 11.120 1.00 34.03 295 ALA A CA 1
ATOM 2368 C C . ALA A 1 295 ? 18.527 -14.013 9.835 1.00 34.03 295 ALA A C 1
ATOM 2370 O O . ALA A 1 295 ? 19.120 -13.224 9.089 1.00 34.03 295 ALA A O 1
ATOM 2371 N N . PRO A 1 296 ? 18.465 -15.332 9.558 1.00 32.38 296 PRO A N 1
ATOM 2372 C CA . PRO A 1 296 ? 18.771 -15.795 8.215 1.00 32.38 296 PRO A CA 1
ATOM 2373 C C . PRO A 1 296 ? 17.758 -15.141 7.265 1.00 32.38 296 PRO A C 1
ATOM 2375 O O . PRO A 1 296 ? 16.640 -14.808 7.678 1.00 32.38 296 PRO A O 1
ATOM 2378 N N . ALA A 1 297 ? 18.133 -14.949 5.997 1.00 35.56 297 ALA A N 1
ATOM 2379 C CA . ALA A 1 297 ? 17.124 -14.766 4.954 1.00 35.56 297 ALA A CA 1
ATOM 2380 C C . ALA A 1 297 ? 16.048 -15.851 5.157 1.00 35.56 297 ALA A C 1
ATOM 2382 O O . ALA A 1 297 ? 16.415 -16.965 5.543 1.00 35.56 297 ALA A O 1
ATOM 2383 N N . PRO A 1 298 ? 14.748 -15.542 5.020 1.00 34.56 298 PRO A N 1
ATOM 2384 C CA . PRO A 1 298 ? 13.705 -16.503 5.343 1.00 34.56 298 PRO A CA 1
ATOM 2385 C C . PRO A 1 298 ? 13.929 -17.797 4.551 1.00 34.56 298 PRO A C 1
ATOM 2387 O O . PRO A 1 298 ? 13.725 -17.840 3.344 1.00 34.56 298 PRO A O 1
ATOM 2390 N N . GLU A 1 299 ? 14.363 -18.858 5.236 1.00 30.94 299 GLU A N 1
ATOM 2391 C CA . GLU A 1 299 ? 14.338 -20.200 4.675 1.00 30.94 299 GLU A CA 1
ATOM 2392 C C . GLU A 1 299 ? 12.870 -20.596 4.540 1.00 30.94 299 GLU A C 1
ATOM 2394 O O . GLU A 1 299 ? 12.162 -20.824 5.529 1.00 30.94 299 GLU A O 1
ATOM 2399 N N . VAL A 1 300 ? 12.407 -20.683 3.296 1.00 35.03 300 VAL A N 1
ATOM 2400 C CA . VAL A 1 300 ? 11.167 -21.374 2.971 1.00 35.03 300 VAL A CA 1
ATOM 2401 C C . VAL A 1 300 ? 11.379 -22.840 3.330 1.00 35.03 300 VAL A C 1
ATOM 2403 O O . VAL A 1 300 ? 12.048 -23.592 2.623 1.00 35.03 300 VAL A O 1
ATOM 2406 N N . LYS A 1 301 ? 10.816 -23.256 4.466 1.00 26.41 301 LYS A N 1
ATOM 2407 C CA . LYS A 1 301 ? 10.695 -24.671 4.806 1.00 26.41 301 LYS A CA 1
ATOM 2408 C C . LYS A 1 301 ? 9.912 -25.357 3.691 1.00 26.41 301 LYS A C 1
ATOM 2410 O O . LYS A 1 301 ? 8.706 -25.159 3.563 1.00 26.41 301 LYS A O 1
ATOM 2415 N N . THR A 1 302 ? 10.586 -26.202 2.923 1.00 28.94 302 THR A N 1
ATOM 2416 C CA . THR A 1 302 ? 9.950 -27.209 2.078 1.00 28.94 302 THR A CA 1
ATOM 2417 C C . THR A 1 302 ? 9.267 -28.226 2.995 1.00 28.94 302 THR A C 1
ATOM 2419 O O . THR A 1 302 ? 9.875 -29.171 3.493 1.00 28.94 302 THR A O 1
ATOM 2422 N N . SER A 1 303 ? 7.992 -28.015 3.316 1.00 29.14 303 SER A N 1
ATOM 2423 C CA . SER A 1 303 ? 7.212 -29.018 4.040 1.00 29.14 303 SER A CA 1
ATOM 2424 C C . SER A 1 303 ? 6.759 -30.112 3.078 1.00 29.14 303 SER A C 1
ATOM 2426 O O . SER A 1 303 ? 5.943 -29.852 2.198 1.00 29.14 303 SER A O 1
ATOM 2428 N N . GLY A 1 304 ? 7.238 -31.338 3.300 1.00 27.25 304 GLY A N 1
ATOM 2429 C CA . GLY A 1 304 ? 6.609 -32.558 2.788 1.00 27.25 304 GLY A CA 1
ATOM 2430 C C . GLY A 1 304 ? 7.575 -33.539 2.135 1.00 27.25 304 GLY A C 1
ATOM 2431 O O . GLY A 1 304 ? 7.788 -33.505 0.928 1.00 27.25 304 GLY A O 1
ATOM 2432 N N . ALA A 1 305 ? 8.110 -34.465 2.931 1.00 28.61 305 ALA A N 1
ATOM 2433 C CA . ALA A 1 305 ? 8.750 -35.675 2.433 1.00 28.61 305 ALA A CA 1
ATOM 2434 C C . ALA A 1 305 ? 7.743 -36.530 1.632 1.00 28.61 305 ALA A C 1
ATOM 2436 O O . ALA A 1 305 ? 6.795 -37.073 2.198 1.00 28.61 305 ALA A O 1
ATOM 2437 N N . GLY A 1 306 ? 7.975 -36.660 0.324 1.00 25.50 306 GLY A N 1
ATOM 2438 C CA . GLY A 1 306 ? 7.528 -37.776 -0.520 1.00 25.50 306 GLY A CA 1
ATOM 2439 C C . GLY A 1 306 ? 8.713 -38.717 -0.800 1.00 25.50 306 GLY A C 1
ATOM 2440 O O . GLY A 1 306 ? 9.858 -38.294 -0.639 1.00 25.50 306 GLY A O 1
ATOM 2441 N N . PRO A 1 307 ? 8.485 -39.999 -1.141 1.00 27.73 307 PRO A N 1
ATOM 2442 C CA . PRO A 1 307 ? 9.463 -41.067 -0.945 1.00 27.73 307 PRO A CA 1
ATOM 2443 C C . PRO A 1 307 ? 10.717 -40.900 -1.812 1.00 27.73 307 PRO A C 1
ATOM 2445 O O . PRO A 1 307 ? 10.662 -40.436 -2.948 1.00 27.73 307 PRO A O 1
ATOM 2448 N N . GLY A 1 308 ? 11.850 -41.286 -1.221 1.00 25.67 308 GLY A N 1
ATOM 2449 C CA . GLY A 1 308 ? 13.198 -40.964 -1.671 1.00 25.67 308 GLY A CA 1
ATOM 2450 C C . GLY A 1 308 ? 13.516 -41.366 -3.109 1.00 25.67 308 GLY A C 1
ATOM 2451 O O . GLY A 1 308 ? 13.296 -42.499 -3.537 1.00 25.67 308 GLY A O 1
ATOM 2452 N N . LEU A 1 309 ? 14.126 -40.426 -3.826 1.00 24.59 309 LEU A N 1
ATOM 2453 C CA . LEU A 1 309 ? 14.757 -40.672 -5.111 1.00 24.59 309 LEU A CA 1
ATOM 2454 C C . LEU A 1 309 ? 16.089 -41.402 -4.864 1.00 24.59 309 LEU A C 1
ATOM 2456 O O . LEU A 1 309 ? 17.117 -40.788 -4.579 1.00 24.59 309 LEU A O 1
ATOM 2460 N N . HIS A 1 310 ? 16.069 -42.733 -4.931 1.00 29.80 310 HIS A N 1
ATOM 2461 C CA . HIS A 1 310 ? 17.289 -43.527 -5.048 1.00 29.80 310 HIS A CA 1
ATOM 2462 C C . HIS A 1 310 ? 17.941 -43.226 -6.403 1.00 29.80 310 HIS A C 1
ATOM 2464 O O . HIS A 1 310 ? 17.440 -43.644 -7.445 1.00 29.80 310 HIS A O 1
ATOM 2470 N N . LEU A 1 311 ? 19.065 -42.508 -6.388 1.00 29.50 311 LEU A N 1
ATOM 2471 C CA . LEU A 1 311 ? 19.944 -42.397 -7.551 1.00 29.50 311 LEU A CA 1
ATOM 2472 C C . LEU A 1 311 ? 20.478 -43.790 -7.905 1.00 29.50 311 LEU A C 1
ATOM 2474 O O . LEU A 1 311 ? 21.088 -44.463 -7.068 1.00 29.50 311 LEU A O 1
ATOM 2478 N N . LEU A 1 312 ? 20.236 -44.225 -9.141 1.00 33.78 312 LEU A N 1
ATOM 2479 C CA . LEU A 1 312 ? 20.753 -45.489 -9.647 1.00 33.78 312 LEU A CA 1
ATOM 2480 C C . LEU A 1 312 ? 22.278 -45.375 -9.848 1.00 33.78 312 LEU A C 1
ATOM 2482 O O . LEU A 1 312 ? 22.764 -44.335 -10.298 1.00 33.78 312 LEU A O 1
ATOM 2486 N N . PRO A 1 313 ? 23.058 -46.439 -9.567 1.00 32.22 313 PRO A N 1
ATOM 2487 C CA . PRO A 1 313 ? 24.516 -46.444 -9.733 1.00 32.22 313 PRO A CA 1
ATOM 2488 C C . PRO A 1 313 ? 25.021 -46.025 -11.128 1.00 32.22 313 PRO A C 1
ATOM 2490 O O . PRO A 1 313 ? 26.158 -45.577 -11.255 1.00 32.22 313 PRO A O 1
ATOM 2493 N N . SER A 1 314 ? 24.173 -46.095 -12.158 1.00 34.41 314 SER A N 1
ATOM 2494 C CA . SER A 1 314 ? 24.468 -45.673 -13.533 1.00 34.41 314 SER A CA 1
ATOM 2495 C C . SER A 1 314 ? 24.604 -44.156 -13.733 1.00 34.41 314 SER A C 1
ATOM 2497 O O . SER A 1 314 ? 25.203 -43.729 -14.721 1.00 34.41 314 SER A O 1
ATOM 2499 N N . ASP A 1 315 ? 24.097 -43.331 -12.811 1.00 35.25 315 ASP A N 1
ATOM 2500 C CA . ASP A 1 315 ? 24.125 -41.865 -12.951 1.00 35.25 315 ASP A CA 1
ATOM 2501 C C . ASP A 1 315 ? 25.393 -41.236 -12.351 1.00 35.25 315 ASP A C 1
ATOM 2503 O O . ASP A 1 315 ? 25.778 -40.119 -12.701 1.00 35.25 315 ASP A O 1
ATOM 2507 N N . ARG A 1 316 ? 26.117 -41.985 -11.507 1.00 35.31 316 ARG A N 1
ATOM 2508 C CA . ARG A 1 316 ? 27.391 -41.555 -10.910 1.00 35.31 316 ARG A CA 1
ATOM 2509 C C . ARG A 1 316 ? 28.572 -41.695 -11.876 1.00 35.31 316 ARG A C 1
ATOM 2511 O O . ARG A 1 316 ? 29.495 -40.885 -11.833 1.00 35.31 316 ARG A O 1
ATOM 2518 N N . GLU A 1 317 ? 28.535 -42.680 -12.773 1.00 34.53 317 GLU A N 1
ATOM 2519 C CA . GLU A 1 317 ? 29.594 -42.903 -13.770 1.00 34.53 317 GLU A CA 1
ATOM 2520 C C . GLU A 1 317 ? 29.541 -41.891 -14.925 1.00 34.53 317 GLU A C 1
ATOM 2522 O O . GLU A 1 317 ? 30.583 -41.499 -15.453 1.00 34.53 317 GLU A O 1
ATOM 2527 N N . ARG A 1 318 ? 28.353 -41.369 -15.265 1.00 35.19 318 ARG A N 1
ATOM 2528 C CA . ARG A 1 318 ? 28.201 -40.338 -16.310 1.00 35.19 318 ARG A CA 1
ATOM 2529 C C . ARG A 1 318 ? 28.746 -38.965 -15.905 1.00 35.19 318 ARG A C 1
ATOM 2531 O O . ARG A 1 318 ? 29.231 -38.239 -16.766 1.00 35.19 318 ARG A O 1
ATOM 2538 N N . LEU A 1 319 ? 28.753 -38.639 -14.612 1.00 33.72 319 LEU A N 1
ATOM 2539 C CA . LEU A 1 319 ? 29.316 -37.386 -14.086 1.00 33.72 319 LEU A CA 1
ATOM 2540 C C . LEU A 1 319 ? 30.853 -37.393 -13.988 1.00 33.72 319 LEU A C 1
ATOM 2542 O O . LEU A 1 319 ? 31.469 -36.332 -14.023 1.00 33.72 319 LEU A O 1
ATOM 2546 N N . LEU A 1 320 ? 31.487 -38.569 -13.933 1.00 37.16 320 LEU A N 1
ATOM 2547 C CA . LEU A 1 320 ? 32.952 -38.706 -13.907 1.00 37.16 320 LEU A CA 1
ATOM 2548 C C . LEU A 1 320 ? 33.575 -38.793 -15.315 1.00 37.16 320 LEU A C 1
ATOM 2550 O O . LEU A 1 320 ? 34.762 -38.516 -15.476 1.00 37.16 320 LEU A O 1
ATOM 2554 N N . ALA A 1 321 ? 32.784 -39.110 -16.345 1.00 33.88 321 ALA A N 1
ATOM 2555 C CA . ALA A 1 321 ? 33.242 -39.225 -17.734 1.00 33.88 321 ALA A CA 1
ATOM 2556 C C . ALA A 1 321 ? 33.280 -37.890 -18.513 1.00 33.88 321 ALA A C 1
ATOM 2558 O O . ALA A 1 321 ? 33.784 -37.853 -19.633 1.00 33.88 321 ALA A O 1
ATOM 2559 N N . MET A 1 322 ? 32.790 -36.785 -17.938 1.00 34.34 322 MET A N 1
ATOM 2560 C CA . MET A 1 322 ? 32.809 -35.453 -18.576 1.00 34.34 322 MET A CA 1
ATOM 2561 C C . MET A 1 322 ? 34.014 -34.585 -18.163 1.00 34.34 322 MET A C 1
ATOM 2563 O O . MET A 1 322 ? 34.080 -33.408 -18.509 1.00 34.34 322 MET A O 1
ATOM 2567 N N . GLY A 1 323 ? 34.987 -35.165 -17.450 1.00 37.16 323 GLY A N 1
ATOM 2568 C CA . GLY A 1 323 ? 36.170 -34.485 -16.914 1.00 37.16 323 GLY A CA 1
ATOM 2569 C C . GLY A 1 323 ? 37.508 -34.960 -17.487 1.00 37.16 323 GLY A C 1
ATOM 2570 O O . GLY A 1 323 ? 38.492 -34.992 -16.753 1.00 37.16 323 GLY A O 1
ATOM 2571 N N . SER A 1 324 ? 37.585 -35.372 -18.756 1.00 33.03 324 SER A N 1
ATOM 2572 C CA . SER A 1 324 ? 38.874 -35.703 -19.383 1.00 33.03 324 SER A CA 1
ATOM 2573 C C . SER A 1 324 ? 38.844 -35.598 -20.910 1.00 33.03 324 SER A C 1
ATOM 2575 O O . SER A 1 324 ? 38.411 -36.510 -21.601 1.00 33.03 324 SER A O 1
ATOM 2577 N N . ASN A 1 325 ? 39.346 -34.482 -21.454 1.00 29.44 325 ASN A N 1
ATOM 2578 C CA . ASN A 1 325 ? 40.103 -34.462 -22.714 1.00 29.44 325 ASN A CA 1
ATOM 2579 C C . ASN A 1 325 ? 40.708 -33.075 -22.984 1.00 29.44 325 ASN A C 1
ATOM 2581 O O . ASN A 1 325 ? 39.992 -32.110 -23.230 1.00 29.44 325 ASN A O 1
ATOM 2585 N N . GLY A 1 326 ? 42.042 -32.999 -22.987 1.00 28.03 326 GLY A N 1
ATOM 2586 C CA . GLY A 1 326 ? 42.801 -31.816 -23.406 1.00 28.03 326 GLY A CA 1
ATOM 2587 C C . GLY A 1 326 ? 44.273 -31.900 -23.004 1.00 28.03 326 GLY A C 1
ATOM 2588 O O . GLY A 1 326 ? 44.640 -31.500 -21.908 1.00 28.03 326 GLY A O 1
ATOM 2589 N N . LYS A 1 327 ? 45.097 -32.487 -23.878 1.00 30.38 327 LYS A N 1
ATOM 2590 C CA . LYS A 1 327 ? 46.514 -32.836 -23.686 1.00 30.38 327 LYS A CA 1
ATOM 2591 C C . LYS A 1 327 ? 47.472 -31.634 -23.651 1.00 30.38 327 LYS A C 1
ATOM 2593 O O . LYS A 1 327 ? 47.216 -30.577 -24.212 1.00 30.38 327 LYS A O 1
ATOM 2598 N N . THR A 1 328 ? 48.613 -31.904 -23.026 1.00 27.08 328 THR A N 1
ATOM 2599 C CA . THR A 1 328 ? 49.828 -31.112 -22.808 1.00 27.08 328 THR A CA 1
ATOM 2600 C C . THR A 1 328 ? 50.679 -30.874 -24.067 1.00 27.08 328 THR A C 1
ATOM 2602 O O . THR A 1 328 ? 50.743 -31.725 -24.953 1.00 27.08 328 THR A O 1
ATOM 2605 N N . GLY A 1 329 ? 51.411 -29.748 -24.093 1.00 26.02 329 GLY A N 1
ATOM 2606 C CA . GLY A 1 329 ? 52.438 -29.423 -25.094 1.00 26.02 329 GLY A CA 1
ATOM 2607 C C . GLY A 1 329 ? 53.289 -28.186 -24.741 1.00 26.02 329 GLY A C 1
ATOM 2608 O O . GLY A 1 329 ? 52.898 -27.071 -25.043 1.00 26.02 329 GLY A O 1
ATOM 2609 N N . ALA A 1 330 ? 54.419 -28.442 -24.073 1.00 26.30 330 ALA A N 1
ATOM 2610 C CA . ALA A 1 330 ? 55.698 -27.717 -23.923 1.00 26.30 330 ALA A CA 1
ATOM 2611 C C . ALA A 1 330 ? 55.859 -26.170 -24.043 1.00 26.30 330 ALA A C 1
ATOM 2613 O O . ALA A 1 330 ? 55.594 -25.540 -25.059 1.00 26.30 330 ALA A O 1
ATOM 2614 N N . ALA A 1 331 ? 56.494 -25.657 -22.979 1.00 25.97 331 ALA A N 1
ATOM 2615 C CA . ALA A 1 331 ? 57.310 -24.458 -22.744 1.00 25.97 331 ALA A CA 1
ATOM 2616 C C . ALA A 1 331 ? 57.850 -23.603 -23.918 1.00 25.97 331 ALA A C 1
ATOM 2618 O O . ALA A 1 331 ? 58.575 -24.078 -24.789 1.00 25.97 331 ALA A O 1
ATO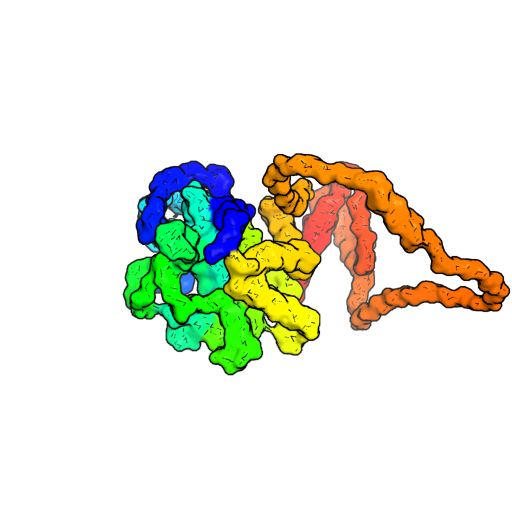M 2619 N N . GLY A 1 332 ? 57.676 -22.285 -23.763 1.00 24.73 332 GLY A N 1
ATOM 2620 C CA . GLY A 1 332 ? 58.486 -21.223 -24.365 1.00 24.73 332 GLY A CA 1
ATOM 2621 C C . GLY A 1 332 ? 58.318 -19.927 -23.562 1.00 24.73 332 GLY A C 1
ATOM 2622 O O . GLY A 1 332 ? 57.226 -19.376 -23.488 1.00 24.73 332 GLY A O 1
ATOM 2623 N N . SER A 1 333 ? 59.384 -19.483 -22.899 1.00 25.95 333 SER A N 1
ATOM 2624 C CA . SER A 1 333 ? 59.464 -18.261 -22.089 1.00 25.95 333 SER A CA 1
ATOM 2625 C C . SER A 1 333 ? 59.147 -16.993 -22.885 1.00 25.95 333 SER A C 1
ATOM 2627 O O . SER A 1 333 ? 59.694 -16.857 -23.975 1.00 25.95 333 SER A O 1
ATOM 2629 N N . MET A 1 334 ? 58.400 -16.042 -22.303 1.00 25.72 334 MET A N 1
ATOM 2630 C CA . MET A 1 334 ? 58.628 -14.585 -22.404 1.00 25.72 334 MET A CA 1
ATOM 2631 C C . MET A 1 334 ? 57.586 -13.792 -21.589 1.00 25.72 334 MET A C 1
ATOM 2633 O O . MET A 1 334 ? 56.391 -13.913 -21.820 1.00 25.72 334 MET A O 1
ATOM 2637 N N . GLY A 1 335 ? 58.078 -12.944 -20.677 1.00 26.03 335 GLY A N 1
ATOM 2638 C CA . GLY A 1 335 ? 57.448 -11.680 -20.272 1.00 26.03 335 GLY A CA 1
ATOM 2639 C C . GLY A 1 335 ? 56.226 -11.741 -19.351 1.00 26.03 335 GLY A C 1
ATOM 2640 O O . GLY A 1 335 ? 55.097 -11.873 -19.808 1.00 26.03 335 GLY A O 1
ATOM 2641 N N . GLY A 1 336 ? 56.438 -11.518 -18.051 1.00 27.58 336 GLY A N 1
ATOM 2642 C CA . GLY A 1 336 ? 55.355 -11.212 -17.118 1.00 27.58 336 GLY A CA 1
ATOM 2643 C C . GLY A 1 336 ? 54.633 -9.913 -17.493 1.00 27.58 336 GLY A C 1
ATOM 2644 O O . GLY A 1 336 ? 55.265 -8.871 -17.662 1.00 27.58 336 GLY A O 1
ATOM 2645 N N . ILE A 1 337 ? 53.305 -9.978 -17.587 1.00 30.83 337 ILE A N 1
ATOM 2646 C CA . ILE A 1 337 ? 52.420 -8.811 -17.616 1.00 30.83 337 ILE A CA 1
ATOM 2647 C C . ILE A 1 337 ? 51.809 -8.702 -16.209 1.00 30.83 337 ILE A C 1
ATOM 2649 O O . ILE A 1 337 ? 51.156 -9.652 -15.772 1.00 30.83 337 ILE A O 1
ATOM 2653 N N . PRO A 1 338 ? 52.040 -7.608 -15.463 1.00 32.22 338 PRO A N 1
ATOM 2654 C CA . PRO A 1 338 ? 51.513 -7.455 -14.112 1.00 32.22 338 PRO A CA 1
ATOM 2655 C C . PRO A 1 338 ? 49.988 -7.230 -14.139 1.00 32.22 338 PRO A C 1
ATOM 2657 O O . PRO A 1 338 ? 49.451 -6.755 -15.146 1.00 32.22 338 PRO A O 1
ATOM 2660 N N . PRO A 1 339 ? 49.272 -7.540 -13.042 1.00 34.03 339 PRO A N 1
ATOM 2661 C CA . PRO A 1 339 ? 47.842 -7.284 -12.946 1.00 34.03 339 PRO A CA 1
ATOM 2662 C C . PRO A 1 339 ? 47.578 -5.774 -13.001 1.00 34.03 339 PRO A C 1
ATOM 2664 O O . PRO A 1 339 ? 48.214 -4.986 -12.300 1.00 34.03 339 PRO A O 1
ATOM 2667 N N . LYS A 1 340 ? 46.633 -5.364 -13.852 1.00 32.09 340 LYS A N 1
ATOM 2668 C CA . LYS A 1 340 ? 46.152 -3.982 -13.922 1.00 32.09 340 LYS A CA 1
ATOM 2669 C C . LYS A 1 340 ? 45.388 -3.655 -12.637 1.00 32.09 340 LYS A C 1
ATOM 2671 O O . LYS A 1 340 ? 44.272 -4.127 -12.441 1.00 32.09 340 LYS A O 1
ATOM 2676 N N . ASN A 1 341 ? 45.989 -2.828 -11.786 1.00 32.03 341 ASN A N 1
ATOM 2677 C CA . ASN A 1 341 ? 45.269 -2.102 -10.748 1.00 32.03 341 ASN A CA 1
ATOM 2678 C C . ASN A 1 341 ? 44.224 -1.203 -11.419 1.00 32.03 341 ASN A C 1
ATOM 2680 O O . ASN A 1 341 ? 44.563 -0.378 -12.267 1.00 32.03 341 ASN A O 1
ATOM 2684 N N . HIS A 1 342 ? 42.960 -1.351 -11.032 1.00 34.88 342 HIS A N 1
ATOM 2685 C CA . HIS A 1 342 ? 41.954 -0.328 -11.282 1.00 34.88 342 HIS A CA 1
ATOM 2686 C C . HIS A 1 342 ? 42.278 0.874 -10.388 1.00 34.88 342 HIS A C 1
ATOM 2688 O O . HIS A 1 342 ? 41.908 0.911 -9.215 1.00 34.88 342 HIS A O 1
ATOM 2694 N N . GLU A 1 343 ? 43.008 1.847 -10.931 1.00 32.28 343 GLU A N 1
ATOM 2695 C CA . GLU A 1 343 ? 43.082 3.184 -10.350 1.00 32.28 343 GLU A CA 1
ATOM 2696 C C . GLU A 1 343 ? 41.687 3.814 -10.416 1.00 32.28 343 GLU A C 1
ATOM 2698 O O . GLU A 1 343 ? 41.166 4.159 -11.478 1.00 32.28 343 GLU A O 1
ATOM 2703 N N . VAL A 1 344 ? 41.055 3.925 -9.250 1.00 44.56 344 VAL A N 1
ATOM 2704 C CA . VAL A 1 344 ? 39.861 4.741 -9.051 1.00 44.56 344 VAL A CA 1
ATOM 2705 C C . VAL A 1 344 ? 40.306 6.196 -9.168 1.00 44.56 344 VAL A C 1
ATOM 2707 O O . VAL A 1 344 ? 40.872 6.755 -8.232 1.00 44.56 344 VAL A O 1
ATOM 2710 N N . ASN A 1 345 ? 40.073 6.806 -10.329 1.00 34.28 345 ASN A N 1
ATOM 2711 C CA . ASN A 1 345 ? 40.263 8.240 -10.524 1.00 34.28 345 ASN A CA 1
ATOM 2712 C C . ASN A 1 345 ? 39.289 9.014 -9.621 1.00 34.28 345 ASN A C 1
ATOM 2714 O O . ASN A 1 345 ? 38.119 9.210 -9.957 1.00 34.28 345 ASN A O 1
ATOM 2718 N N . GLY A 1 346 ? 39.778 9.434 -8.452 1.00 39.62 346 GLY A N 1
ATOM 2719 C CA . GLY A 1 346 ? 39.121 10.406 -7.588 1.00 39.62 346 GLY A CA 1
ATOM 2720 C C . GLY A 1 346 ? 39.004 11.763 -8.285 1.00 39.62 346 GLY A C 1
ATOM 2721 O O . GLY A 1 346 ? 39.866 12.162 -9.068 1.00 39.62 346 GLY A O 1
ATOM 2722 N N . ARG A 1 347 ? 37.916 12.488 -8.011 1.00 40.12 347 ARG A N 1
ATOM 2723 C CA . ARG A 1 347 ? 37.774 13.885 -8.445 1.00 40.12 347 ARG A CA 1
ATOM 2724 C C . ARG A 1 347 ? 38.926 14.715 -7.849 1.00 40.12 347 ARG A C 1
ATOM 2726 O O . ARG A 1 347 ? 39.208 14.544 -6.661 1.00 40.12 347 ARG A O 1
ATOM 2733 N N . PRO A 1 348 ? 39.565 15.631 -8.601 1.00 38.19 348 PRO A N 1
ATOM 2734 C CA . PRO A 1 348 ? 40.644 16.450 -8.060 1.00 38.19 348 PRO A CA 1
ATOM 2735 C C . PRO A 1 348 ? 40.096 17.338 -6.935 1.00 38.19 348 PRO A C 1
ATOM 2737 O O . PRO A 1 348 ? 39.241 18.186 -7.182 1.00 38.19 348 PRO A O 1
ATOM 2740 N N . GLY A 1 349 ? 40.569 17.125 -5.704 1.00 55.94 349 GLY A N 1
ATOM 2741 C CA . GLY A 1 349 ? 40.267 17.980 -4.550 1.00 55.94 349 GLY A CA 1
ATOM 2742 C C . GLY A 1 349 ? 39.502 17.334 -3.391 1.00 55.94 349 GLY A C 1
ATOM 2743 O O . GLY A 1 349 ? 39.326 17.997 -2.370 1.00 55.94 349 GLY A O 1
ATOM 2744 N N . GLU A 1 350 ? 39.070 16.072 -3.481 1.00 59.47 350 GLU A N 1
ATOM 2745 C CA . GLU A 1 350 ? 38.542 15.379 -2.297 1.00 59.47 350 GLU A CA 1
ATOM 2746 C C . GLU A 1 350 ? 39.685 14.816 -1.436 1.00 59.47 350 GLU A C 1
ATOM 2748 O O . GLU A 1 350 ? 40.562 14.138 -1.963 1.00 59.47 350 GLU A O 1
ATOM 2753 N N . PRO A 1 351 ? 39.702 15.063 -0.113 1.00 66.38 351 PRO A N 1
ATOM 2754 C CA . PRO A 1 351 ? 40.734 14.507 0.751 1.00 66.38 351 PRO A CA 1
ATOM 2755 C C . PRO A 1 351 ? 40.611 12.978 0.819 1.00 66.38 351 PRO A C 1
ATOM 2757 O O . PRO A 1 351 ? 39.527 12.449 1.078 1.00 66.38 351 PRO A O 1
ATOM 2760 N N . ASP A 1 352 ? 41.740 12.281 0.660 1.00 84.69 352 ASP A N 1
ATOM 2761 C CA . ASP A 1 352 ? 41.851 10.809 0.662 1.00 84.69 352 ASP A CA 1
ATOM 2762 C C . ASP A 1 352 ? 41.641 10.164 2.047 1.00 84.69 352 ASP A C 1
ATOM 2764 O O . ASP A 1 352 ? 41.688 8.941 2.212 1.00 84.69 352 ASP A O 1
ATOM 2768 N N . SER A 1 353 ? 41.400 10.974 3.077 1.00 89.44 353 SER A N 1
ATOM 2769 C CA . SER A 1 353 ? 41.243 10.520 4.456 1.00 89.44 353 SER A CA 1
ATOM 2770 C C . SER A 1 353 ? 40.282 11.396 5.253 1.00 89.44 353 SER A C 1
ATOM 2772 O O . SER A 1 353 ? 40.216 12.608 5.053 1.00 89.44 353 SER A O 1
ATOM 2774 N N . ILE A 1 354 ? 39.592 10.788 6.214 1.00 92.56 354 ILE A N 1
ATOM 2775 C CA . ILE A 1 354 ? 38.795 11.459 7.239 1.00 92.56 354 ILE A CA 1
ATOM 2776 C C . ILE A 1 354 ? 39.687 11.680 8.461 1.00 92.56 354 ILE A C 1
ATOM 2778 O O . ILE A 1 354 ? 40.159 10.721 9.066 1.00 92.56 354 ILE A O 1
ATOM 2782 N N . THR A 1 355 ? 39.901 12.936 8.847 1.00 92.75 355 THR A N 1
ATOM 2783 C CA . THR A 1 355 ? 40.723 13.283 10.016 1.00 92.75 355 THR A CA 1
ATOM 2784 C C . THR A 1 355 ? 39.839 13.749 11.165 1.00 92.75 355 THR A C 1
ATOM 2786 O O . THR A 1 355 ? 39.187 14.788 11.077 1.00 92.75 355 THR A O 1
ATOM 2789 N N . ILE A 1 356 ? 39.856 12.999 12.261 1.00 92.62 356 ILE A N 1
ATOM 2790 C CA . ILE A 1 356 ? 39.217 13.317 13.537 1.00 92.62 356 ILE A CA 1
ATOM 2791 C C . ILE A 1 356 ? 40.291 13.908 14.452 1.00 92.62 356 ILE A C 1
ATOM 2793 O O . ILE A 1 356 ? 41.353 13.308 14.625 1.00 92.62 356 ILE A O 1
ATOM 2797 N N . ARG A 1 357 ? 40.041 15.081 15.043 1.00 92.81 357 ARG A N 1
ATOM 2798 C CA . ARG A 1 357 ? 40.979 15.735 15.967 1.00 92.81 357 ARG A CA 1
ATOM 2799 C C . ARG A 1 357 ? 40.326 16.001 17.316 1.00 92.81 357 ARG A C 1
ATOM 2801 O O . ARG A 1 357 ? 39.217 16.519 17.362 1.00 92.81 357 ARG A O 1
ATOM 2808 N N . GLY A 1 358 ? 41.034 15.677 18.394 1.00 87.94 358 GLY A N 1
ATOM 2809 C CA . GLY A 1 358 ? 40.650 15.988 19.767 1.00 87.94 358 GLY A CA 1
ATOM 2810 C C . GLY A 1 358 ? 39.328 15.370 20.223 1.00 87.94 358 GLY A C 1
ATOM 2811 O O . GLY A 1 358 ? 38.652 15.980 21.051 1.00 87.94 358 GLY A O 1
ATOM 2812 N N . ALA A 1 359 ? 38.944 14.197 19.706 1.00 88.50 359 ALA A N 1
ATOM 2813 C CA . ALA A 1 359 ? 37.681 13.555 20.065 1.00 88.50 359 ALA A CA 1
ATOM 2814 C C . ALA A 1 359 ? 37.653 13.171 21.554 1.00 88.50 359 ALA A C 1
ATOM 2816 O O . ALA A 1 359 ? 38.575 12.524 22.059 1.00 88.50 359 ALA A O 1
ATOM 2817 N N . GLN A 1 360 ? 36.589 13.596 22.239 1.00 88.25 360 GLN A N 1
ATOM 2818 C CA . GLN A 1 360 ? 36.411 13.499 23.696 1.00 88.25 360 GLN A CA 1
ATOM 2819 C C . GLN A 1 360 ? 35.035 12.956 24.106 1.00 88.25 360 GLN A C 1
ATOM 2821 O O . GLN A 1 360 ? 34.674 13.008 25.276 1.00 88.25 360 GLN A O 1
ATOM 2826 N N . GLN A 1 361 ? 34.237 12.460 23.156 1.00 80.81 361 GLN A N 1
ATOM 2827 C CA . GLN A 1 361 ? 32.910 11.939 23.478 1.00 80.81 361 GLN A CA 1
ATOM 2828 C C . GLN A 1 361 ? 33.010 10.670 24.329 1.00 80.81 361 GLN A C 1
ATOM 2830 O O . GLN A 1 361 ? 33.715 9.720 23.974 1.00 80.81 361 GLN A O 1
ATOM 2835 N N . HIS A 1 362 ? 32.289 10.659 25.450 1.00 84.19 362 HIS A N 1
ATOM 2836 C CA . HIS A 1 362 ? 32.249 9.562 26.418 1.00 84.19 362 HIS A CA 1
ATOM 2837 C C . HIS A 1 362 ? 33.642 9.098 26.879 1.00 84.19 362 HIS A C 1
ATOM 2839 O O . HIS A 1 362 ? 34.336 9.800 27.606 1.00 84.19 362 HIS A O 1
ATOM 2845 N N . ASN A 1 363 ? 34.053 7.896 26.469 1.00 80.75 363 ASN A N 1
ATOM 2846 C CA . ASN A 1 363 ? 35.285 7.251 26.920 1.00 80.75 363 ASN A CA 1
ATOM 2847 C C . ASN A 1 363 ? 36.529 7.686 26.119 1.00 80.75 363 ASN A C 1
ATOM 2849 O O . ASN A 1 363 ? 37.623 7.166 26.354 1.00 80.75 363 ASN A O 1
ATOM 2853 N N . LEU A 1 364 ? 36.386 8.610 25.162 1.00 85.94 364 LEU A N 1
ATOM 2854 C CA . LEU A 1 364 ? 37.495 9.107 24.350 1.00 85.94 364 LEU A CA 1
ATOM 2855 C C . LEU A 1 364 ? 38.326 10.144 25.115 1.00 85.94 364 LEU A C 1
ATOM 2857 O O . LEU A 1 364 ? 37.807 11.112 25.657 1.00 85.94 364 LEU A O 1
ATOM 2861 N N . LYS A 1 365 ? 39.650 9.964 25.124 1.00 86.75 365 LYS A N 1
ATOM 2862 C CA . LYS A 1 365 ? 40.596 10.811 25.869 1.00 86.75 365 LYS A CA 1
ATOM 2863 C C . LYS A 1 365 ? 41.387 11.730 24.933 1.00 86.75 365 LYS A C 1
ATOM 2865 O O . LYS A 1 365 ? 42.584 11.532 24.760 1.00 86.75 365 LYS A O 1
ATOM 2870 N N . HIS A 1 366 ? 40.724 12.711 24.314 1.00 89.25 366 HIS A N 1
ATOM 2871 C CA . HIS A 1 366 ? 41.348 13.674 23.385 1.00 89.25 366 HIS A CA 1
ATOM 2872 C C . HIS A 1 366 ? 42.097 13.024 22.208 1.00 89.25 366 HIS A C 1
ATOM 2874 O O . HIS A 1 366 ? 43.232 13.387 21.892 1.00 89.25 366 HIS A O 1
ATOM 2880 N N . ILE A 1 367 ? 41.476 12.056 21.536 1.00 88.50 367 ILE A N 1
ATOM 2881 C CA . ILE A 1 367 ? 42.174 11.290 20.497 1.00 88.50 367 ILE A CA 1
ATOM 2882 C C . ILE A 1 367 ? 42.169 11.999 19.136 1.00 88.50 367 ILE A C 1
ATOM 2884 O O . ILE A 1 367 ? 41.183 12.622 18.737 1.00 88.50 367 ILE A O 1
ATOM 2888 N N . ASN A 1 368 ? 43.277 11.867 18.406 1.00 92.06 368 ASN A N 1
ATOM 2889 C CA . ASN A 1 368 ? 43.408 12.271 17.007 1.00 92.06 368 ASN A CA 1
ATOM 2890 C C . ASN A 1 368 ? 43.542 11.008 16.150 1.00 92.06 368 ASN A C 1
ATOM 2892 O O . ASN A 1 368 ? 44.404 10.177 16.432 1.00 92.06 368 ASN A O 1
ATOM 2896 N N . VAL A 1 369 ? 42.707 10.852 15.123 1.00 92.25 369 VAL A N 1
ATOM 2897 C CA . VAL A 1 369 ? 42.683 9.661 14.262 1.00 92.25 369 VAL A CA 1
ATOM 2898 C C . VAL A 1 369 ? 42.508 10.080 12.809 1.00 92.25 369 VAL A C 1
ATOM 2900 O O . VAL A 1 369 ? 41.635 10.884 12.494 1.00 92.25 369 VAL A O 1
ATOM 2903 N N . THR A 1 370 ? 43.302 9.494 11.917 1.00 94.56 370 THR A N 1
ATOM 2904 C CA . THR A 1 370 ? 43.153 9.647 10.466 1.00 94.56 370 THR A CA 1
ATOM 2905 C C . THR A 1 370 ? 42.703 8.318 9.873 1.00 94.56 370 THR A C 1
ATOM 2907 O O . THR A 1 370 ? 43.393 7.311 10.012 1.00 94.56 370 THR A O 1
ATOM 2910 N N . ILE A 1 371 ? 41.542 8.311 9.222 1.00 94.06 371 ILE A N 1
ATOM 2911 C CA . ILE A 1 371 ? 40.900 7.129 8.640 1.00 94.06 371 ILE A CA 1
ATOM 2912 C C . ILE A 1 371 ? 40.994 7.236 7.113 1.00 94.06 371 ILE A C 1
ATOM 2914 O O . ILE A 1 371 ? 40.452 8.188 6.550 1.00 94.06 371 ILE A O 1
ATOM 2918 N N . PRO A 1 372 ? 41.663 6.307 6.411 1.00 92.38 372 PRO A N 1
ATOM 2919 C CA . PRO A 1 372 ? 41.720 6.339 4.953 1.00 92.38 372 PRO A CA 1
ATOM 2920 C C . PRO A 1 372 ? 40.331 6.101 4.349 1.00 92.38 372 PRO A C 1
ATOM 2922 O O . PRO A 1 372 ? 39.593 5.225 4.801 1.00 92.38 372 PRO A O 1
ATOM 2925 N N . ARG A 1 373 ? 39.976 6.861 3.311 1.00 86.38 373 ARG A N 1
ATOM 2926 C CA . ARG A 1 373 ? 38.738 6.632 2.553 1.00 86.38 373 ARG A CA 1
ATOM 2927 C C . ARG A 1 373 ? 38.923 5.473 1.576 1.00 86.38 373 ARG A C 1
ATOM 2929 O O . ARG A 1 373 ? 40.043 5.141 1.197 1.00 86.38 373 ARG A O 1
ATOM 2936 N N . ASN A 1 374 ? 37.809 4.859 1.175 1.00 83.44 374 ASN A N 1
ATOM 2937 C CA . ASN A 1 374 ? 37.766 3.748 0.212 1.00 83.44 374 ASN A CA 1
ATOM 2938 C C . ASN A 1 374 ? 38.596 2.521 0.630 1.00 83.44 374 ASN A C 1
ATOM 2940 O O . ASN A 1 374 ? 39.047 1.746 -0.211 1.00 83.44 374 ASN A O 1
ATOM 2944 N N . LYS A 1 375 ? 38.806 2.341 1.937 1.00 85.31 375 LYS A N 1
ATOM 2945 C CA . LYS A 1 375 ? 39.457 1.165 2.516 1.00 85.31 375 LYS A CA 1
ATOM 2946 C C . LYS A 1 375 ? 38.587 0.595 3.624 1.00 85.31 375 LYS A C 1
ATOM 2948 O O . LYS A 1 375 ? 37.913 1.339 4.333 1.00 85.31 375 LYS A O 1
ATOM 2953 N N . LEU A 1 376 ? 38.642 -0.721 3.797 1.00 90.38 376 LEU A N 1
ATOM 2954 C CA . LEU A 1 376 ? 38.058 -1.374 4.960 1.00 90.38 376 LEU A CA 1
ATOM 2955 C C . LEU A 1 376 ? 38.933 -1.074 6.184 1.00 90.38 376 LEU A C 1
ATOM 2957 O O . LEU A 1 376 ? 40.111 -1.429 6.208 1.00 90.38 376 LEU A O 1
ATOM 2961 N N . VAL A 1 377 ? 38.361 -0.413 7.189 1.00 90.06 377 VAL A N 1
ATOM 2962 C CA . VAL A 1 377 ? 39.050 -0.057 8.436 1.00 90.06 377 VAL A CA 1
ATOM 2963 C C . VAL A 1 377 ? 38.322 -0.709 9.601 1.00 90.06 377 VAL A C 1
ATOM 2965 O O . VAL A 1 377 ? 37.123 -0.515 9.777 1.00 90.06 377 VAL A O 1
ATOM 2968 N N . VAL A 1 378 ? 39.055 -1.479 10.403 1.00 90.38 378 VAL A N 1
ATOM 2969 C CA . VAL A 1 378 ? 38.508 -2.195 11.560 1.00 90.38 378 VAL A CA 1
ATOM 2970 C C . VAL A 1 378 ? 38.890 -1.464 12.845 1.00 90.38 378 VAL A C 1
ATOM 2972 O O . VAL A 1 378 ? 40.068 -1.231 13.110 1.00 90.38 378 VAL A O 1
ATOM 2975 N N . LEU A 1 379 ? 37.891 -1.126 13.663 1.00 88.25 379 LEU A N 1
ATOM 2976 C CA . LEU A 1 379 ? 38.066 -0.537 14.993 1.00 88.25 379 LEU A CA 1
ATOM 2977 C C . LEU A 1 379 ? 38.012 -1.646 16.052 1.00 88.25 379 LEU A C 1
ATOM 2979 O O . LEU A 1 379 ? 36.961 -2.236 16.289 1.00 88.25 379 LEU A O 1
ATOM 2983 N N . THR A 1 380 ? 39.139 -1.921 16.709 1.00 89.56 380 THR A N 1
ATOM 2984 C CA . THR A 1 380 ? 39.270 -2.987 17.719 1.00 89.56 380 THR A CA 1
ATOM 2985 C C . THR A 1 380 ? 39.847 -2.466 19.040 1.00 89.56 380 THR A C 1
ATOM 2987 O O . THR A 1 380 ? 40.360 -1.352 19.106 1.00 89.56 380 THR A O 1
ATOM 2990 N N . GLY A 1 381 ? 39.708 -3.245 20.117 1.00 88.50 381 GLY A N 1
ATOM 2991 C CA . GLY A 1 381 ? 40.081 -2.865 21.483 1.00 88.50 381 GLY A CA 1
ATOM 2992 C C . GLY A 1 381 ? 39.154 -3.440 22.560 1.00 88.50 381 GLY A C 1
ATOM 2993 O O . GLY A 1 381 ? 38.024 -3.852 22.287 1.00 88.50 381 GLY A O 1
ATOM 2994 N N . VAL A 1 382 ? 39.608 -3.432 23.814 1.00 85.31 382 VAL A N 1
ATOM 2995 C CA . VAL A 1 382 ? 38.877 -3.982 24.977 1.00 85.31 382 VAL A CA 1
ATOM 2996 C C . VAL A 1 382 ? 37.551 -3.256 25.244 1.00 85.31 382 VAL A C 1
ATOM 2998 O O . VAL A 1 382 ? 37.334 -2.141 24.758 1.00 85.31 382 VAL A O 1
ATOM 3001 N N . SER A 1 383 ? 36.622 -3.872 25.980 1.00 82.06 383 SER A N 1
ATOM 3002 C CA . SER A 1 383 ? 35.371 -3.201 26.375 1.00 82.06 383 SER A CA 1
ATOM 3003 C C . SER A 1 383 ? 35.662 -1.894 27.130 1.00 82.06 383 SER A C 1
ATOM 3005 O O . SER A 1 383 ? 36.643 -1.807 27.862 1.00 82.06 383 SER A O 1
ATOM 3007 N N . GLY A 1 384 ? 34.871 -0.846 26.886 1.00 81.19 384 GLY A N 1
ATOM 3008 C CA . GLY A 1 384 ? 35.070 0.480 27.493 1.00 81.19 384 GLY A CA 1
ATOM 3009 C C . GLY A 1 384 ? 36.176 1.355 26.880 1.00 81.19 384 GLY A C 1
ATOM 3010 O O . GLY A 1 384 ? 36.245 2.535 27.196 1.00 81.19 384 GLY A O 1
ATOM 3011 N N . SER A 1 385 ? 36.985 0.853 25.939 1.00 84.50 385 SER A N 1
ATOM 3012 C CA . SER A 1 385 ? 38.066 1.634 25.289 1.00 84.50 385 SER A CA 1
ATOM 3013 C C . SER A 1 385 ? 37.605 2.777 24.367 1.00 84.50 385 SER A C 1
ATOM 3015 O O . SER A 1 385 ? 38.441 3.498 23.832 1.00 84.50 385 SER A O 1
ATOM 3017 N N . GLY A 1 386 ? 36.294 2.945 24.157 1.00 85.31 386 GLY A N 1
ATOM 3018 C CA . GLY A 1 386 ? 35.737 4.032 23.342 1.00 85.31 386 GLY A CA 1
ATOM 3019 C C . GLY A 1 386 ? 35.539 3.721 21.852 1.00 85.31 386 GLY A C 1
ATOM 3020 O O . GLY A 1 386 ? 35.256 4.636 21.091 1.00 85.31 386 GLY A O 1
ATOM 3021 N N . LYS A 1 387 ? 35.626 2.454 21.414 1.00 92.50 387 LYS A N 1
ATOM 3022 C CA . LYS A 1 387 ? 35.382 2.048 20.007 1.00 92.50 387 LYS A CA 1
ATOM 3023 C C . LYS A 1 387 ? 34.041 2.542 19.460 1.00 92.50 387 LYS A C 1
ATOM 3025 O O . LYS A 1 387 ? 34.010 3.212 18.434 1.00 92.50 387 LYS A O 1
ATOM 3030 N N . SER A 1 388 ? 32.952 2.225 20.165 1.00 87.56 388 SER A N 1
ATOM 3031 C CA . SER A 1 388 ? 31.598 2.632 19.779 1.00 87.56 388 SER A CA 1
ATOM 3032 C C . SER A 1 388 ? 31.452 4.151 19.819 1.00 87.56 388 SER A C 1
ATOM 3034 O O . SER A 1 388 ? 30.858 4.718 18.914 1.00 87.56 388 SER A O 1
ATOM 3036 N N . SER A 1 389 ? 32.098 4.818 20.779 1.00 88.12 389 SER A N 1
ATOM 3037 C CA . SER A 1 389 ? 32.092 6.281 20.870 1.00 88.12 389 SER A CA 1
ATOM 3038 C C . SER A 1 389 ? 32.856 6.968 19.742 1.00 88.12 389 SER A C 1
ATOM 3040 O O . SER A 1 389 ? 32.463 8.041 19.288 1.00 88.12 389 SER A O 1
ATOM 3042 N N . LEU A 1 390 ? 33.922 6.351 19.230 1.00 88.88 390 LEU A N 1
ATOM 3043 C CA . LEU A 1 390 ? 34.610 6.849 18.042 1.00 88.88 390 LEU A CA 1
ATOM 3044 C C . LEU A 1 390 ? 33.802 6.578 16.766 1.00 88.88 390 LEU A C 1
ATOM 3046 O O . LEU A 1 390 ? 33.694 7.464 15.923 1.00 88.88 390 LEU A O 1
ATOM 3050 N N . ALA A 1 391 ? 33.235 5.377 16.622 1.00 88.94 391 ALA A N 1
ATOM 3051 C CA . ALA A 1 391 ? 32.508 4.967 15.422 1.00 88.94 391 ALA A CA 1
ATOM 3052 C C . ALA A 1 391 ? 31.148 5.665 15.282 1.00 88.94 391 ALA A C 1
ATOM 3054 O O . ALA A 1 391 ? 30.871 6.268 14.248 1.00 88.94 391 ALA A O 1
ATOM 3055 N N . PHE A 1 392 ? 30.312 5.592 16.315 1.00 86.81 392 PHE A N 1
ATOM 3056 C CA . PHE A 1 392 ? 28.922 6.035 16.273 1.00 86.81 392 PHE A CA 1
ATOM 3057 C C . PHE A 1 392 ? 28.777 7.472 16.778 1.00 86.81 392 PHE A C 1
ATOM 3059 O O . PHE A 1 392 ? 28.347 8.351 16.033 1.00 86.81 392 PHE A O 1
ATOM 3066 N N . ASP A 1 393 ? 29.226 7.734 18.006 1.00 84.56 393 ASP A N 1
ATOM 3067 C CA . ASP A 1 393 ? 28.971 9.022 18.668 1.00 84.56 393 ASP A CA 1
ATOM 3068 C C . ASP A 1 393 ? 29.814 10.167 18.084 1.00 84.56 393 ASP A C 1
ATOM 3070 O O . ASP A 1 393 ? 29.464 11.337 18.217 1.00 84.56 393 ASP A O 1
ATOM 3074 N N . THR A 1 394 ? 30.936 9.840 17.433 1.00 89.69 394 THR A N 1
ATOM 3075 C CA . THR A 1 394 ? 31.830 10.825 16.810 1.00 89.69 394 THR A CA 1
ATOM 3076 C C . THR A 1 394 ? 31.753 10.767 15.290 1.00 89.69 394 THR A C 1
ATOM 3078 O O . THR A 1 394 ? 31.271 11.709 14.667 1.00 89.69 394 THR A O 1
ATOM 3081 N N . LEU A 1 395 ? 32.245 9.689 14.668 1.00 90.00 395 LEU A N 1
ATOM 3082 C CA . LEU A 1 395 ? 32.406 9.631 13.215 1.00 90.00 395 LEU A CA 1
ATOM 3083 C C . LEU A 1 395 ? 31.061 9.607 12.485 1.00 90.00 395 LEU A C 1
ATOM 3085 O O . LEU A 1 395 ? 30.860 10.398 11.565 1.00 90.00 395 LEU A O 1
ATOM 3089 N N . TYR A 1 396 ? 30.151 8.719 12.884 1.00 85.75 396 TYR A N 1
ATOM 3090 C CA . TYR A 1 396 ? 28.833 8.620 12.265 1.00 85.75 396 TYR A CA 1
ATOM 3091 C C . TYR A 1 396 ? 27.995 9.874 12.528 1.00 85.75 396 TYR A C 1
ATOM 3093 O O . TYR A 1 396 ? 27.468 10.443 11.576 1.00 85.75 396 TYR A O 1
ATOM 3101 N N . ALA A 1 397 ? 27.940 10.362 13.773 1.00 84.81 397 ALA A N 1
ATOM 3102 C CA . ALA A 1 397 ? 27.202 11.579 14.117 1.00 84.81 397 ALA A CA 1
ATOM 3103 C C . ALA A 1 397 ? 27.675 12.807 13.313 1.00 84.81 397 ALA A C 1
ATOM 3105 O O . ALA A 1 397 ? 26.863 13.511 12.708 1.00 84.81 397 ALA A O 1
ATOM 3106 N N . GLU A 1 398 ? 28.989 13.039 13.223 1.00 87.50 398 GLU A N 1
ATOM 3107 C CA . GLU A 1 398 ? 29.537 14.136 12.415 1.00 87.50 398 GLU A CA 1
ATOM 3108 C C . GLU A 1 398 ? 29.375 13.903 10.911 1.00 87.50 398 GLU A C 1
ATOM 3110 O O . GLU A 1 398 ? 29.123 14.850 10.163 1.00 87.50 398 GLU A O 1
ATOM 3115 N N . GLY A 1 399 ? 29.495 12.655 10.453 1.00 84.50 399 GLY A N 1
ATOM 3116 C CA . GLY A 1 399 ? 29.230 12.279 9.067 1.00 84.50 399 GLY A CA 1
ATOM 3117 C C . GLY A 1 399 ? 27.790 12.591 8.670 1.00 84.50 399 GLY A C 1
ATOM 3118 O O . GLY A 1 399 ? 27.560 13.218 7.638 1.00 84.50 399 GLY A O 1
ATOM 3119 N N . GLN A 1 400 ? 26.831 12.241 9.526 1.00 76.56 400 GLN A N 1
ATOM 3120 C CA . GLN A 1 400 ? 25.416 12.534 9.342 1.00 76.56 400 GLN A CA 1
ATOM 3121 C C . GLN A 1 400 ? 25.158 14.044 9.357 1.00 76.56 400 GLN A C 1
ATOM 3123 O O . GLN A 1 400 ? 24.527 14.552 8.432 1.00 76.56 400 GLN A O 1
ATOM 3128 N N . ARG A 1 401 ? 25.693 14.784 10.339 1.00 83.50 401 ARG A N 1
ATOM 3129 C CA . ARG A 1 401 ? 25.550 16.248 10.410 1.00 83.50 401 ARG A CA 1
ATOM 3130 C C . ARG A 1 401 ? 26.057 16.923 9.135 1.00 83.50 401 ARG A C 1
ATOM 3132 O O . ARG A 1 401 ? 25.332 17.698 8.517 1.00 83.50 401 ARG A O 1
ATOM 3139 N N . ARG A 1 402 ? 27.276 16.592 8.696 1.00 80.06 402 ARG A N 1
ATOM 3140 C CA . ARG A 1 402 ? 27.885 17.169 7.485 1.00 80.06 402 ARG A CA 1
ATOM 3141 C C . ARG A 1 402 ? 27.176 16.737 6.208 1.00 80.06 402 ARG A C 1
ATOM 3143 O O . ARG A 1 402 ? 27.075 17.532 5.278 1.00 80.06 402 ARG A O 1
ATOM 3150 N N . TYR A 1 403 ? 26.668 15.508 6.160 1.00 77.25 403 TYR A N 1
ATOM 3151 C CA . TYR A 1 403 ? 25.839 15.040 5.055 1.00 77.25 403 TYR A CA 1
ATOM 3152 C C . TYR A 1 403 ? 24.572 15.889 4.942 1.00 77.25 403 TYR A C 1
ATOM 3154 O O . TYR A 1 403 ? 24.313 16.443 3.878 1.00 77.25 403 TYR A O 1
ATOM 3162 N N . VAL A 1 404 ? 23.853 16.105 6.045 1.00 71.38 404 VAL A N 1
ATOM 3163 C CA . VAL A 1 404 ? 22.671 16.981 6.077 1.00 71.38 404 VAL A CA 1
ATOM 3164 C C . VAL A 1 404 ? 23.028 18.430 5.722 1.00 71.38 404 VAL A C 1
ATOM 3166 O O . VAL A 1 404 ? 22.304 19.089 4.975 1.00 71.38 404 VAL A O 1
ATOM 3169 N N . GLU A 1 405 ? 24.182 18.921 6.172 1.00 71.12 405 GLU A N 1
ATOM 3170 C CA . GLU A 1 405 ? 24.695 20.243 5.803 1.00 71.12 405 GLU A CA 1
ATOM 3171 C C . GLU A 1 405 ? 25.127 20.342 4.329 1.00 71.12 405 GLU A C 1
ATOM 3173 O O . GLU A 1 405 ? 25.119 21.426 3.752 1.00 71.12 405 GLU A O 1
ATOM 3178 N N . SER A 1 406 ? 25.446 19.240 3.660 1.00 66.06 406 SER A N 1
ATOM 3179 C CA . SER A 1 406 ? 25.732 19.259 2.219 1.00 66.06 406 SER A CA 1
ATOM 3180 C C . SER A 1 406 ? 24.463 19.336 1.358 1.00 66.06 406 SER A C 1
ATOM 3182 O O . SER A 1 406 ? 24.531 19.670 0.174 1.00 66.06 406 SER A O 1
ATOM 3184 N N . LEU A 1 407 ? 23.291 19.082 1.951 1.00 63.47 407 LEU A N 1
ATOM 3185 C CA . LEU A 1 407 ? 22.002 19.169 1.275 1.00 63.47 407 LEU A CA 1
ATOM 3186 C C . LEU A 1 407 ? 21.530 20.628 1.203 1.00 63.47 407 LEU A C 1
ATOM 3188 O O . LEU A 1 407 ? 21.736 21.427 2.124 1.00 63.47 407 LEU A O 1
ATOM 3192 N N . SER A 1 408 ? 20.873 20.979 0.094 1.00 56.03 408 SER A N 1
ATOM 3193 C CA . SER A 1 408 ? 20.343 22.327 -0.122 1.00 56.03 408 SER A CA 1
ATOM 3194 C C . SER A 1 408 ? 19.355 22.721 0.984 1.00 56.03 408 SER A C 1
ATOM 3196 O O . SER A 1 408 ? 18.681 21.872 1.572 1.00 56.03 408 SER A O 1
ATOM 3198 N N . ALA A 1 409 ? 19.216 24.025 1.246 1.00 48.16 409 ALA A N 1
ATOM 3199 C CA . ALA A 1 409 ? 18.307 24.552 2.273 1.00 48.16 409 ALA A CA 1
ATOM 3200 C C . ALA A 1 409 ? 16.846 24.069 2.116 1.00 48.16 409 ALA A C 1
ATOM 3202 O O . ALA A 1 409 ? 16.091 24.033 3.084 1.00 48.16 409 ALA A O 1
ATOM 3203 N N . TYR A 1 410 ? 16.458 23.657 0.904 1.00 45.66 410 TYR A N 1
ATOM 3204 C CA . TYR A 1 410 ? 15.162 23.050 0.614 1.00 45.66 410 TYR A CA 1
ATOM 3205 C C . TYR A 1 410 ? 15.009 21.636 1.201 1.00 45.66 410 TYR A C 1
ATOM 3207 O O . TYR A 1 410 ? 13.936 21.300 1.694 1.00 45.66 410 TYR A O 1
ATOM 3215 N N . VAL A 1 411 ? 16.068 20.822 1.181 1.00 41.50 411 VAL A N 1
ATOM 3216 C CA . VAL A 1 411 ? 16.057 19.435 1.678 1.00 41.50 411 VAL A CA 1
ATOM 3217 C C . VAL A 1 411 ? 16.171 19.386 3.204 1.00 41.50 411 VAL A C 1
ATOM 3219 O O . VAL A 1 411 ? 15.532 18.548 3.833 1.00 41.50 411 VAL A O 1
ATOM 3222 N N . ARG A 1 412 ? 16.891 20.334 3.822 1.00 47.06 412 ARG A N 1
ATOM 3223 C CA . ARG A 1 412 ? 17.013 20.410 5.291 1.00 47.06 412 ARG A CA 1
ATOM 3224 C C . ARG A 1 412 ? 15.673 20.627 6.008 1.00 47.06 412 ARG A C 1
ATOM 3226 O O . ARG A 1 412 ? 15.491 20.111 7.099 1.00 47.06 412 ARG A O 1
ATOM 3233 N N . ARG A 1 413 ? 14.694 21.286 5.367 1.00 39.94 413 ARG A N 1
ATOM 3234 C CA . ARG A 1 413 ? 13.331 21.489 5.912 1.00 39.94 413 ARG A CA 1
ATOM 3235 C C . ARG A 1 413 ? 12.520 20.206 6.148 1.00 39.94 413 ARG A C 1
ATOM 3237 O O . ARG A 1 413 ? 11.448 20.298 6.731 1.00 39.94 413 ARG A O 1
ATOM 3244 N N . TYR A 1 414 ? 12.992 19.055 5.673 1.00 44.62 414 TYR A N 1
ATOM 3245 C CA . TYR A 1 414 ? 12.333 17.757 5.850 1.00 44.62 414 TYR A CA 1
ATOM 3246 C C . TYR A 1 414 ? 13.066 16.832 6.836 1.00 44.62 414 TYR A C 1
ATOM 3248 O O . TYR A 1 414 ? 12.637 15.695 7.012 1.00 44.62 414 TYR A O 1
ATOM 3256 N N . LEU A 1 415 ? 14.176 17.284 7.437 1.00 45.41 415 LEU A N 1
ATOM 3257 C CA . LEU A 1 415 ? 14.997 16.491 8.363 1.00 45.41 415 LEU A CA 1
ATOM 3258 C C . LEU A 1 415 ? 14.966 17.003 9.819 1.00 45.41 415 LEU A C 1
ATOM 3260 O O . LEU A 1 415 ? 15.485 16.308 10.688 1.00 45.41 415 LEU A O 1
ATOM 3264 N N . ASP A 1 416 ? 14.304 18.138 10.077 1.00 35.25 416 ASP A N 1
ATOM 3265 C CA . ASP A 1 416 ? 13.901 18.633 11.410 1.00 35.25 416 ASP A CA 1
ATOM 3266 C C . ASP A 1 416 ? 12.395 18.347 11.638 1.00 35.25 416 ASP A C 1
ATOM 3268 O O . ASP A 1 416 ? 11.964 17.916 12.743 1.00 35.25 416 ASP A O 1
#

pLDDT: mean 83.68, std 22.69, range [24.59, 98.94]

InterPro domains:
  IPR002931 Transglutaminase-like [PF01841] (96-153)
  IPR027417 P-loop containing nucleoside triphosphate hydrolase [G3DSA:3.40.50.300] (342-416)
  IPR027417 P-loop containing nucleoside triphosphate hydrolase [SSF52540] (354-403)
  IPR038765 Papain-like cysteine peptidase superfamily [SSF54001] (87-174)

Organism: NCBI:txid229919

Nearest PDB structures (foldseek):
  3isr-assembly1_B  TM=6.450E-01  e=4.877E-04  Cytophaga hutchinsonii ATCC 33406
  9crn-assembly1_A  TM=6.681E-01  e=6.809E-03  Streptococcus pyogenes NZ131
  6kzb-assembly2_C  TM=5.795E-01  e=4.993E-03  Homo sapiens
  6kzb-assembly1_A-2  TM=5.559E-01  e=4.742E-03  Homo sapiens

Secondary structure (DSSP, 8-state):
---HHHHHHHHS--TTT--GGGGGGGTT--SSHHHHHHHHHHHEE-TTSGGGGT----TTGGGGGG--SHHHHHHHHHHH--S-TTSPPPGGGSEE--HHHHHHHHHHHHHHTT--EEEEEEEESSS-TTSEEEEEEEEEEETTTTEEEEE-SS--HHHHHHHT--S-TTS--TTTEEEHHHHHHHHHTTSS-GGGEEEETTEESHHHHHHHHHHHHHHHTT----TT---SHHHHS-GGG--HHHHHHHHHHHHHHTTTTTSHHHHHHHHHH-TTTHHHHHHHHHHTTSS-TTPPS--------PPP----THHHHHHHTTS------------PPPP--------TT--SEEEEEEE-STT--SEEEEEETTS------STTSSHHIIIIIIIIHHHHHHHHHHS-HHHHTTT-

Solvent-accessible surface area (backbone atoms only — not comparable to full-atom values): 24250 Å² total; per-residue (Å²): 124,61,49,75,66,56,46,60,51,31,13,49,70,32,83,36,39,37,30,68,96,50,47,76,65,57,75,82,62,63,86,51,68,68,59,36,28,51,29,46,41,21,44,43,32,43,82,90,52,31,74,84,72,75,47,83,77,53,80,68,44,67,52,43,58,71,58,71,30,37,30,55,49,51,53,51,42,39,73,69,47,73,66,64,63,82,57,66,44,59,76,83,62,26,41,34,28,48,50,57,50,33,11,42,51,48,30,28,56,37,20,75,72,61,35,28,26,40,44,42,30,24,28,28,52,59,77,42,95,88,37,33,27,56,41,34,26,20,36,34,62,35,79,92,77,67,41,75,35,35,25,40,34,62,72,43,76,63,55,26,63,76,54,67,46,80,75,55,46,79,52,47,52,76,83,44,43,38,45,21,27,52,52,46,52,33,32,76,68,68,75,42,62,44,72,45,35,25,76,47,98,89,46,36,15,61,54,39,45,52,39,35,32,54,46,20,55,33,17,70,69,45,43,64,67,65,94,85,68,66,71,33,69,77,46,71,49,55,59,93,73,50,54,73,63,61,50,46,52,54,52,49,52,28,62,29,57,59,53,32,58,82,26,45,70,58,38,51,50,51,39,70,70,39,63,78,59,40,48,47,52,54,52,49,36,38,78,70,62,78,37,61,99,79,61,69,77,84,76,78,76,84,84,75,92,70,86,80,85,77,80,57,79,75,63,62,58,61,68,64,66,76,75,80,89,85,86,88,82,83,90,80,93,81,81,91,78,78,84,82,75,83,78,79,82,70,70,93,84,68,75,68,49,51,75,47,71,58,43,49,56,86,59,32,80,56,43,68,49,75,43,63,57,100,56,93,79,85,86,82,77,64,90,80,64,24,61,63,37,50,51,47,72,41,50,44,46,50,49,50,52,52,52,54,66,72,43,55,80,76,59,46,73,76,77,120

Foldseek 3Di:
DFDPVLFQVQLAADLQLDLVVNLVLLPPADPDLVLNLVLLQLAEDEQVCVVLLVDDDDPVLQCLQQRRHNNSSSVVSCVLPVPRSSDGHRNRSHRYHHQLSSQSNSSSSSSSVSWRKFKFWFFFPQQDVQARETHIWMWTQDPVVRDTFTARSNCDPSSCVVSVRDADRRGGDPNRIDTLLNLVVCCVVVVDFQQRYYHDNVGTGDLNSQLSLLCRLCRSVNNNGRSPDDLFPLNVDDPVPDDPVSVVLSNVSSVQVVVCSVNVVVSVCSQVVDCRRPVSSVVVCVVVVSADPPDDDDDPPPPDDDDDDDDDPVVVVVVVVVPDDDDDDDDDDDDDDDDDDPDPDDDPPDDQWDWDAQDDFQLDDGDIDIGGPPDDDDQDDDPSNCSCVVVPVNPVVVVVVVVLVVDPPVSVVVVD

Radius of gyration: 26.65 Å; Cα contacts (8 Å, |Δi|>4): 567; chains: 1; bounding box: 79×71×53 Å

Sequen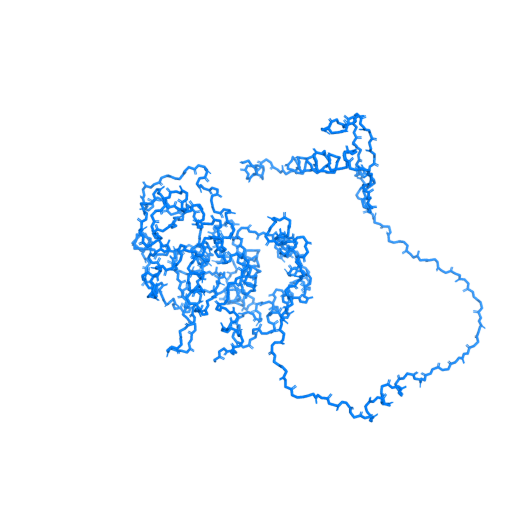ce (416 aa):
MPASNSLVYYAAHGILSDAREHARYLADLPTDLAALAKVVQGLLIHPFEIDIYGVELSKVQRKEVFLRSVSEMLGRIHELDPRPLTEARLPAERLAGNCRDHALLFCAFLRQQGRAARVRAGFATYLTEKMIADHWVTEVWDEAAGRWRRIDAQIDDEQRKAHNITVDTLDLPGDAFYTAADAWILCRKHKAKSGDFGFNRKRRGWNYLKNQLLLDLAALNKLELLAGEALWQLSTVDYERLDAEDRHLLDQIAAVIQPLDESFEEMQALFESDHRLSEPVFSKLKLLGYLGENAPAPEVKTSGAGPGLHLLPSDRERLLAMGSNGKTGAAGSMGGIPPKNHEVNGRPGEPDSITIRGAQQHNLKHINVTIPRNKLVVLTGVSGSGKSSLAFDTLYAEGQRRYVESLSAYVRRYLD

Mean predicted aligned error: 14.47 Å